Protein AF-A0A973P4R3-F1 (afdb_monomer)

Sequence (416 aa):
PDWDPARIRLRRLADDLSIALLTARFLRGWLGAALTTDGLRAAVAQLRPGPAGGSLVRIPPAAFERVESVVEHLALNQPAGAGGVGGPADGLRKWLCRFVVALARQAGRDDAAPELRGWADRIGAGQLLNDARQQARRRAARRRLRLVVSLHASVAGDWPASLSAWLLDGAETLRHEVFENRPTPDRAGTEQALAEAVVWAEELAEELGRDTEVYRIEVAAPSALLLRWRPEEYAPSSRLGMDYDVVLRWSVRLNPPASLRLAARGVRNRWERIGAPGPDAPVDWLSRHEAGDPRLPDRLRDEQYARAVGLDHVPGHGLPVSAPDLLDLLLTFSPVVLWPDAQDGFPSRCQLVFNDYWHTLPTGLIDARRKRWREDPRTDPADVVARLRGVWDDEEWLDFCAARRRARPARDGSQR

Nearest PDB structures (foldseek):
  2f7t-assembly1_A-2  TM=4.333E-01  e=4.252E+00  Drosophila mauritiana
  7nj1-assembly1_A  TM=3.458E-01  e=1.650E+00  Homo sapiens
  7nj0-assembly1_A  TM=1.548E-01  e=9.511E+00  Homo sapiens

Structure (mmCIF, N/CA/C/O backbone):
data_AF-A0A973P4R3-F1
#
_entry.id   AF-A0A973P4R3-F1
#
loop_
_atom_site.group_PDB
_atom_site.id
_atom_site.type_symbol
_atom_site.label_atom_id
_atom_site.label_alt_id
_atom_site.label_comp_id
_atom_site.label_asym_id
_atom_site.label_entity_id
_atom_site.label_seq_id
_atom_site.pdbx_PDB_ins_code
_atom_site.Cartn_x
_atom_site.Cartn_y
_atom_site.Cartn_z
_atom_site.occupancy
_atom_site.B_iso_or_equiv
_atom_site.auth_seq_id
_atom_site.auth_comp_id
_atom_site.auth_asym_id
_atom_site.auth_atom_id
_atom_site.pdbx_PDB_model_num
ATOM 1 N N . PRO A 1 1 ? -0.423 12.658 53.016 1.00 51.59 1 PRO A N 1
ATOM 2 C CA . PRO A 1 1 ? -1.182 11.855 52.030 1.00 51.59 1 PRO A CA 1
ATOM 3 C C . PRO A 1 1 ? -0.201 11.129 51.107 1.00 51.59 1 PRO A C 1
ATOM 5 O O . PRO A 1 1 ? 0.389 11.753 50.229 1.00 51.59 1 PRO A O 1
ATOM 8 N N . ASP A 1 2 ? 0.030 9.846 51.389 1.00 52.88 2 ASP A N 1
ATOM 9 C CA . ASP A 1 2 ? 1.045 9.031 50.720 1.00 52.88 2 ASP A CA 1
ATOM 10 C C . ASP A 1 2 ? 0.754 8.876 49.227 1.00 52.88 2 ASP A C 1
ATOM 12 O O . ASP A 1 2 ? -0.196 8.219 48.794 1.00 52.88 2 ASP A O 1
ATOM 16 N N . TRP A 1 3 ? 1.599 9.524 48.434 1.00 64.69 3 TRP A N 1
ATOM 17 C CA . TRP A 1 3 ? 1.731 9.316 47.003 1.00 64.69 3 TRP A CA 1
ATOM 18 C C . TRP A 1 3 ? 2.427 7.964 46.797 1.00 64.69 3 TRP A C 1
ATOM 20 O O . TRP A 1 3 ? 3.650 7.904 46.800 1.00 64.69 3 TRP A O 1
ATOM 30 N N . ASP A 1 4 ? 1.666 6.875 46.651 1.00 85.06 4 ASP A N 1
ATOM 31 C CA . ASP A 1 4 ? 2.207 5.578 46.217 1.00 85.06 4 ASP A CA 1
ATOM 32 C C . ASP A 1 4 ? 2.069 5.436 44.686 1.00 85.06 4 ASP A C 1
ATOM 34 O O . ASP A 1 4 ? 0.961 5.208 44.172 1.00 85.06 4 ASP A O 1
ATOM 38 N N . PRO A 1 5 ? 3.174 5.542 43.923 1.00 83.12 5 PRO A N 1
ATOM 39 C CA . PRO A 1 5 ? 3.155 5.391 42.473 1.00 83.12 5 PRO A CA 1
ATOM 40 C C . PRO A 1 5 ? 2.654 4.017 42.013 1.00 83.12 5 PRO A C 1
ATOM 42 O O . PRO A 1 5 ? 2.080 3.918 40.927 1.00 83.12 5 PRO A O 1
ATOM 45 N N . ALA A 1 6 ? 2.848 2.955 42.804 1.00 84.38 6 ALA A N 1
ATOM 46 C CA . ALA A 1 6 ? 2.381 1.616 42.458 1.00 84.38 6 ALA A CA 1
ATOM 47 C C . ALA A 1 6 ? 0.852 1.537 4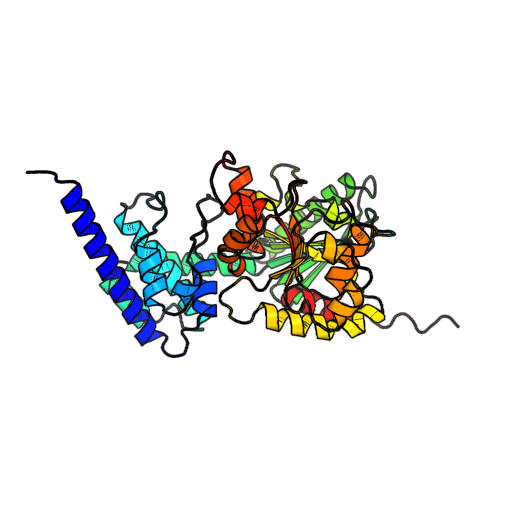2.506 1.00 84.38 6 ALA A C 1
ATOM 49 O O . ALA A 1 6 ? 0.234 1.078 41.543 1.00 84.38 6 ALA A O 1
ATOM 50 N N . ARG A 1 7 ? 0.231 2.080 43.559 1.00 86.44 7 ARG A N 1
ATOM 51 C CA . ARG A 1 7 ? -1.230 2.181 43.672 1.00 86.44 7 ARG A CA 1
ATOM 52 C C . ARG A 1 7 ? -1.851 3.015 42.551 1.00 86.44 7 ARG A C 1
ATOM 54 O O . ARG A 1 7 ? -2.897 2.640 42.021 1.00 86.44 7 ARG A O 1
ATOM 61 N N . ILE A 1 8 ? -1.207 4.116 42.153 1.00 83.06 8 ILE A N 1
ATOM 62 C CA . ILE A 1 8 ? -1.660 4.945 41.022 1.00 83.06 8 ILE A CA 1
ATOM 63 C C . ILE A 1 8 ? -1.595 4.154 39.709 1.00 83.06 8 ILE A C 1
ATOM 65 O O . ILE A 1 8 ? -2.553 4.180 38.937 1.00 83.06 8 ILE A O 1
ATOM 69 N N . ARG A 1 9 ? -0.498 3.425 39.458 1.00 82.19 9 ARG A N 1
ATOM 70 C CA . ARG A 1 9 ? -0.359 2.571 38.266 1.00 82.19 9 ARG A CA 1
ATOM 71 C C . ARG A 1 9 ? -1.392 1.447 38.238 1.00 82.19 9 ARG A C 1
ATOM 73 O O . ARG A 1 9 ? -2.015 1.243 37.203 1.00 82.19 9 ARG A O 1
ATOM 80 N N . LEU A 1 10 ? -1.611 0.765 39.363 1.00 86.88 10 LEU A N 1
ATOM 81 C CA . LEU A 1 10 ? -2.578 -0.330 39.456 1.00 86.88 10 LEU A CA 1
ATOM 82 C C . LEU A 1 10 ? -4.010 0.156 39.212 1.00 86.88 10 LEU A C 1
ATOM 84 O O . LEU A 1 10 ? -4.753 -0.478 38.469 1.00 86.88 10 LEU A O 1
ATOM 88 N N . ARG A 1 11 ? -4.387 1.300 39.796 1.00 87.25 11 ARG A N 1
ATOM 89 C CA . ARG A 1 11 ? -5.709 1.894 39.569 1.00 87.25 11 ARG A CA 1
ATOM 90 C C . ARG A 1 11 ? -5.918 2.255 38.099 1.00 87.25 11 ARG A C 1
ATOM 92 O O . ARG A 1 11 ? -6.959 1.927 37.551 1.00 87.25 11 ARG A O 1
ATOM 99 N N . ARG A 1 12 ? -4.912 2.857 37.455 1.00 84.50 12 ARG A N 1
ATOM 100 C CA . ARG A 1 12 ? -4.958 3.166 36.017 1.00 84.50 12 ARG A CA 1
ATOM 101 C C . ARG A 1 12 ? -5.117 1.909 35.169 1.00 84.50 12 ARG A C 1
ATOM 103 O O . ARG A 1 12 ? -6.006 1.868 34.336 1.00 84.50 12 ARG A O 1
ATOM 110 N N . LEU A 1 13 ? -4.321 0.875 35.435 1.00 87.06 13 LEU A N 1
ATOM 111 C CA . LEU A 1 13 ? -4.428 -0.399 34.726 1.00 87.06 13 LEU A CA 1
ATOM 112 C C . LEU A 1 13 ? -5.825 -1.023 34.880 1.00 87.06 13 LEU A C 1
ATOM 114 O O . LEU A 1 13 ? -6.391 -1.510 33.907 1.00 87.06 13 LEU A O 1
ATOM 118 N N . ALA A 1 14 ? -6.400 -0.989 36.086 1.00 90.56 14 ALA A N 1
ATOM 119 C CA . ALA A 1 14 ? -7.752 -1.487 36.329 1.00 90.56 14 ALA A CA 1
ATOM 120 C C . ALA A 1 14 ? -8.817 -0.682 35.560 1.00 90.56 14 ALA A C 1
ATOM 122 O O . ALA A 1 14 ? -9.722 -1.273 34.968 1.00 90.56 14 ALA A O 1
ATOM 123 N N . ASP A 1 15 ? -8.690 0.647 35.528 1.00 89.81 15 ASP A N 1
ATOM 124 C CA . ASP A 1 15 ? -9.577 1.524 34.759 1.00 89.81 15 ASP A CA 1
ATOM 125 C C . ASP A 1 15 ? -9.450 1.253 33.245 1.00 89.81 15 ASP A C 1
ATOM 127 O O . ASP A 1 15 ? -10.461 1.104 32.555 1.00 89.81 15 ASP A O 1
ATOM 131 N N . ASP A 1 16 ? -8.224 1.106 32.733 1.00 90.00 16 ASP A N 1
ATOM 132 C CA . ASP A 1 16 ? -7.935 0.825 31.323 1.00 90.00 16 ASP A CA 1
ATOM 133 C C . ASP A 1 16 ? -8.507 -0.533 30.883 1.00 90.00 16 ASP A C 1
ATOM 135 O O . ASP A 1 16 ? -9.160 -0.635 29.840 1.00 90.00 16 ASP A O 1
ATOM 139 N N . LEU A 1 17 ? -8.349 -1.570 31.711 1.00 92.56 17 LEU A N 1
ATOM 140 C CA . LEU A 1 17 ? -8.930 -2.893 31.470 1.00 92.56 17 LEU A CA 1
ATOM 141 C C . LEU A 1 17 ? -10.464 -2.883 31.547 1.00 92.56 17 LEU A C 1
ATOM 143 O O . LEU A 1 17 ? -11.127 -3.582 30.779 1.00 92.56 17 LEU A O 1
ATOM 147 N N . SER A 1 18 ? -11.051 -2.066 32.424 1.00 94.94 18 SER A N 1
ATOM 148 C CA . SER A 1 18 ? -12.505 -1.878 32.484 1.00 94.94 18 SER A CA 1
ATOM 149 C C . SER A 1 18 ? -13.043 -1.251 31.190 1.00 94.94 18 SER A C 1
ATOM 151 O O . SER A 1 18 ? -14.010 -1.749 30.605 1.00 94.94 18 SER A O 1
ATOM 153 N N . ILE A 1 19 ? -12.369 -0.216 30.674 1.00 94.94 19 ILE A N 1
ATOM 154 C CA . ILE A 1 19 ? -12.703 0.415 29.386 1.00 94.94 19 ILE A CA 1
ATOM 155 C C . ILE A 1 19 ? -12.543 -0.584 28.233 1.00 94.94 19 ILE A C 1
ATOM 157 O O . ILE A 1 19 ? -13.411 -0.656 27.355 1.00 94.94 19 ILE A O 1
ATOM 161 N N . ALA A 1 20 ? -11.464 -1.371 28.237 1.00 95.00 20 ALA A N 1
ATOM 162 C CA . ALA A 1 20 ? -11.216 -2.412 27.247 1.00 95.00 20 ALA A CA 1
ATOM 163 C C . ALA A 1 20 ? -12.354 -3.447 27.224 1.00 95.00 20 ALA A C 1
ATOM 165 O O . ALA A 1 20 ? -12.930 -3.719 26.168 1.00 95.00 20 ALA A O 1
ATOM 166 N N . LEU A 1 21 ? -12.759 -3.948 28.394 1.00 96.44 21 LEU A N 1
ATOM 167 C CA . LEU A 1 21 ? -13.854 -4.907 28.530 1.00 96.44 21 LEU A CA 1
ATOM 168 C C . LEU A 1 21 ? -15.194 -4.334 28.047 1.00 96.44 21 LEU A C 1
ATOM 170 O O . LEU A 1 21 ? -15.932 -5.008 27.322 1.00 96.44 21 LEU A O 1
ATOM 174 N N . LEU A 1 22 ? -15.519 -3.094 28.428 1.00 97.38 22 LEU A N 1
ATOM 175 C CA . LEU A 1 22 ? -16.732 -2.411 27.968 1.00 97.38 22 LEU A CA 1
ATOM 176 C C . LEU A 1 22 ? -16.742 -2.244 26.445 1.00 97.38 22 LEU A C 1
ATOM 178 O O . LEU A 1 22 ? -17.776 -2.453 25.808 1.00 97.38 22 LEU A O 1
ATOM 182 N N . THR A 1 23 ? -15.591 -1.909 25.865 1.00 97.94 23 THR A N 1
ATOM 183 C CA . THR A 1 23 ? -15.432 -1.713 24.422 1.00 97.94 23 THR A CA 1
ATOM 184 C C . THR A 1 23 ? -15.547 -3.025 23.656 1.00 97.94 23 THR A C 1
ATOM 186 O O . THR A 1 23 ? -16.296 -3.087 22.686 1.00 97.94 23 THR A O 1
ATOM 189 N N . ALA A 1 24 ? -14.895 -4.096 24.111 1.00 97.31 24 ALA A N 1
ATOM 190 C CA . ALA A 1 24 ? -15.001 -5.404 23.471 1.00 97.31 24 ALA A CA 1
ATOM 191 C C . ALA A 1 24 ? -16.440 -5.950 23.510 1.00 97.31 24 ALA A C 1
ATOM 193 O O . ALA A 1 24 ? -16.970 -6.382 22.486 1.00 97.31 24 ALA A O 1
ATOM 194 N N . ARG A 1 25 ? -17.126 -5.835 24.661 1.00 97.62 25 ARG A N 1
ATOM 195 C CA . ARG A 1 25 ? -18.548 -6.206 24.792 1.00 97.62 25 ARG A CA 1
ATOM 196 C C . ARG A 1 25 ? -19.442 -5.407 23.849 1.00 97.62 25 ARG A C 1
ATOM 198 O O . ARG A 1 25 ? -20.326 -5.984 23.219 1.00 97.62 25 ARG A O 1
ATOM 205 N N . PHE A 1 26 ? -19.211 -4.097 23.751 1.00 98.12 26 PHE A N 1
ATOM 206 C CA . PHE A 1 26 ? -19.927 -3.241 22.810 1.00 98.12 26 PHE A CA 1
ATOM 207 C C . PHE A 1 26 ? -19.710 -3.698 21.365 1.00 98.12 26 PHE A C 1
ATOM 209 O O . PHE A 1 26 ? -20.688 -3.946 20.670 1.00 98.12 26 PHE A O 1
ATOM 216 N N . LEU A 1 27 ? -18.459 -3.874 20.931 1.00 97.38 27 LEU A N 1
ATOM 217 C CA . LEU A 1 27 ? -18.134 -4.274 19.560 1.00 97.38 27 LEU A CA 1
ATOM 218 C C . LEU A 1 27 ? -18.747 -5.626 19.193 1.00 97.38 27 LEU A C 1
ATOM 220 O O . LEU A 1 27 ? -19.327 -5.759 18.118 1.00 97.38 27 LEU A O 1
ATOM 224 N N . ARG A 1 28 ? -18.690 -6.606 20.100 1.00 96.69 28 ARG A N 1
ATOM 225 C CA . ARG A 1 28 ? -19.300 -7.921 19.888 1.00 96.69 28 ARG A CA 1
ATOM 226 C C . ARG A 1 28 ? -20.819 -7.831 19.734 1.00 96.69 28 ARG A C 1
ATOM 228 O O . ARG A 1 28 ? -21.368 -8.429 18.815 1.00 96.69 28 ARG A O 1
ATOM 235 N N . GLY A 1 29 ? -21.491 -7.089 20.616 1.00 96.62 29 GLY A N 1
ATOM 236 C CA . GLY A 1 29 ? -22.947 -6.934 20.570 1.00 96.62 29 GLY A CA 1
ATOM 237 C C . GLY A 1 29 ? -23.432 -6.101 19.381 1.00 96.62 29 GLY A C 1
ATOM 238 O O . GLY A 1 29 ? -24.460 -6.415 18.794 1.00 96.62 29 GLY A O 1
ATOM 239 N N . TRP A 1 30 ? -22.688 -5.057 19.015 1.00 96.81 30 TRP A N 1
ATOM 240 C CA . TRP A 1 30 ? -23.082 -4.105 17.977 1.00 96.81 30 TRP A CA 1
ATOM 241 C C . TRP A 1 30 ? -22.745 -4.582 16.561 1.00 96.81 30 TRP A C 1
ATOM 243 O O . TRP A 1 30 ? -23.565 -4.462 15.652 1.00 96.81 30 TRP A O 1
ATOM 253 N N . LEU A 1 31 ? -21.549 -5.143 16.354 1.00 95.19 31 LEU A N 1
ATOM 254 C CA . LEU A 1 31 ? -21.127 -5.614 15.033 1.00 95.19 31 LEU A CA 1
ATOM 255 C C . LEU A 1 31 ? -21.600 -7.042 14.755 1.00 95.19 31 LEU A C 1
ATOM 257 O O . LEU A 1 31 ? -21.962 -7.340 13.614 1.00 95.19 31 LEU A O 1
ATOM 261 N N . GLY A 1 32 ? -21.651 -7.903 15.777 1.00 92.81 32 GLY A N 1
ATOM 262 C CA . GLY A 1 32 ? -22.062 -9.299 15.637 1.00 92.81 32 GLY A CA 1
ATOM 263 C C . GLY A 1 32 ? -21.260 -10.012 14.548 1.00 92.81 32 GLY A C 1
ATOM 264 O O . GLY A 1 32 ? -20.032 -9.979 14.552 1.00 92.81 32 GLY A O 1
ATOM 265 N N . ALA A 1 33 ? -21.959 -10.604 13.578 1.00 91.94 33 ALA A N 1
ATOM 266 C CA . ALA A 1 33 ? -21.350 -11.309 12.447 1.00 91.94 33 ALA A CA 1
ATOM 267 C C . ALA A 1 33 ? -20.540 -10.409 11.489 1.00 91.94 33 ALA A C 1
ATOM 269 O O . ALA A 1 33 ? -19.750 -10.923 10.706 1.00 91.94 33 ALA A O 1
ATOM 270 N N . ALA A 1 34 ? -20.703 -9.081 11.547 1.00 93.00 34 ALA A N 1
ATOM 271 C CA . ALA A 1 34 ? -19.901 -8.151 10.745 1.00 93.00 34 ALA A CA 1
ATOM 272 C C . ALA A 1 34 ? -18.471 -7.970 11.292 1.00 93.00 34 ALA A C 1
ATOM 274 O O . ALA A 1 34 ? -17.635 -7.327 10.659 1.00 93.00 34 ALA A O 1
ATOM 275 N N . LEU A 1 35 ? -18.185 -8.508 12.481 1.00 93.06 35 LEU A N 1
ATOM 276 C CA . LEU A 1 35 ? -16.851 -8.524 13.057 1.00 93.06 35 LEU A CA 1
ATOM 277 C C . LEU A 1 35 ? -16.009 -9.613 12.378 1.00 93.06 35 LEU A C 1
ATOM 279 O O . LEU A 1 35 ? -16.137 -10.793 12.694 1.00 93.06 35 LEU A O 1
ATOM 283 N N . THR A 1 36 ? -15.129 -9.208 11.468 1.00 90.81 36 THR A N 1
ATOM 284 C CA . THR A 1 36 ? -14.210 -10.115 10.771 1.00 90.81 36 THR A CA 1
ATOM 285 C C . THR A 1 36 ? -12.765 -9.869 11.193 1.00 90.81 36 THR A C 1
ATOM 287 O O . THR A 1 36 ? -12.391 -8.757 11.579 1.00 90.81 36 THR A O 1
ATOM 290 N N . THR A 1 37 ? -11.924 -10.899 11.090 1.00 88.62 37 THR A N 1
ATOM 291 C CA . THR A 1 37 ? -10.475 -10.782 11.311 1.00 88.62 37 THR A CA 1
ATOM 292 C C . THR A 1 37 ? -9.848 -9.732 10.388 1.00 88.62 37 THR A C 1
ATOM 294 O O . THR A 1 37 ? -9.035 -8.925 10.841 1.00 88.62 37 THR A O 1
ATOM 297 N N . ASP A 1 38 ? -10.275 -9.664 9.126 1.00 84.25 38 ASP A N 1
ATOM 298 C CA . ASP A 1 38 ? -9.783 -8.661 8.176 1.00 84.25 38 ASP A CA 1
ATOM 299 C C . ASP A 1 38 ? -10.249 -7.250 8.533 1.00 84.25 38 ASP A C 1
ATOM 301 O O . ASP A 1 38 ? -9.454 -6.313 8.486 1.00 84.25 38 ASP A O 1
ATOM 305 N N . GLY A 1 39 ? -11.494 -7.095 8.993 1.00 89.38 39 GLY A N 1
ATOM 306 C CA . GLY A 1 39 ? -12.004 -5.821 9.495 1.00 89.38 39 GLY A CA 1
ATOM 307 C C . GLY A 1 39 ? -11.213 -5.324 10.707 1.00 89.38 39 GLY A C 1
ATOM 308 O O . GLY A 1 39 ? -10.861 -4.145 10.771 1.00 89.38 39 GLY A O 1
ATOM 309 N N . LEU A 1 40 ? -10.863 -6.221 11.638 1.00 91.62 40 LEU A N 1
ATOM 310 C CA . LEU A 1 40 ? -10.007 -5.904 12.786 1.00 91.62 40 LEU A CA 1
ATOM 311 C C . LEU A 1 40 ? -8.609 -5.452 12.340 1.00 91.62 40 LEU A C 1
ATOM 313 O O . LEU A 1 40 ? -8.129 -4.412 12.797 1.00 91.62 40 LEU A O 1
ATOM 317 N N . ARG A 1 41 ? -7.972 -6.189 11.422 1.00 86.94 41 ARG A N 1
ATOM 318 C CA . ARG A 1 41 ? -6.655 -5.841 10.858 1.00 86.94 41 ARG A CA 1
ATOM 319 C C . ARG A 1 41 ? -6.682 -4.502 10.137 1.00 86.94 41 ARG A C 1
ATOM 321 O O . ARG A 1 41 ? -5.850 -3.645 10.421 1.00 86.94 41 ARG A O 1
ATOM 328 N N . ALA A 1 42 ? -7.661 -4.288 9.262 1.00 84.69 42 ALA A N 1
ATOM 329 C CA . ALA A 1 42 ? -7.831 -3.043 8.525 1.00 84.69 42 ALA A CA 1
ATOM 330 C C . ALA A 1 42 ? -8.101 -1.853 9.460 1.00 84.69 42 ALA A C 1
ATOM 332 O O . ALA A 1 42 ? -7.582 -0.758 9.235 1.00 84.69 42 ALA A O 1
ATOM 333 N N . ALA A 1 43 ? -8.868 -2.050 10.536 1.00 90.38 43 ALA A N 1
ATOM 334 C CA . ALA A 1 43 ? -9.116 -1.014 11.533 1.00 90.38 43 ALA A CA 1
ATOM 335 C C . ALA A 1 43 ? -7.846 -0.654 12.319 1.00 90.38 43 ALA A C 1
ATOM 337 O O . ALA A 1 43 ? -7.543 0.530 12.472 1.00 90.38 43 ALA A O 1
ATOM 338 N N . VAL A 1 44 ? -7.060 -1.645 12.755 1.00 88.06 44 VAL A N 1
ATOM 339 C CA . VAL A 1 44 ? -5.756 -1.424 13.409 1.00 88.06 44 VAL A CA 1
ATOM 340 C C . VAL A 1 44 ? -4.776 -0.738 12.457 1.00 88.06 44 VAL A C 1
ATOM 342 O O . VAL A 1 44 ? -4.125 0.233 12.847 1.00 88.06 44 VAL A O 1
ATOM 345 N N . ALA A 1 45 ? -4.760 -1.136 11.180 1.00 80.25 45 ALA A N 1
ATOM 346 C CA . ALA A 1 45 ? -3.959 -0.500 10.138 1.00 80.25 45 ALA A CA 1
ATOM 347 C C . ALA A 1 45 ? -4.287 0.989 9.952 1.00 80.25 45 ALA A C 1
ATOM 349 O O . ALA A 1 45 ? -3.489 1.704 9.357 1.00 80.25 45 ALA A O 1
ATOM 350 N N . GLN A 1 46 ? -5.447 1.480 10.398 1.00 81.62 46 GLN A N 1
ATOM 351 C CA . GLN A 1 46 ? -5.821 2.899 10.321 1.00 81.62 46 GLN A CA 1
ATOM 352 C C . GLN A 1 46 ? -5.420 3.702 11.563 1.00 81.62 46 GLN A C 1
ATOM 354 O O . GLN A 1 46 ? -5.513 4.937 11.571 1.00 81.62 46 GLN A O 1
ATOM 359 N N . LEU A 1 47 ? -4.939 3.032 12.609 1.00 80.38 47 LEU A N 1
ATOM 360 C CA . LEU A 1 47 ? -4.485 3.672 13.839 1.00 80.38 47 LEU A CA 1
ATOM 361 C C . LEU A 1 47 ? -3.075 4.257 13.732 1.00 80.38 47 LEU A C 1
ATOM 363 O O . LEU A 1 47 ? -2.478 4.637 14.736 1.00 80.38 47 LEU A O 1
ATOM 367 N N . ARG A 1 48 ? -2.544 4.367 12.514 1.00 69.12 48 ARG A N 1
ATOM 368 C CA . ARG A 1 48 ? -1.199 4.879 12.279 1.00 69.12 48 ARG A CA 1
ATOM 369 C C . ARG A 1 48 ? -1.035 6.290 12.833 1.00 69.12 48 ARG A C 1
ATOM 371 O O . ARG A 1 48 ? -1.969 7.108 12.730 1.00 69.12 48 ARG A O 1
ATOM 378 N N . PRO A 1 49 ? 0.154 6.589 13.379 1.00 58.66 49 PRO A N 1
ATOM 379 C CA . PRO A 1 49 ? 0.525 7.961 13.641 1.00 58.66 49 PRO A CA 1
ATOM 380 C C . PRO A 1 49 ? 0.415 8.755 12.338 1.00 58.66 49 PRO A C 1
ATOM 382 O O . PRO A 1 49 ? 0.711 8.252 11.258 1.00 58.66 49 PRO A O 1
ATOM 385 N N . GLY A 1 50 ? -0.095 9.981 12.431 1.00 51.38 50 GLY A N 1
ATOM 386 C CA . GLY A 1 50 ? -0.146 10.868 11.274 1.00 51.38 50 GLY A CA 1
ATOM 387 C C . GLY A 1 50 ? 1.258 11.294 10.820 1.00 51.38 50 GLY A C 1
ATOM 388 O O . GLY A 1 50 ? 2.263 10.846 11.377 1.00 51.38 50 GLY A O 1
ATOM 389 N N . PRO A 1 51 ? 1.351 12.250 9.883 1.00 42.44 51 PRO A N 1
ATOM 390 C CA . PRO A 1 51 ? 2.628 12.801 9.426 1.00 42.44 51 PRO A CA 1
ATOM 391 C C . PRO A 1 51 ? 3.466 13.452 10.542 1.00 42.44 51 PRO A C 1
ATOM 393 O O . PRO A 1 51 ? 4.622 13.759 10.314 1.00 42.44 51 PRO A O 1
ATOM 396 N N . ALA A 1 52 ? 2.947 13.616 11.761 1.00 43.16 52 ALA A N 1
ATOM 397 C CA . ALA A 1 52 ? 3.717 14.062 12.923 1.00 43.16 52 ALA A CA 1
ATOM 398 C C . ALA A 1 52 ? 4.589 12.962 13.580 1.00 43.16 52 ALA A C 1
ATOM 400 O O . ALA A 1 52 ? 5.322 13.261 14.515 1.00 43.16 52 ALA A O 1
ATOM 401 N N . GLY A 1 53 ? 4.541 11.709 13.103 1.00 47.84 53 GLY A N 1
ATOM 402 C CA . GLY A 1 53 ? 5.378 10.610 13.607 1.00 47.84 53 GLY A CA 1
ATOM 403 C C . GLY A 1 53 ? 4.771 9.808 14.768 1.00 47.84 53 GLY A C 1
ATOM 404 O O . GLY A 1 53 ? 3.726 10.160 15.320 1.00 47.84 53 GLY A O 1
ATOM 405 N N . GLY A 1 54 ? 5.406 8.671 15.077 1.00 56.56 54 GLY A N 1
ATOM 406 C CA . GLY A 1 54 ? 5.026 7.712 16.122 1.00 56.56 54 GLY A CA 1
ATOM 407 C C . GLY A 1 54 ? 5.332 6.256 15.737 1.00 56.56 54 GLY A C 1
ATOM 408 O O . GLY A 1 54 ? 5.555 5.938 14.570 1.00 56.56 54 GLY A O 1
ATOM 409 N N . SER A 1 55 ? 5.352 5.346 16.713 1.00 55.78 55 SER A N 1
ATOM 410 C CA . SER A 1 55 ? 5.498 3.908 16.441 1.00 55.78 55 SER A CA 1
ATOM 411 C C . SER A 1 55 ? 4.201 3.308 15.907 1.00 55.78 55 SER A C 1
ATOM 413 O O . SER A 1 55 ? 3.119 3.547 16.443 1.00 55.78 55 SER A O 1
ATOM 415 N N . LEU A 1 56 ? 4.323 2.507 14.850 1.00 63.97 56 LEU A N 1
ATOM 416 C CA . LEU A 1 56 ? 3.243 1.649 14.372 1.00 63.97 56 LEU A CA 1
ATOM 417 C C . LEU A 1 56 ? 2.876 0.655 15.483 1.00 63.97 56 LEU A C 1
ATOM 419 O O . LEU A 1 56 ? 3.762 0.061 16.102 1.00 63.97 56 LEU A O 1
ATOM 423 N N . VAL A 1 57 ? 1.579 0.498 15.756 1.00 69.75 57 VAL A N 1
ATOM 424 C CA . VAL A 1 57 ? 1.120 -0.472 16.755 1.00 69.75 57 VAL A CA 1
ATOM 425 C C . VAL A 1 57 ? 1.356 -1.869 16.214 1.00 69.75 57 VAL A C 1
ATOM 427 O O . VAL A 1 57 ? 0.803 -2.245 15.185 1.00 69.75 57 VAL A O 1
ATOM 430 N N . ARG A 1 58 ? 2.168 -2.636 16.936 1.00 73.25 58 ARG A N 1
ATOM 431 C CA . ARG A 1 58 ? 2.376 -4.057 16.672 1.00 73.25 58 ARG A CA 1
ATOM 432 C C . ARG A 1 58 ? 1.350 -4.837 17.452 1.00 73.25 58 ARG A C 1
ATOM 434 O O . ARG A 1 58 ? 1.346 -4.754 18.678 1.00 73.25 58 ARG A O 1
ATOM 441 N N . ILE A 1 59 ? 0.501 -5.571 16.750 1.00 78.69 59 ILE A N 1
ATOM 442 C CA . ILE A 1 59 ? -0.443 -6.504 17.354 1.00 78.69 59 ILE A CA 1
ATOM 443 C C . ILE A 1 59 ? -0.077 -7.898 16.846 1.00 78.69 59 ILE A C 1
ATOM 445 O O . ILE A 1 59 ? -0.071 -8.087 15.629 1.00 78.69 59 ILE A O 1
ATOM 449 N N . PRO A 1 60 ? 0.224 -8.860 17.738 1.00 78.00 60 PRO A N 1
ATOM 450 C CA . PRO A 1 60 ? 0.515 -10.227 17.331 1.00 78.00 60 PRO A CA 1
ATOM 451 C C . PRO A 1 60 ? -0.628 -10.801 16.482 1.00 78.00 60 PRO A C 1
ATOM 453 O O . PRO A 1 60 ? -1.792 -10.596 16.842 1.00 78.00 60 PRO A O 1
ATOM 456 N N . PRO A 1 61 ? -0.348 -11.568 15.413 1.00 76.62 61 PRO A N 1
ATOM 457 C CA . PRO A 1 61 ? -1.392 -12.109 14.545 1.00 76.62 61 PRO A CA 1
ATOM 458 C C . PRO A 1 61 ? -2.492 -12.886 15.281 1.00 76.62 61 PRO A C 1
ATOM 460 O O . PRO A 1 61 ? -3.671 -12.715 14.975 1.00 76.62 61 PRO A O 1
ATOM 463 N N . ALA A 1 62 ? -2.120 -13.656 16.310 1.00 79.94 62 ALA A N 1
ATOM 464 C CA . ALA A 1 62 ? -3.048 -14.421 17.147 1.00 79.94 62 ALA A CA 1
ATOM 465 C C . ALA A 1 62 ? -4.065 -13.541 17.903 1.00 79.94 62 ALA A C 1
ATOM 467 O O . ALA A 1 62 ? -5.175 -13.977 18.196 1.00 79.94 62 ALA A O 1
ATOM 468 N N . ALA A 1 63 ? -3.741 -12.275 18.194 1.00 85.12 63 ALA A N 1
ATOM 469 C CA . ALA A 1 63 ? -4.683 -11.384 18.868 1.00 85.12 63 ALA A CA 1
ATOM 470 C C . ALA A 1 63 ? -5.876 -11.007 17.972 1.00 85.12 63 ALA A C 1
ATOM 472 O O . ALA A 1 63 ? -6.930 -10.658 18.496 1.00 85.12 63 ALA A O 1
ATOM 473 N N . PHE A 1 64 ? -5.757 -11.118 16.643 1.00 87.31 64 PHE A N 1
ATOM 474 C CA . PHE A 1 64 ? -6.845 -10.818 15.704 1.00 87.31 64 PHE A CA 1
ATOM 475 C C . PHE A 1 64 ? -7.915 -11.918 15.601 1.00 87.31 64 PHE A C 1
ATOM 477 O O . PHE A 1 64 ? -8.911 -11.731 14.901 1.00 87.31 64 PHE A O 1
ATOM 484 N N . GLU A 1 65 ? -7.750 -13.043 16.304 1.00 86.12 65 GLU A N 1
ATOM 485 C CA . GLU A 1 65 ? -8.780 -14.087 16.409 1.00 86.12 65 GLU A CA 1
ATOM 486 C C . GLU A 1 65 ? -10.006 -13.611 17.199 1.00 86.12 65 GLU A C 1
ATOM 488 O O . GLU A 1 65 ? -11.114 -14.112 17.008 1.00 86.12 65 GLU A O 1
ATOM 493 N N . ARG A 1 66 ? -9.824 -12.639 18.105 1.00 91.06 66 ARG A N 1
ATOM 494 C CA . ARG A 1 66 ? -10.885 -12.125 18.977 1.00 91.06 66 ARG A CA 1
ATOM 495 C C . ARG A 1 66 ? -10.746 -10.625 19.184 1.00 91.06 66 ARG A C 1
ATOM 497 O O . ARG A 1 66 ? -9.669 -10.130 19.507 1.00 91.06 66 ARG A O 1
ATOM 504 N N . VAL A 1 67 ? -11.860 -9.897 19.108 1.00 94.56 67 VAL A N 1
ATOM 505 C CA . VAL A 1 67 ? -11.866 -8.448 19.378 1.00 94.56 67 VAL A CA 1
ATOM 506 C C . VAL A 1 67 ? -11.404 -8.119 20.795 1.00 94.56 67 VAL A C 1
ATOM 508 O O . VAL A 1 67 ? -10.767 -7.091 20.999 1.00 94.56 67 VAL A O 1
ATOM 511 N N . GLU A 1 68 ? -11.660 -9.002 21.763 1.00 95.06 68 GLU A N 1
ATOM 512 C CA . GLU A 1 68 ? -11.188 -8.841 23.140 1.00 95.06 68 GLU A CA 1
ATOM 513 C C . GLU A 1 68 ? -9.667 -8.746 23.192 1.00 95.06 68 GLU A C 1
ATOM 515 O O . GLU A 1 68 ? -9.146 -7.837 23.825 1.00 95.06 68 GLU A O 1
ATOM 520 N N . SER A 1 69 ? -8.970 -9.634 22.481 1.00 93.38 69 SER A N 1
ATOM 521 C CA . SER A 1 69 ? -7.510 -9.682 22.474 1.00 93.38 69 SER A CA 1
ATOM 522 C C . SER A 1 69 ? -6.905 -8.472 21.760 1.00 93.38 69 SER A C 1
ATOM 524 O O . SER A 1 69 ? -5.919 -7.921 22.239 1.00 93.38 69 SER A O 1
ATOM 526 N N . VAL A 1 70 ? -7.525 -7.981 20.679 1.00 92.62 70 VAL A N 1
ATOM 527 C CA . VAL A 1 70 ? -7.108 -6.719 20.037 1.00 92.62 70 VAL A CA 1
ATOM 528 C C . VAL A 1 70 ? -7.284 -5.530 20.987 1.00 92.62 70 VAL A C 1
ATOM 530 O O . VAL A 1 70 ? -6.365 -4.732 21.159 1.00 92.62 70 VAL A O 1
ATOM 533 N N . VAL A 1 71 ? -8.457 -5.396 21.609 1.00 94.50 71 VAL A N 1
ATOM 534 C CA . VAL A 1 71 ? -8.783 -4.257 22.481 1.00 94.50 71 VAL A CA 1
ATOM 535 C C . VAL A 1 71 ? -7.952 -4.277 23.767 1.00 94.50 71 VAL A C 1
ATOM 537 O O . VAL A 1 71 ? -7.472 -3.228 24.191 1.00 94.50 71 VAL A O 1
ATOM 540 N N . GLU A 1 72 ? -7.731 -5.453 24.354 1.00 92.50 72 GLU A N 1
ATOM 541 C CA . GLU A 1 72 ? -6.809 -5.660 25.474 1.00 92.50 72 GLU A CA 1
ATOM 542 C C . GLU A 1 72 ? -5.387 -5.246 25.089 1.00 92.50 72 GLU A C 1
ATOM 544 O O . GLU A 1 72 ? -4.75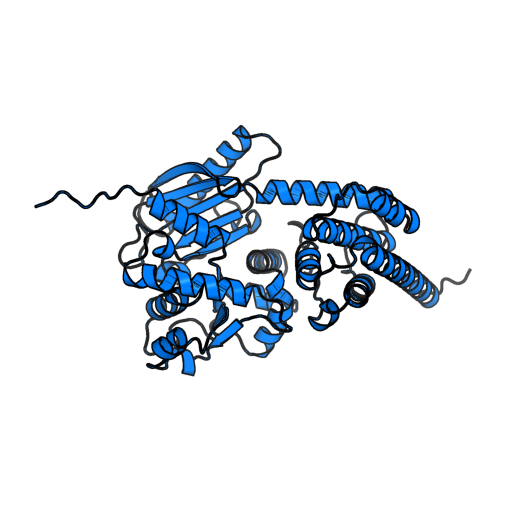9 -4.458 25.794 1.00 92.50 72 GLU A O 1
ATOM 549 N N . HIS A 1 73 ? -4.899 -5.696 23.931 1.00 90.00 73 HIS A N 1
ATOM 550 C CA . HIS A 1 73 ? -3.562 -5.343 23.466 1.00 90.00 73 HIS A CA 1
ATOM 551 C C . HIS A 1 73 ? -3.403 -3.834 23.259 1.00 90.00 73 HIS A C 1
ATOM 553 O O . HIS A 1 73 ? -2.388 -3.266 23.663 1.00 90.00 73 HIS A O 1
ATOM 559 N N . LEU A 1 74 ? -4.415 -3.170 22.688 1.00 88.19 74 LEU A N 1
ATOM 560 C CA . LEU A 1 74 ? -4.454 -1.710 22.551 1.00 88.19 74 LEU A CA 1
ATOM 561 C C . LEU A 1 74 ? -4.475 -0.995 23.908 1.00 88.19 74 LEU A C 1
ATOM 563 O O . LEU A 1 74 ? -3.897 0.085 24.026 1.00 88.19 74 LEU A O 1
ATOM 567 N N . ALA A 1 75 ? -5.129 -1.568 24.919 1.00 88.56 75 ALA A N 1
ATOM 568 C CA . ALA A 1 75 ? -5.158 -1.009 26.266 1.00 88.56 75 ALA A CA 1
ATOM 569 C C . ALA A 1 75 ? -3.803 -1.121 26.972 1.00 88.56 75 ALA A C 1
ATOM 571 O O . ALA A 1 75 ? -3.345 -0.155 27.577 1.00 88.56 75 ALA A O 1
ATOM 572 N N . LEU A 1 76 ? -3.134 -2.266 26.836 1.00 85.88 76 LEU A N 1
ATOM 573 C CA . LEU A 1 76 ? -1.871 -2.548 27.518 1.00 85.88 76 LEU A CA 1
ATOM 574 C C . LEU A 1 76 ? -0.646 -1.906 26.847 1.00 85.88 76 LEU A C 1
ATOM 576 O O . LEU A 1 76 ? 0.328 -1.603 27.530 1.00 85.88 76 LEU A O 1
ATOM 580 N N . ASN A 1 77 ? -0.685 -1.681 25.529 1.00 78.75 77 ASN A N 1
ATOM 581 C CA . ASN A 1 77 ? 0.481 -1.263 24.735 1.00 78.75 77 ASN A CA 1
ATOM 582 C C . ASN A 1 77 ? 0.330 0.139 24.121 1.00 78.75 77 ASN A C 1
ATOM 584 O O . ASN A 1 77 ? 0.785 0.395 23.004 1.00 78.75 77 ASN A O 1
ATOM 588 N N . GLN A 1 78 ? -0.320 1.061 24.835 1.00 68.62 78 GLN A N 1
ATOM 589 C CA . GLN A 1 78 ? -0.424 2.464 24.421 1.00 68.62 78 GLN A CA 1
ATOM 590 C C . GLN A 1 78 ? 0.979 3.059 24.168 1.00 68.62 78 GLN A C 1
ATOM 592 O O . GLN A 1 78 ? 1.828 3.000 25.062 1.00 68.62 78 GLN A O 1
ATOM 597 N N . PRO A 1 79 ? 1.253 3.668 22.998 1.00 59.88 79 PRO A N 1
ATOM 598 C CA . PRO A 1 79 ? 2.547 4.291 22.758 1.00 59.88 79 PRO A CA 1
ATOM 599 C C . PRO A 1 79 ? 2.776 5.450 23.737 1.00 59.88 79 PRO A C 1
ATOM 601 O O . PRO A 1 79 ? 1.963 6.378 23.835 1.00 59.88 79 PRO A O 1
ATOM 604 N N . ALA A 1 80 ? 3.905 5.403 24.449 1.00 49.16 80 ALA A N 1
ATOM 605 C CA . ALA A 1 80 ? 4.366 6.478 25.320 1.00 49.16 80 ALA A CA 1
ATOM 606 C C . ALA A 1 80 ? 4.569 7.749 24.474 1.00 49.16 80 ALA A C 1
ATOM 608 O O . ALA A 1 80 ? 5.488 7.820 23.667 1.00 49.16 80 ALA A O 1
ATOM 609 N N . GLY A 1 81 ? 3.659 8.719 24.595 1.00 48.62 81 GLY A N 1
ATOM 610 C CA . GLY A 1 81 ? 3.659 9.943 23.779 1.00 48.62 81 GLY A CA 1
ATOM 611 C C . GLY A 1 81 ? 2.312 10.302 23.144 1.00 48.62 81 GLY A C 1
ATOM 612 O O . GLY A 1 81 ? 2.157 11.406 22.636 1.00 48.62 81 GLY A O 1
ATOM 613 N N . ALA A 1 82 ? 1.294 9.435 23.223 1.00 47.47 82 ALA A N 1
ATOM 614 C CA . ALA A 1 82 ? -0.060 9.771 22.756 1.00 47.47 82 ALA A CA 1
ATOM 615 C C . ALA A 1 82 ? -0.787 10.840 23.612 1.00 47.47 82 ALA A C 1
ATOM 617 O O . ALA A 1 82 ? -1.874 11.289 23.236 1.00 47.47 82 ALA A O 1
ATOM 618 N N . GLY A 1 83 ? -0.192 11.257 24.737 1.00 38.75 83 GLY A N 1
ATOM 619 C CA . GLY A 1 83 ? -0.674 12.332 25.606 1.00 38.75 83 GLY A CA 1
ATOM 620 C C . GLY A 1 83 ? -0.235 13.708 25.109 1.00 38.75 83 GLY A C 1
ATOM 621 O O . GLY A 1 83 ? 0.723 14.278 25.616 1.00 38.75 83 GLY A O 1
ATOM 622 N N . GLY A 1 84 ? -0.924 14.243 24.102 1.00 45.66 84 GLY A N 1
ATOM 623 C CA . GLY A 1 84 ? -0.917 15.686 23.854 1.00 45.66 84 GLY A CA 1
ATOM 624 C C . GLY A 1 84 ? -2.015 16.340 24.687 1.00 45.66 84 GLY A C 1
ATOM 625 O O . GLY A 1 84 ? -3.130 15.851 24.593 1.00 45.66 84 GLY A O 1
ATOM 626 N N . VAL A 1 85 ? -1.699 17.406 25.438 1.00 42.62 85 VAL A N 1
ATOM 627 C CA . VAL A 1 85 ? -2.534 18.332 26.263 1.00 42.62 85 VAL A CA 1
ATOM 628 C C . VAL A 1 85 ? -3.578 17.718 27.230 1.00 42.62 85 VAL A C 1
ATOM 630 O O . VAL A 1 85 ? -3.807 18.277 28.296 1.00 42.62 85 VAL A O 1
ATOM 633 N N . GLY A 1 86 ? -4.154 16.556 26.939 1.00 46.22 86 GLY A N 1
ATOM 634 C CA . GLY A 1 86 ? -4.876 15.683 27.857 1.00 46.22 86 GLY A CA 1
ATOM 635 C C . GLY A 1 86 ? -3.932 14.664 28.495 1.00 46.22 86 GLY A C 1
ATOM 636 O O . GLY A 1 86 ? -2.940 14.238 27.896 1.00 46.22 86 GLY A O 1
ATOM 637 N N . GLY A 1 87 ? -4.203 14.301 29.746 1.00 52.09 87 GLY A N 1
ATOM 638 C CA . GLY A 1 87 ? -3.359 13.383 30.506 1.00 52.09 87 GLY A CA 1
ATOM 639 C C . GLY A 1 87 ? -3.284 11.972 29.889 1.00 52.09 87 GLY A C 1
ATOM 640 O O . GLY A 1 87 ? -4.003 11.649 28.946 1.00 52.09 87 GLY A O 1
ATOM 641 N N . PRO A 1 88 ? -2.455 11.072 30.451 1.00 57.34 88 PRO A N 1
ATOM 642 C CA . PRO A 1 88 ? -2.263 9.716 29.923 1.00 57.34 88 PRO A CA 1
ATOM 643 C C . PRO A 1 88 ? -3.563 8.900 29.747 1.00 57.34 88 PRO A C 1
ATOM 645 O O . PRO A 1 88 ? -3.628 8.048 28.866 1.00 57.34 88 PRO A O 1
ATOM 648 N N . ALA A 1 89 ? -4.609 9.190 30.532 1.00 59.06 89 ALA A N 1
ATOM 649 C CA . ALA A 1 89 ? -5.915 8.523 30.466 1.00 59.06 89 ALA A CA 1
ATOM 650 C C . ALA A 1 89 ? -6.761 8.892 29.224 1.00 59.06 89 ALA A C 1
ATOM 652 O O . ALA A 1 89 ? -7.662 8.135 28.845 1.00 59.06 89 ALA A O 1
ATOM 653 N N . ASP A 1 90 ? -6.472 10.021 28.572 1.00 70.69 90 ASP A N 1
ATOM 654 C CA . ASP A 1 90 ? -7.146 10.427 27.331 1.00 70.69 90 ASP A CA 1
ATOM 655 C C . ASP A 1 90 ? -6.568 9.693 26.115 1.00 70.69 90 ASP A C 1
ATOM 657 O O . ASP A 1 90 ? -7.250 9.523 25.101 1.00 70.69 90 ASP A O 1
ATOM 661 N N . GLY A 1 91 ? -5.334 9.184 26.240 1.00 79.38 91 GLY A N 1
ATOM 662 C CA . GLY A 1 91 ? -4.664 8.375 25.225 1.00 79.38 91 GLY A CA 1
ATOM 663 C C . GLY A 1 91 ? -5.485 7.143 24.851 1.00 79.38 91 GLY A C 1
ATOM 664 O O . GLY A 1 91 ? -5.892 7.011 23.695 1.00 79.38 91 GLY A O 1
ATOM 665 N N . LEU A 1 92 ? -5.821 6.297 25.832 1.00 86.00 92 LEU A N 1
ATOM 666 C CA . LEU A 1 92 ? -6.569 5.060 25.587 1.00 86.00 92 LEU A CA 1
ATOM 667 C C . LEU A 1 92 ? -7.911 5.314 24.907 1.00 86.00 92 LEU A C 1
ATOM 669 O O . LEU A 1 92 ? -8.204 4.736 23.860 1.00 86.00 92 LEU A O 1
ATOM 673 N N . ARG A 1 93 ? -8.718 6.213 25.477 1.00 91.19 93 ARG A N 1
ATOM 674 C CA . ARG A 1 93 ? -10.044 6.548 24.943 1.00 91.19 93 ARG A CA 1
ATOM 675 C C . ARG A 1 93 ? -9.951 7.039 23.504 1.00 91.19 93 ARG A C 1
ATOM 677 O O . ARG A 1 93 ? -10.707 6.583 22.655 1.00 91.19 93 ARG A O 1
ATOM 684 N N . LYS A 1 94 ? -8.976 7.899 23.202 1.00 88.88 94 LYS A N 1
ATOM 685 C CA . LYS A 1 94 ? -8.730 8.404 21.848 1.00 88.88 94 LYS A CA 1
ATOM 686 C C . LYS A 1 94 ? -8.374 7.281 20.874 1.00 88.88 94 LYS A C 1
ATOM 688 O O . LYS A 1 94 ? -8.897 7.252 19.759 1.00 88.88 94 LYS A O 1
ATOM 693 N N . TRP A 1 95 ? -7.504 6.356 21.279 1.00 87.94 95 TRP A N 1
ATOM 694 C CA . TRP A 1 95 ? -7.135 5.187 20.474 1.00 87.94 95 TRP A CA 1
ATOM 695 C C . TRP A 1 95 ? -8.330 4.271 20.212 1.00 87.94 95 TRP A C 1
ATOM 697 O O . TRP A 1 95 ? -8.571 3.902 19.063 1.00 87.94 95 TRP A O 1
ATOM 707 N N . LEU A 1 96 ? -9.121 3.973 21.242 1.00 93.31 96 LEU A N 1
ATOM 708 C CA . LEU A 1 96 ? -10.318 3.149 21.103 1.00 93.31 96 LEU A CA 1
ATOM 709 C C . LEU A 1 96 ? -11.382 3.828 20.241 1.00 93.31 96 LEU A C 1
ATOM 711 O O . LEU A 1 96 ? -11.929 3.178 19.361 1.00 93.31 96 LEU A O 1
ATOM 715 N N . CYS A 1 97 ? -11.630 5.131 20.396 1.00 94.88 97 CYS A N 1
ATOM 716 C CA . CYS A 1 97 ? -12.546 5.866 19.518 1.00 94.88 97 CYS A CA 1
ATOM 717 C C . CYS A 1 97 ? -12.116 5.782 18.049 1.00 94.88 97 CYS A C 1
ATOM 719 O O . CYS A 1 97 ? -12.944 5.506 17.184 1.00 94.88 97 CYS A O 1
ATOM 721 N N . ARG A 1 98 ? -10.820 5.953 17.755 1.00 93.12 98 ARG A N 1
ATOM 722 C CA . ARG A 1 98 ? -10.285 5.791 16.392 1.00 93.12 98 ARG A CA 1
ATOM 723 C C . ARG A 1 98 ? -10.472 4.371 15.868 1.00 93.12 98 ARG A C 1
ATOM 725 O O . ARG A 1 98 ? -10.873 4.208 14.720 1.00 93.12 98 ARG A O 1
ATOM 732 N N . PHE A 1 99 ? -10.198 3.371 16.700 1.00 94.06 99 PHE A N 1
ATOM 733 C CA . PHE A 1 99 ? -10.313 1.961 16.333 1.00 94.06 99 PHE A CA 1
ATOM 734 C C . PHE A 1 99 ? -11.759 1.575 16.048 1.00 94.06 99 PHE A C 1
ATOM 736 O O . PHE A 1 99 ? -12.051 1.020 14.995 1.00 94.06 99 PHE A O 1
ATOM 743 N N . VAL A 1 100 ? -12.670 1.941 16.945 1.00 96.69 100 VAL A N 1
ATOM 744 C CA . VAL A 1 100 ? -14.099 1.654 16.829 1.00 96.69 100 VAL A CA 1
ATOM 745 C C . VAL A 1 100 ? -14.698 2.348 15.605 1.00 96.69 100 VAL A C 1
ATOM 747 O O . VAL A 1 100 ? -15.443 1.713 14.867 1.00 96.69 100 VAL A O 1
ATOM 750 N N . VAL A 1 101 ? -14.343 3.611 15.331 1.00 96.19 101 VAL A N 1
ATOM 751 C CA . VAL A 1 101 ? -14.788 4.315 14.112 1.00 96.19 101 VAL A CA 1
ATOM 752 C C . VAL A 1 101 ? -14.230 3.653 12.851 1.00 96.19 101 VAL A C 1
ATOM 754 O O . VAL A 1 101 ? -14.971 3.455 11.889 1.00 96.19 101 VAL A O 1
ATOM 757 N N . ALA A 1 102 ? -12.945 3.287 12.835 1.00 93.44 102 ALA A N 1
ATOM 758 C CA . ALA A 1 102 ? -12.351 2.594 11.694 1.00 93.44 102 ALA A CA 1
ATOM 759 C C . ALA A 1 102 ? -13.050 1.250 11.439 1.00 93.44 102 ALA A C 1
ATOM 761 O O . ALA A 1 102 ? -13.432 0.964 10.306 1.00 93.44 102 ALA A O 1
ATOM 762 N N . LEU A 1 103 ? -13.290 0.471 12.495 1.00 95.12 103 LEU A N 1
ATOM 763 C CA . LEU A 1 103 ? -13.952 -0.827 12.425 1.00 95.12 103 LEU A CA 1
ATOM 764 C C . LEU A 1 103 ? -15.421 -0.711 11.998 1.00 95.12 103 LEU A C 1
ATOM 766 O O . LEU A 1 103 ? -15.863 -1.485 11.156 1.00 95.12 103 LEU A O 1
ATOM 770 N N . ALA A 1 104 ? -16.155 0.284 12.505 1.00 94.75 104 ALA A N 1
ATOM 771 C CA . ALA A 1 104 ? -17.525 0.577 12.081 1.00 94.75 104 ALA A CA 1
ATOM 772 C C . ALA A 1 104 ? -17.610 0.787 10.567 1.00 94.75 104 ALA A C 1
ATOM 774 O O . ALA A 1 104 ? -18.441 0.179 9.897 1.00 94.75 104 ALA A O 1
ATOM 775 N N . ARG A 1 105 ? -16.693 1.592 10.019 1.00 92.50 105 ARG A N 1
ATOM 776 C CA . ARG A 1 105 ? -16.636 1.882 8.583 1.00 92.50 105 ARG A CA 1
ATOM 777 C C . ARG A 1 105 ? -16.269 0.656 7.753 1.00 92.50 105 ARG A C 1
ATOM 779 O O . ARG A 1 105 ? -16.853 0.467 6.694 1.00 92.50 105 ARG A O 1
ATOM 786 N N . GLN A 1 106 ? -15.341 -0.177 8.229 1.00 90.50 106 GLN A N 1
ATOM 787 C CA . GLN A 1 106 ? -15.011 -1.450 7.570 1.00 90.50 106 GLN A CA 1
ATOM 788 C C . GLN A 1 106 ? -16.199 -2.419 7.568 1.00 90.50 106 GLN A C 1
ATOM 790 O O . GLN A 1 106 ? -16.436 -3.105 6.583 1.00 90.50 106 GLN A O 1
ATOM 795 N N . ALA A 1 107 ? -16.985 -2.427 8.644 1.00 92.56 107 ALA A N 1
ATOM 796 C CA . ALA A 1 107 ? -18.191 -3.237 8.773 1.00 92.56 107 ALA A CA 1
ATOM 797 C C . ALA A 1 107 ? -19.429 -2.629 8.078 1.00 92.56 107 ALA A C 1
ATOM 799 O O . ALA A 1 107 ? -20.531 -3.151 8.245 1.00 92.56 107 ALA A O 1
ATOM 800 N N . GLY A 1 108 ? -19.287 -1.506 7.358 1.00 92.06 108 GLY A N 1
ATOM 801 C CA . GLY A 1 108 ? -20.403 -0.813 6.704 1.00 92.06 108 GLY A CA 1
ATOM 802 C C . GLY A 1 108 ? -21.465 -0.276 7.672 1.00 92.06 108 GLY A C 1
ATOM 803 O O . GLY A 1 108 ? -22.612 -0.073 7.281 1.00 92.06 108 GLY A O 1
ATOM 804 N N . ARG A 1 109 ? -21.119 -0.079 8.949 1.00 93.81 109 ARG A N 1
ATOM 805 C CA . ARG A 1 109 ? -22.024 0.483 9.955 1.00 93.81 109 ARG A CA 1
ATOM 806 C C . ARG A 1 109 ? -21.999 2.001 9.913 1.00 93.81 109 ARG A C 1
ATOM 808 O O . ARG A 1 109 ? -20.950 2.610 9.702 1.00 93.81 109 ARG A O 1
ATOM 815 N N . ASP A 1 110 ? -23.159 2.592 10.178 1.00 92.06 110 ASP A N 1
ATOM 816 C CA . ASP A 1 110 ? -23.281 4.035 10.324 1.00 92.06 110 ASP A CA 1
ATOM 817 C C . ASP A 1 110 ? -22.443 4.505 11.517 1.00 92.06 110 ASP A C 1
ATOM 819 O O . ASP A 1 110 ? -22.691 4.138 12.672 1.00 92.06 110 ASP A O 1
ATOM 823 N N . ASP A 1 111 ? -21.438 5.331 11.229 1.00 88.06 111 ASP A N 1
ATOM 824 C CA . ASP A 1 111 ? -20.604 5.906 12.266 1.00 88.06 111 ASP A CA 1
ATOM 825 C C . ASP A 1 111 ? -21.367 6.921 13.114 1.00 88.06 111 ASP A C 1
ATOM 827 O O . ASP A 1 111 ? -20.849 7.263 14.164 1.00 88.06 111 ASP A O 1
ATOM 831 N N . ALA A 1 112 ? -22.586 7.346 12.759 1.00 92.00 112 ALA A N 1
ATOM 832 C CA . ALA A 1 112 ? -23.461 8.218 13.545 1.00 92.00 112 ALA A CA 1
ATOM 833 C C . ALA A 1 112 ? -24.462 7.473 14.455 1.00 92.00 112 ALA A C 1
ATOM 835 O O . ALA A 1 112 ? -25.209 8.131 15.187 1.00 92.00 112 ALA A O 1
ATOM 836 N N . ALA A 1 113 ? -24.437 6.135 14.472 1.00 93.94 113 ALA A N 1
ATOM 837 C CA . ALA A 1 113 ? -25.400 5.308 15.197 1.00 93.94 113 ALA A CA 1
ATOM 838 C C . ALA A 1 113 ? -25.501 5.653 16.708 1.00 93.94 113 ALA A C 1
ATOM 840 O O . ALA A 1 113 ? -24.477 5.925 17.360 1.00 93.94 113 ALA A O 1
ATOM 841 N N . PRO A 1 114 ? -26.715 5.639 17.299 1.00 96.38 114 PRO A N 1
ATOM 842 C CA . PRO A 1 114 ? -26.931 5.994 18.702 1.00 96.38 114 PRO A CA 1
ATOM 843 C C . PRO A 1 114 ? -26.225 5.041 19.676 1.00 96.38 114 PRO A C 1
ATOM 845 O O . PRO A 1 114 ? -25.767 5.482 20.728 1.00 96.38 114 PRO A O 1
ATOM 848 N N . GLU A 1 115 ? -26.056 3.767 19.323 1.00 97.25 115 GLU A N 1
ATOM 849 C CA . GLU A 1 115 ? -25.343 2.773 20.132 1.00 97.25 115 GLU A CA 1
ATOM 850 C C . GLU A 1 115 ? -23.873 3.154 20.317 1.00 97.25 115 GLU A C 1
ATOM 852 O O . GLU A 1 115 ? -23.320 2.998 21.409 1.00 97.25 115 GLU A O 1
ATOM 857 N N . LEU A 1 116 ? -23.250 3.707 19.270 1.00 96.44 116 LEU A N 1
ATOM 858 C CA . LEU A 1 116 ? -21.870 4.176 19.320 1.00 96.44 116 LEU A CA 1
ATOM 859 C C . LEU A 1 116 ? -21.732 5.415 20.213 1.00 96.44 116 LEU A C 1
ATOM 861 O O . LEU A 1 116 ? -20.768 5.524 20.972 1.00 96.44 116 LEU A O 1
ATOM 865 N N . ARG A 1 117 ? -22.721 6.319 20.185 1.00 96.75 117 ARG A N 1
ATOM 866 C CA . ARG A 1 117 ? -22.786 7.453 21.121 1.00 96.75 117 ARG A CA 1
ATOM 867 C C . ARG A 1 117 ? -22.950 6.961 22.563 1.00 96.75 117 ARG A C 1
ATOM 869 O O . ARG A 1 117 ? -22.151 7.332 23.414 1.00 96.75 117 ARG A O 1
ATOM 876 N N . GLY A 1 118 ? -23.881 6.038 22.811 1.00 97.56 118 GLY A N 1
ATOM 877 C CA . GLY A 1 118 ? -24.098 5.454 24.138 1.00 97.56 118 GLY A CA 1
ATOM 878 C C . GLY A 1 118 ? -22.907 4.642 24.668 1.00 97.56 118 GLY A C 1
ATOM 879 O O . GLY A 1 118 ? -22.688 4.562 25.876 1.00 97.56 118 GLY A O 1
ATOM 880 N N . TRP A 1 119 ? -22.093 4.038 23.797 1.00 98.00 119 TRP A N 1
ATOM 881 C CA . TRP A 1 119 ? -20.797 3.480 24.194 1.00 98.00 119 TRP A CA 1
ATOM 882 C C . TRP A 1 119 ? -19.810 4.571 24.616 1.00 98.00 119 TRP A C 1
ATOM 884 O O . TRP A 1 119 ? -19.235 4.464 25.700 1.00 98.00 119 TRP A O 1
ATOM 894 N N . ALA A 1 120 ? -19.642 5.620 23.807 1.00 97.38 120 ALA A N 1
ATOM 895 C CA . ALA A 1 120 ? -18.711 6.700 24.116 1.00 97.38 120 ALA A CA 1
ATOM 896 C C . ALA A 1 120 ? -19.082 7.423 25.416 1.00 97.38 120 ALA A C 1
ATOM 898 O O . ALA A 1 120 ? -18.194 7.706 26.216 1.00 97.38 120 ALA A O 1
ATOM 899 N N . ASP A 1 121 ? -20.371 7.643 25.677 1.00 97.38 121 ASP A N 1
ATOM 900 C CA . ASP A 1 121 ? -20.847 8.257 26.920 1.00 97.38 121 ASP A CA 1
ATOM 901 C C . ASP A 1 121 ? -20.491 7.397 28.145 1.00 97.38 121 ASP A C 1
ATOM 903 O O . ASP A 1 121 ? -19.977 7.915 29.136 1.00 97.38 121 ASP A O 1
ATOM 907 N N . ARG A 1 122 ? -20.646 6.066 28.057 1.00 97.06 122 ARG A N 1
ATOM 908 C CA . ARG A 1 122 ? -20.289 5.131 29.145 1.00 97.06 122 ARG A CA 1
ATOM 909 C C . ARG A 1 122 ? -18.805 5.132 29.499 1.00 97.06 122 ARG A C 1
ATOM 911 O O . ARG A 1 122 ? -18.467 4.863 30.648 1.00 97.06 122 ARG A O 1
ATOM 918 N N . ILE A 1 123 ? -17.927 5.407 28.537 1.00 95.25 123 ILE A N 1
ATOM 919 C CA . ILE A 1 123 ? -16.482 5.509 28.786 1.00 95.25 123 ILE A CA 1
ATOM 920 C C . ILE A 1 123 ? -16.012 6.961 28.962 1.00 95.25 123 ILE A C 1
ATOM 922 O O . ILE A 1 123 ? -14.819 7.184 29.158 1.00 95.25 123 ILE A O 1
ATOM 926 N N . GLY A 1 124 ? -16.914 7.948 28.904 1.00 94.44 124 GLY A N 1
ATOM 927 C CA . GLY A 1 124 ? -16.582 9.373 29.005 1.00 94.44 124 GLY A CA 1
ATOM 928 C C . GLY A 1 124 ? -15.771 9.911 27.819 1.00 94.44 124 GLY A C 1
ATOM 929 O O . GLY A 1 124 ? -14.887 10.737 28.009 1.00 94.44 124 GLY A O 1
ATOM 930 N N . ALA A 1 125 ? -16.019 9.421 26.601 1.00 95.50 125 ALA A N 1
ATOM 931 C CA . ALA A 1 125 ? -15.236 9.719 25.397 1.00 95.50 125 ALA A CA 1
ATOM 932 C C . ALA A 1 125 ? -16.044 10.402 24.273 1.00 95.50 125 ALA A C 1
ATOM 934 O O . ALA A 1 125 ? -15.663 10.323 23.106 1.00 95.50 125 ALA A O 1
ATOM 935 N N . GLY A 1 126 ? -17.156 11.078 24.591 1.00 95.81 126 GLY A N 1
ATOM 936 C CA . GLY A 1 126 ? -18.049 11.685 23.590 1.00 95.81 126 GLY A CA 1
ATOM 937 C C . GLY A 1 126 ? -17.350 12.656 22.623 1.00 95.81 126 GLY A C 1
ATOM 938 O O . GLY A 1 126 ? -17.520 12.549 21.408 1.00 95.81 126 GLY A O 1
ATOM 939 N N . GLN A 1 127 ? -16.503 13.557 23.135 1.00 94.00 127 GLN A N 1
ATOM 940 C CA . GLN A 1 127 ? -15.720 14.477 22.295 1.00 94.00 127 GLN A CA 1
ATOM 941 C C . GLN A 1 127 ? -14.680 13.732 21.444 1.00 94.00 127 GLN A C 1
ATOM 943 O O . GLN A 1 127 ? -14.597 13.953 20.239 1.00 94.00 127 GLN A O 1
ATOM 948 N N . LEU A 1 128 ? -13.956 12.781 22.042 1.00 94.06 128 LEU A N 1
ATOM 949 C CA . LEU A 1 128 ? -12.941 11.976 21.353 1.00 94.06 128 LEU A CA 1
ATOM 950 C C . LEU A 1 128 ? -13.538 11.123 20.222 1.00 94.06 128 LEU A C 1
ATOM 952 O O . LEU A 1 128 ? -12.886 10.909 19.199 1.00 94.06 128 LEU A O 1
ATOM 956 N N . LEU A 1 129 ? -14.783 10.662 20.373 1.00 96.38 129 LEU A N 1
ATOM 957 C CA . LEU A 1 129 ? -15.525 9.989 19.309 1.00 96.38 129 LEU A CA 1
ATOM 958 C C . LEU A 1 129 ? -15.798 10.935 18.130 1.00 96.38 129 LEU A C 1
ATOM 960 O O . LEU A 1 129 ? -15.608 10.545 16.976 1.00 96.38 129 LEU A O 1
ATOM 964 N N . ASN A 1 130 ? -16.225 12.170 18.398 1.00 95.12 130 ASN A N 1
ATOM 965 C CA . ASN A 1 130 ? -16.462 13.160 17.346 1.00 95.12 130 ASN A CA 1
ATOM 966 C C . ASN A 1 130 ? -15.163 13.514 16.606 1.00 95.12 130 ASN A C 1
ATOM 968 O O . ASN A 1 130 ? -15.152 13.528 15.373 1.00 95.12 130 ASN A O 1
ATOM 972 N N . ASP A 1 131 ? -14.060 13.679 17.338 1.00 93.06 131 ASP A N 1
ATOM 973 C CA . ASP A 1 131 ? -12.732 13.898 16.756 1.00 93.06 131 ASP A CA 1
ATOM 974 C C . ASP A 1 131 ? -12.302 12.711 15.880 1.00 93.06 131 ASP A C 1
ATOM 976 O O . ASP A 1 131 ? -11.800 12.894 14.768 1.00 93.06 131 ASP A O 1
ATOM 980 N N . ALA A 1 132 ? -12.533 11.477 16.343 1.00 92.88 132 ALA A N 1
ATOM 981 C CA . ALA A 1 132 ? -12.225 10.265 15.587 1.00 92.88 132 ALA A CA 1
ATOM 982 C C . ALA A 1 132 ? -13.032 10.172 14.279 1.00 92.88 132 ALA A C 1
ATOM 984 O O . ALA A 1 132 ? -12.458 9.852 13.236 1.00 92.88 132 ALA A O 1
ATOM 985 N N . ARG A 1 133 ? -14.330 10.509 14.301 1.00 94.19 133 ARG A N 1
ATOM 986 C CA . ARG A 1 133 ? -15.184 10.586 13.098 1.00 94.19 133 ARG A CA 1
ATOM 987 C C . ARG A 1 133 ? -14.676 11.635 12.117 1.00 94.19 133 ARG A C 1
ATOM 989 O O . ARG A 1 133 ? -14.493 11.338 10.936 1.00 94.19 133 ARG A O 1
ATOM 996 N N . GLN A 1 134 ? -14.402 12.848 12.598 1.00 90.56 134 GLN A N 1
ATOM 997 C CA . GLN A 1 134 ? -13.888 13.928 11.757 1.00 90.56 134 GLN A CA 1
ATOM 998 C C . GLN A 1 134 ? -12.543 13.544 11.130 1.00 90.56 134 GLN A C 1
ATOM 1000 O O . GLN A 1 134 ? -12.340 13.721 9.929 1.00 90.56 134 GLN A O 1
ATOM 1005 N N . GLN A 1 135 ? -11.646 12.947 11.916 1.00 87.62 135 GLN A N 1
ATOM 1006 C CA . GLN A 1 135 ? -10.362 12.460 11.427 1.00 87.62 135 GLN A CA 1
ATOM 1007 C C . GLN A 1 135 ? -10.530 11.354 10.377 1.00 87.62 135 GLN A C 1
ATOM 1009 O O . GLN A 1 135 ? -9.833 11.366 9.362 1.00 87.62 135 GLN A O 1
ATOM 1014 N N . ALA A 1 136 ? -11.451 10.411 10.584 1.00 88.31 136 ALA A N 1
ATOM 1015 C CA . ALA A 1 136 ? -11.732 9.362 9.611 1.00 88.31 136 ALA A CA 1
ATOM 1016 C C . ALA A 1 136 ? -12.299 9.937 8.301 1.00 88.31 136 ALA A C 1
ATOM 1018 O O . ALA A 1 136 ? -11.937 9.473 7.220 1.00 88.31 136 ALA A O 1
ATOM 1019 N N . ARG A 1 137 ? -13.171 10.953 8.361 1.00 87.19 137 ARG A N 1
ATOM 1020 C CA . ARG A 1 137 ? -13.703 11.646 7.170 1.00 87.19 137 ARG A CA 1
ATOM 1021 C C . ARG A 1 137 ? -12.596 12.360 6.396 1.00 87.19 137 ARG A C 1
ATOM 1023 O O . ARG A 1 137 ? -12.456 12.108 5.206 1.00 87.19 137 ARG A O 1
ATOM 1030 N N . ARG A 1 138 ? -11.742 13.128 7.083 1.00 83.44 138 ARG A N 1
ATOM 1031 C CA . ARG A 1 138 ? -10.573 13.790 6.472 1.00 83.44 138 ARG A CA 1
ATOM 1032 C C . ARG A 1 138 ? -9.617 12.795 5.813 1.00 83.44 138 ARG A C 1
ATOM 1034 O O . ARG A 1 138 ? -9.178 13.015 4.695 1.00 83.44 138 ARG A O 1
ATOM 1041 N N . ARG A 1 139 ? -9.316 11.671 6.473 1.00 81.81 139 ARG A N 1
ATOM 1042 C CA . ARG A 1 139 ? -8.456 10.622 5.893 1.00 81.81 139 ARG A CA 1
ATOM 1043 C C . ARG A 1 139 ? -9.062 9.987 4.645 1.00 81.81 139 ARG A C 1
ATOM 1045 O O . ARG A 1 139 ? -8.328 9.700 3.709 1.00 81.81 139 ARG A O 1
ATOM 1052 N N . ALA A 1 140 ? -10.371 9.746 4.644 1.00 82.44 140 ALA A N 1
ATOM 1053 C CA . ALA A 1 140 ? -11.055 9.209 3.473 1.00 82.44 140 ALA A CA 1
ATOM 1054 C C . ALA A 1 140 ? -11.045 10.211 2.310 1.00 82.44 140 ALA A C 1
ATOM 1056 O O . ALA A 1 140 ? -10.745 9.813 1.192 1.00 82.44 140 ALA A O 1
ATOM 1057 N N . ALA A 1 141 ? -11.279 11.498 2.588 1.00 81.19 141 ALA A N 1
ATOM 1058 C CA . ALA A 1 141 ? -11.179 12.563 1.592 1.00 81.19 141 ALA A CA 1
ATOM 1059 C C . ALA A 1 141 ? -9.763 12.663 0.996 1.00 81.19 141 ALA A C 1
ATOM 1061 O O . ALA A 1 141 ? -9.614 12.651 -0.218 1.00 81.19 141 ALA A O 1
ATOM 1062 N N . ARG A 1 142 ? -8.715 12.619 1.829 1.00 80.06 142 ARG A N 1
ATOM 1063 C CA . ARG A 1 142 ? -7.309 12.637 1.374 1.00 80.06 142 ARG A CA 1
ATOM 1064 C C . ARG A 1 142 ? -6.918 11.473 0.470 1.00 80.06 142 ARG A C 1
ATOM 1066 O O . ARG A 1 142 ? -6.030 11.604 -0.357 1.00 80.06 142 ARG A O 1
ATOM 1073 N N . ARG A 1 143 ? -7.538 10.307 0.651 1.00 78.94 143 ARG A N 1
ATOM 1074 C CA . ARG A 1 143 ? -7.245 9.104 -0.148 1.00 78.94 143 ARG A CA 1
ATOM 1075 C C . ARG A 1 143 ? -8.103 8.990 -1.404 1.00 78.94 143 ARG A C 1
ATOM 1077 O O . ARG A 1 143 ? -7.938 8.028 -2.148 1.00 78.94 143 ARG A O 1
ATOM 1084 N N . ARG A 1 144 ? -9.029 9.929 -1.607 1.00 86.38 144 ARG A N 1
ATOM 1085 C CA . ARG A 1 144 ? -9.953 9.944 -2.739 1.00 86.38 144 ARG A CA 1
ATOM 1086 C C . ARG A 1 144 ? -9.212 10.206 -4.047 1.00 86.38 144 ARG A C 1
ATOM 1088 O O . ARG A 1 144 ? -9.364 9.427 -4.987 1.00 86.38 144 ARG A O 1
ATOM 1095 N N . LEU A 1 145 ? -8.401 11.268 -4.074 1.00 92.19 145 LEU A N 1
ATOM 1096 C CA . LEU A 1 145 ? -7.588 11.601 -5.235 1.00 92.19 145 LEU A CA 1
ATOM 1097 C C . LEU A 1 145 ? -6.286 10.813 -5.254 1.00 92.19 145 LEU A C 1
ATOM 1099 O O . LEU A 1 145 ? -5.603 10.658 -4.237 1.00 92.19 145 LEU A O 1
ATOM 1103 N N . ARG A 1 146 ? -5.939 10.325 -6.444 1.00 94.81 146 ARG A N 1
ATOM 1104 C CA . ARG A 1 146 ? -4.704 9.584 -6.695 1.00 94.81 146 ARG A CA 1
ATOM 1105 C C . ARG A 1 146 ? -4.060 10.108 -7.967 1.00 94.81 146 ARG A C 1
ATOM 1107 O O . ARG A 1 146 ? -4.709 10.145 -9.012 1.00 94.81 146 ARG A O 1
ATOM 1114 N N . LEU A 1 147 ? -2.787 10.467 -7.880 1.00 97.56 147 LEU A N 1
ATOM 1115 C CA . LEU A 1 147 ? -1.972 10.787 -9.043 1.00 97.56 147 LEU A CA 1
ATOM 1116 C C . LEU A 1 147 ? -1.246 9.520 -9.491 1.00 97.56 147 LEU A C 1
ATOM 1118 O O . LEU A 1 147 ? -0.430 8.976 -8.754 1.00 97.56 147 LEU A O 1
ATOM 1122 N N . VAL A 1 148 ? -1.519 9.051 -10.702 1.00 98.00 148 VAL A N 1
ATOM 1123 C CA . VAL A 1 148 ? -0.765 7.967 -11.334 1.00 98.00 148 VAL A CA 1
ATOM 1124 C C . VAL A 1 148 ? 0.223 8.574 -12.317 1.00 98.00 148 VAL A C 1
ATOM 1126 O O . VAL A 1 148 ? -0.193 9.241 -13.255 1.00 98.00 148 VAL A O 1
ATOM 1129 N N . VAL A 1 149 ? 1.511 8.285 -12.159 1.00 97.94 149 VAL A N 1
ATOM 1130 C CA . VAL A 1 149 ? 2.581 8.673 -13.084 1.00 97.94 149 VAL A CA 1
ATOM 1131 C C . VAL A 1 149 ? 3.183 7.426 -13.713 1.00 97.94 149 VAL A C 1
ATOM 1133 O O . VAL A 1 149 ? 3.497 6.462 -13.022 1.00 97.94 149 VAL A O 1
ATOM 1136 N N . SER A 1 150 ? 3.370 7.421 -15.031 1.00 97.44 150 SER A N 1
ATOM 1137 C CA . SER A 1 150 ? 3.901 6.270 -15.755 1.00 97.44 150 SER A CA 1
ATOM 1138 C C . SER A 1 150 ? 5.057 6.613 -16.679 1.00 97.44 150 SER A C 1
ATOM 1140 O O . SER A 1 150 ? 4.942 7.464 -17.556 1.00 97.44 150 SER A O 1
ATOM 1142 N N . LEU A 1 151 ? 6.113 5.810 -16.560 1.00 96.06 151 LEU A N 1
ATOM 1143 C CA . LEU A 1 151 ? 7.300 5.791 -17.408 1.00 96.06 151 LEU A CA 1
ATOM 1144 C C . LEU A 1 151 ? 7.245 4.620 -18.409 1.00 96.06 151 LEU A C 1
ATOM 1146 O O . LEU A 1 151 ? 8.258 4.009 -18.744 1.00 96.06 151 LEU A O 1
ATOM 1150 N N . HIS A 1 152 ? 6.044 4.239 -18.856 1.00 88.81 152 HIS A N 1
ATOM 1151 C CA . HIS A 1 152 ? 5.842 3.101 -19.763 1.00 88.81 152 HIS A CA 1
ATOM 1152 C C . HIS A 1 152 ? 6.458 3.292 -21.157 1.00 88.81 152 HIS A C 1
ATOM 1154 O O . HIS A 1 152 ? 6.642 2.305 -21.861 1.00 88.81 152 HIS A O 1
ATOM 1160 N N . ALA A 1 153 ? 6.760 4.530 -21.562 1.00 86.50 153 ALA A N 1
ATOM 1161 C CA . ALA A 1 153 ? 7.437 4.842 -22.822 1.00 86.50 153 ALA A CA 1
ATOM 1162 C C . ALA A 1 153 ? 8.957 4.572 -22.777 1.00 86.50 153 ALA A C 1
ATOM 1164 O O . ALA A 1 153 ? 9.673 4.908 -23.717 1.00 86.50 153 ALA A O 1
ATOM 1165 N N . SER A 1 154 ? 9.460 3.989 -21.683 1.00 85.50 154 SER A N 1
ATOM 1166 C CA . SER A 1 154 ? 10.860 3.596 -21.537 1.00 85.50 154 SER A CA 1
ATOM 1167 C C . SER A 1 154 ? 11.267 2.581 -22.605 1.00 85.50 154 SER A C 1
ATOM 1169 O O . SER A 1 154 ? 10.612 1.553 -22.793 1.00 85.50 154 SER A O 1
ATOM 1171 N N . VAL A 1 155 ? 12.388 2.854 -23.272 1.00 78.88 155 VAL A N 1
ATOM 1172 C CA . VAL A 1 155 ? 13.033 1.934 -24.212 1.00 78.88 155 VAL A CA 1
ATOM 1173 C C . VAL A 1 155 ? 14.203 1.267 -23.495 1.00 78.88 155 VAL A C 1
ATOM 1175 O O . VAL A 1 155 ? 14.986 1.939 -22.831 1.00 78.88 155 VAL A O 1
ATOM 1178 N N . ALA A 1 156 ? 14.305 -0.062 -23.595 1.00 79.81 156 ALA A N 1
ATOM 1179 C CA . ALA A 1 156 ? 15.371 -0.863 -22.977 1.00 79.81 156 ALA A CA 1
ATOM 1180 C C . ALA A 1 156 ? 15.551 -0.659 -21.451 1.00 79.81 156 ALA A C 1
ATOM 1182 O O . ALA A 1 156 ? 16.619 -0.925 -20.904 1.00 79.81 156 ALA A O 1
ATOM 1183 N N . GLY A 1 157 ? 14.509 -0.202 -20.747 1.00 81.50 157 GLY A N 1
ATOM 1184 C CA . GLY A 1 157 ? 14.575 0.047 -19.306 1.00 81.50 157 GLY A CA 1
ATOM 1185 C C . GLY A 1 157 ? 15.355 1.309 -18.924 1.00 81.50 157 GLY A C 1
ATOM 1186 O O . GLY A 1 157 ? 15.806 1.423 -17.779 1.00 81.50 157 GLY A O 1
ATOM 1187 N N . ASP A 1 158 ? 15.529 2.244 -19.860 1.00 90.69 158 ASP A N 1
ATOM 1188 C CA . ASP A 1 158 ? 16.131 3.551 -19.604 1.00 90.69 158 ASP A CA 1
ATOM 1189 C C . ASP A 1 158 ? 15.088 4.653 -19.357 1.00 90.69 158 ASP A C 1
ATOM 1191 O O . ASP A 1 158 ? 13.878 4.427 -19.450 1.00 90.69 158 ASP A O 1
ATOM 1195 N N . TRP A 1 159 ? 15.540 5.845 -18.990 1.00 94.38 159 TRP A N 1
ATOM 1196 C CA . TRP A 1 159 ? 14.684 7.008 -18.778 1.00 94.38 159 TRP A CA 1
ATOM 1197 C C . TRP A 1 159 ? 13.938 7.380 -20.074 1.00 94.38 159 TRP A C 1
ATOM 1199 O O . TRP A 1 159 ? 14.565 7.523 -21.124 1.00 94.38 159 TRP A O 1
ATOM 1209 N N . PRO A 1 160 ? 12.595 7.486 -20.055 1.00 93.44 160 PRO A N 1
ATOM 1210 C CA . PRO A 1 160 ? 11.839 7.835 -21.253 1.00 93.44 160 PRO A CA 1
ATOM 1211 C C . PRO A 1 160 ? 12.015 9.314 -21.622 1.00 93.44 160 PRO A C 1
ATOM 1213 O O . PRO A 1 160 ? 12.463 10.120 -20.811 1.00 93.44 160 PRO A O 1
ATOM 1216 N N . ALA A 1 161 ? 11.599 9.685 -22.835 1.00 94.38 161 ALA A N 1
ATOM 1217 C CA . ALA A 1 161 ? 11.526 11.089 -23.250 1.00 94.38 161 ALA A CA 1
ATOM 1218 C C . ALA A 1 161 ? 10.410 11.872 -22.545 1.00 94.38 161 ALA A C 1
ATOM 1220 O O . ALA A 1 161 ? 10.494 13.087 -22.422 1.00 94.38 161 ALA A O 1
ATOM 1221 N N . SER A 1 162 ? 9.386 11.177 -22.058 1.00 95.56 162 SER A N 1
ATOM 1222 C CA . SER A 1 162 ? 8.252 11.772 -21.363 1.00 95.56 162 SER A CA 1
ATOM 1223 C C . SER A 1 162 ? 7.641 10.803 -20.356 1.00 95.56 162 SER A C 1
ATOM 1225 O O . SER A 1 162 ? 7.835 9.582 -20.429 1.00 95.56 162 SER A O 1
ATOM 1227 N N . LEU A 1 163 ? 6.880 11.350 -19.415 1.00 95.69 163 LEU A N 1
ATOM 1228 C CA . LEU A 1 163 ? 6.011 10.604 -18.513 1.00 95.69 163 LEU A CA 1
ATOM 1229 C C . LEU A 1 163 ? 4.548 10.979 -18.753 1.00 95.69 163 LEU A C 1
ATOM 1231 O O . LEU A 1 163 ? 4.223 12.106 -19.116 1.00 95.69 163 LEU A O 1
ATOM 1235 N N . SER A 1 164 ? 3.649 10.019 -18.559 1.00 97.38 164 SER A N 1
ATOM 1236 C CA . SER A 1 164 ? 2.202 10.262 -18.601 1.00 97.38 164 SER A CA 1
ATOM 1237 C C . SER A 1 164 ? 1.644 10.306 -17.187 1.00 97.38 164 SER A C 1
ATOM 1239 O O . SER A 1 164 ? 1.984 9.441 -16.377 1.00 97.38 164 SER A O 1
ATOM 1241 N N . ALA A 1 165 ? 0.770 11.268 -16.909 1.00 98.06 165 ALA A N 1
ATOM 1242 C CA . ALA A 1 165 ? 0.140 11.453 -15.612 1.00 98.06 165 ALA A CA 1
ATOM 1243 C C . ALA A 1 165 ? -1.389 11.387 -15.723 1.00 98.06 165 ALA A C 1
ATOM 1245 O O . ALA A 1 165 ? -1.980 11.957 -16.638 1.00 98.06 165 ALA A O 1
ATOM 1246 N N . TRP A 1 166 ? -2.041 10.710 -14.779 1.00 97.75 166 TRP A N 1
ATOM 1247 C CA . TRP A 1 166 ? -3.497 10.658 -14.645 1.00 97.75 166 TRP A CA 1
ATOM 1248 C C . TRP A 1 166 ? -3.895 11.074 -13.237 1.00 97.75 166 TRP A C 1
ATOM 1250 O O . TRP A 1 166 ? -3.416 10.485 -12.268 1.00 97.75 166 TRP A O 1
ATOM 1260 N N . LEU A 1 167 ? -4.821 12.024 -13.134 1.00 97.25 167 LEU A N 1
ATOM 1261 C CA . LEU A 1 167 ? -5.493 12.327 -11.876 1.00 97.25 167 LEU A CA 1
ATOM 1262 C C . LEU A 1 167 ? -6.787 11.514 -11.804 1.00 97.25 167 LEU A C 1
ATOM 1264 O O . LEU A 1 167 ? -7.645 11.613 -12.688 1.00 97.25 167 LEU A O 1
ATOM 1268 N N . LEU A 1 168 ? -6.904 10.689 -10.767 1.00 95.19 168 LEU A N 1
ATOM 1269 C CA . LEU A 1 168 ? -8.036 9.797 -10.545 1.00 95.19 168 LEU A CA 1
ATOM 1270 C C . LEU A 1 168 ? -8.842 10.220 -9.319 1.00 95.19 168 LEU A C 1
ATOM 1272 O O . LEU A 1 168 ? -8.255 10.572 -8.298 1.00 95.19 168 LEU A O 1
ATOM 1276 N N . ASP A 1 169 ? -10.161 10.071 -9.399 1.00 91.44 169 ASP A N 1
ATOM 1277 C CA . ASP A 1 169 ? -11.084 10.096 -8.262 1.00 91.44 169 ASP A CA 1
ATOM 1278 C C . ASP A 1 169 ? -11.772 8.734 -8.163 1.00 91.44 169 ASP A C 1
ATOM 1280 O O . ASP A 1 169 ? -12.598 8.358 -9.000 1.00 91.44 169 ASP A O 1
ATOM 1284 N N . GLY A 1 170 ? -11.346 7.925 -7.192 1.00 86.69 170 GLY A N 1
ATOM 1285 C CA . GLY A 1 170 ? -11.698 6.508 -7.184 1.00 86.69 170 GLY A CA 1
ATOM 1286 C C . GLY A 1 170 ? -11.268 5.834 -8.495 1.00 86.69 170 GLY A C 1
ATOM 1287 O O . GLY A 1 170 ? -10.086 5.848 -8.843 1.00 86.69 170 GLY A O 1
ATOM 1288 N N . ALA A 1 171 ? -12.214 5.233 -9.221 1.00 86.69 171 ALA A N 1
ATOM 1289 C CA . ALA A 1 171 ? -11.961 4.557 -10.499 1.00 86.69 171 ALA A CA 1
ATOM 1290 C C . ALA A 1 171 ? -12.030 5.485 -11.729 1.00 86.69 171 ALA A C 1
ATOM 1292 O O . ALA A 1 171 ? -11.670 5.066 -12.832 1.00 86.69 171 ALA A O 1
ATOM 1293 N N . GLU A 1 172 ? -12.502 6.722 -11.567 1.00 91.06 172 GLU A N 1
ATOM 1294 C CA . GLU A 1 172 ? -12.705 7.653 -12.673 1.00 91.06 172 GLU A CA 1
ATOM 1295 C C . GLU A 1 172 ? -11.423 8.429 -12.983 1.00 91.06 172 GLU A C 1
ATOM 1297 O O . GLU A 1 172 ? -10.742 8.921 -12.086 1.00 91.06 172 GLU A O 1
ATOM 1302 N N . THR A 1 173 ? -11.086 8.550 -14.270 1.00 94.50 173 THR A N 1
ATOM 1303 C CA . THR A 1 173 ? -10.017 9.447 -14.723 1.00 94.50 173 THR A CA 1
ATOM 1304 C C . THR A 1 173 ? -10.580 10.842 -14.934 1.00 94.50 173 THR A C 1
ATOM 1306 O O . THR A 1 173 ? -11.320 11.062 -15.889 1.00 94.50 173 THR A O 1
ATOM 1309 N N . LEU A 1 174 ? -10.176 11.787 -14.086 1.00 94.31 174 LEU A N 1
ATOM 1310 C CA . LEU A 1 174 ? -10.587 13.184 -14.196 1.00 94.31 174 LEU A CA 1
ATOM 1311 C C . LEU A 1 174 ? -9.848 13.895 -15.331 1.00 94.31 174 LEU A C 1
ATOM 1313 O O . LEU A 1 174 ? -10.453 14.585 -16.159 1.00 94.31 174 LEU A O 1
ATOM 1317 N N . ARG A 1 175 ? -8.521 13.731 -15.362 1.00 95.75 175 ARG A N 1
ATOM 1318 C CA . ARG A 1 175 ? -7.615 14.366 -16.327 1.00 95.75 175 ARG A CA 1
ATOM 1319 C C . ARG A 1 175 ? -6.415 13.472 -16.630 1.00 95.75 175 ARG A C 1
ATOM 1321 O O . ARG A 1 175 ? -6.044 12.612 -15.830 1.00 95.75 175 ARG A O 1
ATOM 1328 N N . HIS A 1 176 ? -5.828 13.683 -17.803 1.00 96.44 176 HIS A N 1
ATOM 1329 C CA . HIS A 1 176 ? -4.618 13.017 -18.273 1.00 96.44 176 HIS A CA 1
ATOM 1330 C C . HIS A 1 176 ? -3.739 14.026 -19.003 1.00 96.44 176 HIS A C 1
ATOM 1332 O O . HIS A 1 176 ? -4.240 14.697 -19.902 1.00 96.44 176 HIS A O 1
ATOM 1338 N N . GLU A 1 177 ? -2.457 14.055 -18.660 1.00 97.88 177 GLU A N 1
ATOM 1339 C CA . GLU A 1 177 ? -1.464 14.974 -19.216 1.00 97.88 177 GLU A CA 1
ATOM 1340 C C . GLU A 1 177 ? -0.148 14.228 -19.497 1.00 97.88 177 GLU A C 1
ATOM 1342 O O . GLU A 1 177 ? 0.116 13.167 -18.917 1.00 97.88 177 GLU A O 1
ATOM 1347 N N . VAL A 1 178 ? 0.672 14.754 -20.409 1.00 97.56 178 VAL A N 1
ATOM 1348 C CA . VAL A 1 178 ? 1.998 14.206 -20.733 1.00 97.56 178 VAL A CA 1
ATOM 1349 C C . VAL A 1 178 ? 3.053 15.272 -20.466 1.00 97.56 178 VAL A C 1
ATOM 1351 O O . VAL A 1 178 ? 2.964 16.375 -20.993 1.00 97.56 178 VAL A O 1
ATOM 1354 N N . PHE A 1 179 ? 4.068 14.918 -19.682 1.00 96.81 179 PHE A N 1
ATOM 1355 C CA . PHE A 1 179 ? 5.164 15.806 -19.308 1.00 96.81 179 PHE A CA 1
ATOM 1356 C C . PHE A 1 179 ? 6.445 15.344 -19.993 1.00 96.81 179 PHE A C 1
ATOM 1358 O O . PHE A 1 179 ? 6.825 14.176 -19.902 1.00 96.81 179 PHE A O 1
ATOM 1365 N N . GLU A 1 180 ? 7.106 16.258 -20.695 1.00 96.12 180 GLU A N 1
ATOM 1366 C CA . GLU A 1 180 ? 8.378 15.988 -21.361 1.00 96.12 180 GLU A CA 1
ATOM 1367 C C . GLU A 1 180 ? 9.523 16.010 -20.343 1.00 96.12 180 GLU A C 1
ATOM 1369 O O . GLU A 1 180 ? 9.671 16.967 -19.585 1.00 96.12 180 GLU A O 1
ATOM 1374 N N . ASN A 1 181 ? 10.381 14.992 -20.369 1.00 91.44 181 ASN A N 1
ATOM 1375 C CA . ASN A 1 181 ? 11.550 14.898 -19.500 1.00 91.44 181 ASN A CA 1
ATOM 1376 C C . ASN A 1 181 ? 12.648 15.811 -20.058 1.00 91.44 181 ASN A C 1
ATOM 1378 O O . ASN A 1 181 ? 13.468 15.410 -20.887 1.00 91.44 181 ASN A O 1
ATOM 1382 N N . ARG A 1 182 ? 12.609 17.080 -19.647 1.00 87.69 182 ARG A N 1
ATOM 1383 C CA . ARG A 1 182 ? 13.521 18.141 -20.091 1.00 87.69 182 ARG A CA 1
ATOM 1384 C C . ARG A 1 182 ? 14.475 18.548 -18.962 1.00 87.69 182 ARG A C 1
ATOM 1386 O O . ARG A 1 182 ? 14.109 18.422 -17.800 1.00 87.69 182 ARG A O 1
ATOM 1393 N N . PRO A 1 183 ? 15.682 19.055 -19.284 1.00 83.69 183 PRO A N 1
ATOM 1394 C CA . PRO A 1 183 ? 16.234 19.271 -20.630 1.00 83.69 183 PRO A CA 1
ATOM 1395 C C . PRO A 1 183 ? 16.711 17.985 -21.321 1.00 83.69 183 PRO A C 1
ATOM 1397 O O . PRO A 1 183 ? 16.889 17.981 -22.537 1.00 83.69 183 PRO A O 1
ATOM 1400 N N . THR A 1 184 ? 16.899 16.906 -20.563 1.00 88.88 184 THR A N 1
ATOM 1401 C CA . THR A 1 184 ? 17.410 15.619 -21.037 1.00 88.88 184 THR A CA 1
ATOM 1402 C C . THR A 1 184 ? 16.518 14.474 -20.555 1.00 88.88 184 THR A C 1
ATOM 1404 O O . THR A 1 184 ? 16.029 14.514 -19.424 1.00 88.88 184 THR A O 1
ATOM 1407 N N . PRO A 1 185 ? 16.329 13.422 -21.373 1.00 91.56 185 PRO A N 1
ATOM 1408 C CA . PRO A 1 185 ? 15.589 12.225 -20.990 1.00 91.56 185 PRO A CA 1
ATOM 1409 C C . PRO A 1 185 ? 16.450 11.347 -20.072 1.00 91.56 185 PRO A C 1
ATOM 1411 O O . PRO A 1 185 ? 16.890 10.266 -20.447 1.00 91.56 185 PRO A O 1
ATOM 1414 N N . ASP A 1 186 ? 16.756 11.856 -18.882 1.00 94.19 186 ASP A N 1
ATOM 1415 C CA . ASP A 1 186 ? 17.551 11.195 -17.854 1.00 94.19 186 ASP A CA 1
ATOM 1416 C C . ASP A 1 186 ? 16.828 11.223 -16.499 1.00 94.19 186 ASP A C 1
ATOM 1418 O O . ASP A 1 186 ? 15.643 11.562 -16.397 1.00 94.19 186 ASP A O 1
ATOM 1422 N N . ARG A 1 187 ? 17.546 10.842 -15.436 1.00 94.62 187 ARG A N 1
ATOM 1423 C CA . ARG A 1 187 ? 17.025 10.873 -14.068 1.00 94.62 187 ARG A CA 1
ATOM 1424 C C . ARG A 1 187 ? 16.538 12.261 -13.665 1.00 94.62 187 ARG A C 1
ATOM 1426 O O . ARG A 1 187 ? 15.452 12.366 -13.106 1.00 94.62 187 ARG A O 1
ATOM 1433 N N . ALA A 1 188 ? 17.345 13.289 -13.906 1.00 93.75 188 ALA A N 1
ATOM 1434 C CA . ALA A 1 188 ? 17.059 14.642 -13.456 1.00 93.75 188 ALA A CA 1
ATOM 1435 C C . ALA A 1 188 ? 15.862 15.220 -14.215 1.00 93.75 188 ALA A C 1
ATOM 1437 O O . ALA A 1 188 ? 14.951 15.750 -13.584 1.00 93.75 188 ALA A O 1
ATOM 1438 N N . GLY A 1 189 ? 15.812 15.038 -15.539 1.00 95.19 189 GLY A N 1
ATOM 1439 C CA . GLY A 1 189 ? 14.666 15.473 -16.341 1.00 95.19 189 GLY A CA 1
ATOM 1440 C C . GLY A 1 189 ? 13.373 14.741 -15.977 1.00 95.19 189 GLY A C 1
ATOM 1441 O O . GLY A 1 189 ? 12.311 15.352 -15.911 1.00 95.19 189 GLY A O 1
ATOM 1442 N N . THR A 1 190 ? 13.455 13.446 -15.660 1.00 95.69 190 THR A N 1
ATOM 1443 C CA . THR A 1 190 ? 12.299 12.666 -15.183 1.00 95.69 190 THR A CA 1
ATOM 1444 C C . THR A 1 190 ? 11.823 13.117 -13.803 1.00 95.69 190 THR A C 1
ATOM 1446 O O . THR A 1 190 ? 10.624 13.208 -13.553 1.00 95.69 190 THR A O 1
ATOM 1449 N N . GLU A 1 191 ? 12.751 13.378 -12.885 1.00 95.56 191 GLU A N 1
ATOM 1450 C CA . GLU A 1 191 ? 12.438 13.874 -11.547 1.00 95.56 191 GLU A CA 1
ATOM 1451 C C . GLU A 1 191 ? 11.819 15.283 -11.600 1.00 95.56 191 GLU A C 1
ATOM 1453 O O . GLU A 1 191 ? 10.846 15.547 -10.894 1.00 95.56 191 GLU A O 1
ATOM 1458 N N . GLN A 1 192 ? 12.297 16.150 -12.498 1.00 94.38 192 GLN A N 1
ATOM 1459 C CA . GLN A 1 192 ? 11.682 17.451 -12.760 1.00 94.38 192 GLN A CA 1
ATOM 1460 C C . GLN A 1 192 ? 10.259 17.310 -13.321 1.00 94.38 192 GLN A C 1
ATOM 1462 O O . GLN A 1 192 ? 9.329 17.899 -12.774 1.00 94.38 192 GLN A O 1
ATOM 1467 N N . ALA A 1 193 ? 10.065 16.490 -14.356 1.00 95.75 193 ALA A N 1
ATOM 1468 C CA . ALA A 1 193 ? 8.738 16.237 -14.916 1.00 95.75 193 ALA A CA 1
ATOM 1469 C C . ALA A 1 193 ? 7.776 15.629 -13.874 1.00 95.75 193 ALA A C 1
ATOM 1471 O O . ALA A 1 193 ? 6.578 15.903 -13.890 1.00 95.75 193 ALA A O 1
ATOM 1472 N N . LEU A 1 194 ? 8.288 14.823 -12.933 1.00 96.38 194 LEU A N 1
ATOM 1473 C CA . LEU A 1 194 ? 7.501 14.301 -11.816 1.00 96.38 194 LEU A CA 1
ATOM 1474 C C . LEU A 1 194 ? 7.067 15.424 -10.861 1.00 96.38 194 LEU A C 1
ATOM 1476 O O . LEU A 1 194 ? 5.910 15.427 -10.449 1.00 96.38 194 LEU A O 1
ATOM 1480 N N . ALA A 1 195 ? 7.945 16.375 -10.523 1.00 95.06 195 ALA A N 1
ATOM 1481 C CA . ALA A 1 195 ? 7.555 17.554 -9.741 1.00 95.06 195 ALA A CA 1
ATOM 1482 C C . ALA A 1 195 ? 6.474 18.379 -10.450 1.00 95.06 195 ALA A C 1
ATOM 1484 O O . ALA A 1 195 ? 5.490 18.756 -9.819 1.00 95.06 195 ALA A O 1
ATOM 1485 N N . GLU A 1 196 ? 6.628 18.618 -11.754 1.00 95.88 196 GLU A N 1
ATOM 1486 C CA . GLU A 1 196 ? 5.641 19.345 -12.561 1.00 95.88 196 GLU A CA 1
ATOM 1487 C C . GLU A 1 196 ? 4.281 18.628 -12.565 1.00 95.88 196 GLU A C 1
ATOM 1489 O O . GLU A 1 196 ? 3.249 19.262 -12.351 1.00 95.88 196 GLU A O 1
ATOM 1494 N N . ALA A 1 197 ? 4.271 17.297 -12.698 1.00 97.12 197 ALA A N 1
ATOM 1495 C CA . ALA A 1 197 ? 3.052 16.496 -12.613 1.00 97.12 197 ALA A CA 1
ATOM 1496 C C . ALA A 1 197 ? 2.385 16.549 -11.229 1.00 97.12 197 ALA A C 1
ATOM 1498 O O . ALA A 1 197 ? 1.160 16.494 -11.137 1.00 97.12 197 ALA A O 1
ATOM 1499 N N . VAL A 1 198 ? 3.163 16.652 -10.148 1.00 95.88 198 VAL A N 1
ATOM 1500 C CA . VAL A 1 198 ? 2.617 16.813 -8.792 1.00 95.88 198 VAL A CA 1
ATOM 1501 C C . VAL A 1 198 ? 1.977 18.187 -8.626 1.00 95.88 198 VAL A C 1
ATOM 1503 O O . VAL A 1 198 ? 0.835 18.252 -8.184 1.00 95.88 198 VAL A O 1
ATOM 1506 N N . VAL A 1 199 ? 2.656 19.262 -9.038 1.00 95.38 199 VAL A N 1
ATOM 1507 C CA . VAL A 1 199 ? 2.101 20.628 -8.990 1.00 95.38 199 VAL A CA 1
ATOM 1508 C C . VAL A 1 199 ? 0.799 20.710 -9.788 1.00 95.38 199 VAL A C 1
ATOM 1510 O O . VAL A 1 199 ? -0.216 21.146 -9.257 1.00 95.38 199 VAL A O 1
ATOM 1513 N N . TRP A 1 200 ? 0.799 20.185 -11.015 1.00 97.12 200 TRP A N 1
ATOM 1514 C CA . TRP A 1 200 ? -0.396 20.095 -11.858 1.00 97.12 200 TRP A CA 1
ATOM 1515 C C . TRP A 1 200 ? -1.561 19.367 -11.172 1.00 97.12 200 TRP A C 1
ATOM 1517 O O . TRP A 1 200 ? -2.716 19.783 -11.267 1.00 97.12 200 TRP A O 1
ATOM 1527 N N . ALA A 1 201 ? -1.278 18.265 -10.476 1.00 96.12 201 ALA A N 1
ATOM 1528 C CA . ALA A 1 201 ? -2.305 17.490 -9.794 1.00 96.12 201 ALA A CA 1
ATOM 1529 C C . ALA A 1 201 ? -2.890 18.226 -8.576 1.00 96.12 201 ALA A C 1
ATOM 1531 O O . ALA A 1 201 ? -4.090 18.106 -8.328 1.00 96.12 201 ALA A O 1
ATOM 1532 N N . GLU A 1 202 ? -2.069 18.976 -7.838 1.00 94.00 202 GLU A N 1
ATOM 1533 C CA . GLU A 1 202 ? -2.518 19.801 -6.709 1.00 94.00 202 GLU A CA 1
ATOM 1534 C C . GLU A 1 202 ? -3.364 20.988 -7.180 1.00 94.00 202 GLU A C 1
ATOM 1536 O O . GLU A 1 202 ? -4.436 21.217 -6.630 1.00 94.00 202 GLU A O 1
ATOM 1541 N N . GLU A 1 203 ? -2.958 21.681 -8.250 1.00 95.00 203 GLU A N 1
ATOM 1542 C CA . GLU A 1 203 ? -3.748 22.767 -8.851 1.00 95.00 203 GLU A CA 1
ATOM 1543 C C . GLU A 1 203 ? -5.147 22.273 -9.262 1.00 95.00 203 GLU A C 1
ATOM 1545 O O . GLU A 1 203 ? -6.163 22.885 -8.926 1.00 95.00 203 GLU A O 1
ATOM 1550 N N . LEU A 1 204 ? -5.227 21.099 -9.898 1.00 93.75 204 LEU A N 1
ATOM 1551 C CA . LEU A 1 204 ? -6.509 20.468 -10.225 1.00 93.75 204 LEU A CA 1
ATOM 1552 C C . LEU A 1 204 ? -7.306 20.047 -8.981 1.00 93.75 204 LEU A C 1
ATOM 1554 O O . LEU A 1 204 ? -8.537 20.086 -9.000 1.00 93.75 204 LEU A O 1
ATOM 1558 N N . ALA A 1 205 ? -6.646 19.614 -7.906 1.00 91.81 205 ALA A N 1
ATOM 1559 C CA . ALA A 1 205 ? -7.322 19.270 -6.659 1.00 91.81 205 ALA A CA 1
ATOM 1560 C C . ALA A 1 205 ? -7.937 20.509 -5.987 1.00 91.81 205 ALA A C 1
ATOM 1562 O O . ALA A 1 205 ? -9.078 20.444 -5.521 1.00 91.81 205 ALA A O 1
ATOM 1563 N N . GLU A 1 206 ? -7.236 21.645 -6.013 1.00 91.38 206 GLU A N 1
ATOM 1564 C CA . GLU A 1 206 ? -7.739 22.927 -5.513 1.00 91.38 206 GLU A CA 1
ATOM 1565 C C . GLU A 1 206 ? -8.988 23.391 -6.279 1.00 91.38 206 GLU A C 1
ATOM 1567 O O . GLU A 1 206 ? -9.965 23.825 -5.657 1.00 91.38 206 GLU A O 1
ATOM 1572 N N . GLU A 1 207 ? -9.006 23.231 -7.607 1.00 91.12 207 GLU A N 1
ATOM 1573 C CA . GLU A 1 207 ? -10.172 23.529 -8.454 1.00 91.12 207 GLU A CA 1
ATOM 1574 C C . GLU A 1 207 ? -11.404 22.676 -8.098 1.00 91.12 207 GLU A C 1
ATOM 1576 O O . GLU A 1 207 ? -12.542 23.146 -8.199 1.00 91.12 207 GLU A O 1
ATOM 1581 N N . LEU A 1 208 ? -11.200 21.435 -7.642 1.00 86.38 208 LEU A N 1
ATOM 1582 C CA . LEU A 1 208 ? -12.271 20.521 -7.220 1.00 86.38 208 LEU A CA 1
ATOM 1583 C C . LEU A 1 208 ? -12.819 20.838 -5.816 1.00 86.38 208 LEU A C 1
ATOM 1585 O O . LEU A 1 208 ? -13.885 20.336 -5.444 1.00 86.38 208 LEU A O 1
ATOM 1589 N N . GLY A 1 209 ? -12.127 21.683 -5.045 1.00 82.56 209 GLY A N 1
ATOM 1590 C CA . GLY A 1 209 ? -12.587 22.234 -3.771 1.00 82.56 209 GLY A CA 1
ATOM 1591 C C . GLY A 1 209 ? -11.630 22.000 -2.598 1.00 82.56 209 GLY A C 1
ATOM 1592 O O . GLY A 1 209 ? -10.892 21.023 -2.549 1.00 82.56 209 GLY A O 1
ATOM 1593 N N . ARG A 1 210 ? -11.726 22.877 -1.586 1.00 66.56 210 ARG A N 1
ATOM 1594 C CA . ARG A 1 210 ? -10.767 23.040 -0.467 1.00 66.56 210 ARG A CA 1
ATOM 1595 C C . ARG A 1 210 ? -10.515 21.821 0.433 1.00 66.56 210 ARG A C 1
ATOM 1597 O O . ARG A 1 210 ? -9.572 21.853 1.212 1.00 66.56 210 ARG A O 1
ATOM 1604 N N . ASP A 1 211 ? -11.360 20.795 0.375 1.00 74.62 211 ASP A N 1
ATOM 1605 C CA . ASP A 1 211 ? -11.213 19.568 1.177 1.00 74.62 211 ASP A CA 1
ATOM 1606 C C . ASP A 1 211 ? -10.595 18.403 0.379 1.00 74.62 211 ASP A C 1
ATOM 1608 O O . ASP A 1 211 ? -10.537 17.270 0.871 1.00 74.62 211 ASP A O 1
ATOM 1612 N N . THR A 1 212 ? -10.158 18.665 -0.856 1.00 80.31 212 THR A N 1
ATOM 1613 C CA . THR A 1 212 ? -9.597 17.667 -1.762 1.00 80.31 212 THR A CA 1
ATOM 1614 C C . THR A 1 212 ? -8.097 17.906 -1.910 1.00 80.31 212 THR A C 1
ATOM 1616 O O . THR A 1 212 ? -7.681 18.966 -2.352 1.00 80.31 212 THR A O 1
ATOM 1619 N N . GLU A 1 213 ? -7.286 16.926 -1.518 1.00 87.06 213 GLU A N 1
ATOM 1620 C CA . GLU A 1 213 ? -5.818 16.984 -1.569 1.00 87.06 213 GLU A CA 1
ATOM 1621 C C . GLU A 1 213 ? -5.312 15.725 -2.283 1.00 87.06 213 GLU A C 1
ATOM 1623 O O . GLU A 1 213 ? -5.886 14.640 -2.106 1.00 87.06 213 GLU A O 1
ATOM 1628 N N . VAL A 1 214 ? -4.227 15.833 -3.052 1.00 89.38 214 VAL A N 1
ATOM 1629 C CA . VAL A 1 214 ? -3.555 14.654 -3.608 1.00 89.38 214 VAL A CA 1
ATOM 1630 C C . VAL A 1 214 ? -2.655 14.069 -2.528 1.00 89.38 214 VAL A C 1
ATOM 1632 O O . VAL A 1 214 ? -1.636 14.639 -2.179 1.00 89.38 214 VAL A O 1
ATOM 1635 N N . TYR A 1 215 ? -3.003 12.907 -1.973 1.00 89.69 215 TYR A N 1
ATOM 1636 C CA . TYR A 1 215 ? -2.147 12.276 -0.955 1.00 89.69 215 TYR A CA 1
ATOM 1637 C C . TYR A 1 215 ? -1.388 11.052 -1.464 1.00 89.69 215 TYR A C 1
ATOM 1639 O O . TYR A 1 215 ? -0.349 10.701 -0.911 1.00 89.69 215 TYR A O 1
ATOM 1647 N N . ARG A 1 216 ? -1.893 10.371 -2.497 1.00 93.31 216 ARG A N 1
ATOM 1648 C CA . ARG A 1 216 ? -1.312 9.128 -3.021 1.00 93.31 216 ARG A CA 1
ATOM 1649 C C . ARG A 1 216 ? -0.753 9.357 -4.417 1.00 93.31 216 ARG A C 1
ATOM 1651 O O . ARG A 1 216 ? -1.494 9.750 -5.317 1.00 93.31 216 ARG A O 1
ATOM 1658 N N . ILE A 1 217 ? 0.531 9.049 -4.585 1.00 96.31 217 ILE A N 1
ATOM 1659 C CA . ILE A 1 217 ? 1.230 9.096 -5.870 1.00 96.31 217 ILE A CA 1
ATOM 1660 C C . ILE A 1 217 ? 1.644 7.674 -6.237 1.00 96.31 217 ILE A C 1
ATOM 1662 O O . ILE A 1 217 ? 2.388 7.018 -5.512 1.00 96.31 217 ILE A O 1
ATOM 1666 N N . GLU A 1 218 ? 1.179 7.182 -7.373 1.00 97.75 218 GLU A N 1
ATOM 1667 C CA . GLU A 1 218 ? 1.531 5.864 -7.884 1.00 97.75 218 GLU A CA 1
ATOM 1668 C C . GLU A 1 218 ? 2.503 6.008 -9.047 1.00 97.75 218 GLU A C 1
ATOM 1670 O O . GLU A 1 218 ? 2.140 6.531 -10.096 1.00 97.75 218 GLU A O 1
ATOM 1675 N N . VAL A 1 219 ? 3.736 5.539 -8.877 1.00 98.19 219 VAL A N 1
ATOM 1676 C CA . VAL A 1 219 ? 4.783 5.655 -9.896 1.00 98.19 219 VAL A CA 1
ATOM 1677 C C . VAL A 1 219 ? 4.989 4.305 -10.566 1.00 98.19 219 VAL A C 1
ATOM 1679 O O . VAL A 1 219 ? 5.525 3.368 -9.974 1.00 98.19 219 VAL A O 1
ATOM 1682 N N . ALA A 1 220 ? 4.564 4.206 -11.822 1.00 98.19 220 ALA A N 1
ATOM 1683 C CA . ALA A 1 220 ? 4.703 3.021 -12.646 1.00 98.19 220 ALA A CA 1
ATOM 1684 C C . ALA A 1 220 ? 5.965 3.094 -13.508 1.00 98.19 220 ALA A C 1
ATOM 1686 O O . ALA A 1 220 ? 6.039 3.889 -14.448 1.00 98.19 220 ALA A O 1
ATOM 1687 N N . ALA A 1 221 ? 6.933 2.220 -13.239 1.00 97.62 221 ALA A N 1
ATOM 1688 C CA . ALA A 1 221 ? 8.219 2.189 -13.936 1.00 97.62 221 ALA A CA 1
ATOM 1689 C C . ALA A 1 221 ? 8.581 0.764 -14.407 1.00 97.62 221 ALA A C 1
ATOM 1691 O O . ALA A 1 221 ? 8.043 -0.216 -13.882 1.00 97.62 221 ALA A O 1
ATOM 1692 N N . PRO A 1 222 ? 9.453 0.621 -15.424 1.00 96.50 222 PRO A N 1
ATOM 1693 C CA . PRO A 1 222 ? 10.005 -0.675 -15.812 1.00 96.50 222 PRO A CA 1
ATOM 1694 C C . PRO A 1 222 ? 10.957 -1.204 -14.734 1.00 96.50 222 PRO A C 1
ATOM 1696 O O . PRO A 1 222 ? 11.544 -0.428 -13.975 1.00 96.50 222 PRO A O 1
ATOM 1699 N N . SER A 1 223 ? 11.166 -2.521 -14.705 1.00 96.38 223 SER A N 1
ATOM 1700 C CA . SER A 1 223 ? 11.968 -3.207 -13.682 1.00 96.38 223 SER A CA 1
ATOM 1701 C C . SER A 1 223 ? 13.375 -2.629 -13.512 1.00 96.38 223 SER A C 1
ATOM 1703 O O . SER A 1 223 ? 13.820 -2.401 -12.389 1.00 96.38 223 SER A O 1
ATOM 1705 N N . ALA A 1 224 ? 14.053 -2.295 -14.614 1.00 95.38 224 ALA A N 1
ATOM 1706 C CA . ALA A 1 224 ? 15.385 -1.688 -14.576 1.00 95.38 224 ALA A CA 1
ATOM 1707 C C . ALA A 1 224 ? 15.419 -0.341 -13.826 1.00 95.38 224 ALA A C 1
ATOM 1709 O O . ALA A 1 224 ? 16.349 -0.096 -13.056 1.00 95.38 224 ALA A O 1
ATOM 1710 N N . LEU A 1 225 ? 14.400 0.511 -14.002 1.00 96.19 225 LEU A N 1
ATOM 1711 C CA . LEU A 1 225 ? 14.274 1.772 -13.266 1.00 96.19 225 LEU A CA 1
ATOM 1712 C C . LEU A 1 225 ? 13.821 1.527 -11.828 1.00 96.19 225 LEU A C 1
ATOM 1714 O O . LEU A 1 225 ? 14.406 2.097 -10.911 1.00 96.19 225 LEU A O 1
ATOM 1718 N N . LEU A 1 226 ? 12.860 0.625 -11.610 1.00 96.12 226 LEU A N 1
ATOM 1719 C CA . LEU A 1 226 ? 12.400 0.247 -10.273 1.00 96.12 226 LEU A CA 1
ATOM 1720 C C . LEU A 1 226 ? 13.543 -0.239 -9.382 1.00 96.12 226 LEU A C 1
ATOM 1722 O O . LEU A 1 226 ? 13.509 0.010 -8.188 1.00 96.12 226 LEU A O 1
ATOM 1726 N N . LEU A 1 227 ? 14.582 -0.874 -9.923 1.00 94.94 227 LEU A N 1
ATOM 1727 C CA . LEU A 1 227 ? 15.728 -1.345 -9.139 1.00 94.94 227 LEU A CA 1
ATOM 1728 C C . LEU A 1 227 ? 16.671 -0.225 -8.679 1.00 94.94 227 LEU A C 1
ATOM 1730 O O . LEU A 1 227 ? 17.252 -0.346 -7.602 1.00 94.94 227 LEU A O 1
ATOM 1734 N N . ARG A 1 228 ? 16.792 0.873 -9.437 1.00 93.00 228 ARG A N 1
ATOM 1735 C CA . ARG A 1 228 ? 17.794 1.932 -9.186 1.00 93.00 228 ARG A CA 1
ATOM 1736 C C . ARG A 1 228 ? 17.225 3.294 -8.791 1.00 93.00 228 ARG A C 1
ATOM 1738 O O . ARG A 1 228 ? 17.941 4.101 -8.206 1.00 93.00 228 ARG A O 1
ATOM 1745 N N . TRP A 1 229 ? 15.965 3.566 -9.114 1.00 94.94 229 TRP A N 1
ATOM 1746 C CA . TRP A 1 229 ? 15.319 4.851 -8.871 1.00 94.94 229 TRP A CA 1
ATOM 1747 C C . TRP A 1 229 ? 14.340 4.785 -7.705 1.00 94.94 229 TRP A C 1
ATOM 1749 O O . TRP A 1 229 ? 13.605 3.808 -7.561 1.00 94.94 229 TRP A O 1
ATOM 1759 N N . ARG A 1 230 ? 14.338 5.842 -6.890 1.00 94.69 230 ARG A N 1
ATOM 1760 C CA . ARG A 1 230 ? 13.500 6.021 -5.703 1.00 94.69 230 ARG A CA 1
ATOM 1761 C C . ARG A 1 230 ? 12.747 7.345 -5.815 1.00 94.69 230 ARG A C 1
ATOM 1763 O O . ARG A 1 230 ? 13.245 8.356 -5.315 1.00 94.69 230 ARG A O 1
ATOM 1770 N N . PRO A 1 231 ? 11.590 7.372 -6.495 1.00 95.19 231 PRO A N 1
ATOM 1771 C CA . PRO A 1 231 ? 10.811 8.601 -6.636 1.00 95.19 231 PRO A CA 1
ATOM 1772 C C . PRO A 1 231 ? 10.432 9.206 -5.277 1.00 95.19 231 PRO A C 1
ATOM 1774 O O . PRO A 1 231 ? 10.359 10.419 -5.135 1.00 95.19 231 PRO A O 1
ATOM 1777 N N . GLU A 1 232 ? 10.261 8.381 -4.247 1.00 95.12 232 GLU A N 1
ATOM 1778 C CA . GLU A 1 232 ? 9.958 8.819 -2.888 1.00 95.12 232 GLU A CA 1
ATOM 1779 C C . GLU A 1 232 ? 11.090 9.604 -2.205 1.00 95.12 232 GLU A C 1
ATOM 1781 O O . GLU A 1 232 ? 10.833 10.332 -1.248 1.00 95.12 232 GLU A O 1
ATOM 1786 N N . GLU A 1 233 ? 12.335 9.458 -2.663 1.00 94.12 233 GLU A N 1
ATOM 1787 C CA . GLU A 1 233 ? 13.502 10.164 -2.117 1.00 94.12 233 GLU A CA 1
ATOM 1788 C C . GLU A 1 233 ? 13.849 11.438 -2.891 1.00 94.12 233 GLU A C 1
ATOM 1790 O O . GLU A 1 233 ? 14.693 12.208 -2.427 1.00 94.12 233 GLU A O 1
ATOM 1795 N N . TYR A 1 234 ? 13.212 11.677 -4.041 1.00 89.44 234 TYR A N 1
ATOM 1796 C CA . TYR A 1 234 ? 13.418 12.895 -4.817 1.00 89.44 234 TYR A CA 1
ATOM 1797 C C . TYR A 1 234 ? 13.006 14.128 -4.003 1.00 89.44 234 TYR A C 1
ATOM 1799 O O . TYR A 1 234 ? 11.933 14.133 -3.399 1.00 89.44 234 TYR A O 1
ATOM 1807 N N . ALA A 1 235 ? 13.872 15.145 -3.957 1.00 79.12 235 ALA A N 1
ATOM 1808 C CA . ALA A 1 235 ? 13.723 16.288 -3.061 1.00 79.12 235 ALA A CA 1
ATOM 1809 C C . ALA A 1 235 ? 14.101 17.627 -3.720 1.00 79.12 235 ALA A C 1
ATOM 1811 O O . ALA A 1 235 ? 15.241 18.070 -3.573 1.00 79.12 235 ALA A O 1
ATOM 1812 N N . PRO A 1 236 ? 13.164 18.309 -4.403 1.00 69.00 236 PRO A N 1
ATOM 1813 C CA . PRO A 1 236 ? 13.376 19.693 -4.821 1.00 69.00 236 PRO A CA 1
ATOM 1814 C C . PRO A 1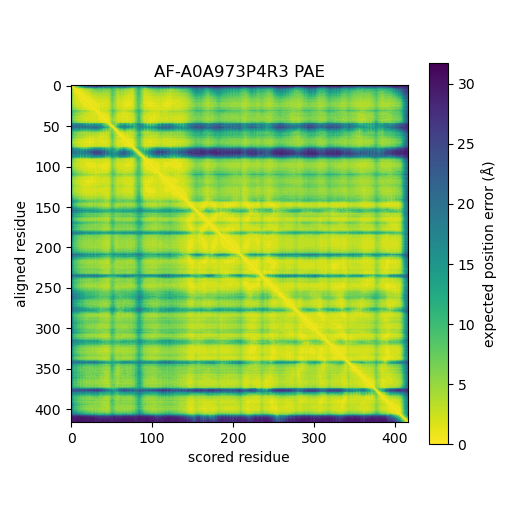 236 ? 13.335 20.664 -3.623 1.00 69.00 236 PRO A C 1
ATOM 1816 O O . PRO A 1 236 ? 14.052 21.660 -3.616 1.00 69.00 236 PRO A O 1
ATOM 1819 N N . SER A 1 237 ? 12.550 20.351 -2.582 1.00 76.31 237 SER A N 1
ATOM 1820 C CA . SER A 1 237 ? 12.430 21.132 -1.334 1.00 76.31 237 SER A CA 1
ATOM 1821 C C . SER A 1 237 ? 12.305 20.229 -0.096 1.00 76.31 237 SER A C 1
ATOM 1823 O O . SER A 1 237 ? 13.030 20.395 0.885 1.00 76.31 237 SER A O 1
ATOM 1825 N N . SER A 1 238 ? 11.440 19.219 -0.174 1.00 82.81 238 SER A N 1
ATOM 1826 C CA . SER A 1 238 ? 11.299 18.081 0.738 1.00 82.81 238 SER A CA 1
ATOM 1827 C C . SER A 1 238 ? 11.309 16.789 -0.080 1.00 82.81 238 SER A C 1
ATOM 1829 O O . SER A 1 238 ? 11.002 16.799 -1.271 1.00 82.81 238 SER A O 1
ATOM 1831 N N . ARG A 1 239 ? 11.678 15.656 0.536 1.00 90.69 239 ARG A N 1
ATOM 1832 C CA . ARG A 1 239 ? 11.521 14.349 -0.126 1.00 90.69 239 ARG A CA 1
ATOM 1833 C C . ARG A 1 239 ? 10.044 14.136 -0.444 1.00 90.69 239 ARG A C 1
ATOM 1835 O O . ARG A 1 239 ? 9.236 14.249 0.473 1.00 90.69 239 ARG A O 1
ATOM 1842 N N . LEU A 1 240 ? 9.702 13.725 -1.663 1.00 92.69 240 LEU A N 1
ATOM 1843 C CA . LEU A 1 240 ? 8.313 13.474 -2.068 1.00 92.69 240 LEU A CA 1
ATOM 1844 C C . LEU A 1 240 ? 7.595 12.529 -1.092 1.00 92.69 240 LEU A C 1
ATOM 1846 O O . LEU A 1 240 ? 6.461 12.750 -0.676 1.00 92.69 240 LEU A O 1
ATOM 1850 N N . GLY A 1 241 ? 8.305 11.499 -0.642 1.00 91.94 241 GLY A N 1
ATOM 1851 C CA . GLY A 1 241 ? 7.813 10.539 0.327 1.00 91.94 241 GLY A CA 1
ATOM 1852 C C . GLY A 1 241 ? 7.505 11.104 1.715 1.00 91.94 241 GLY A C 1
ATOM 1853 O O . GLY A 1 241 ? 6.914 10.387 2.513 1.00 91.94 241 GLY A O 1
ATOM 1854 N N . MET A 1 242 ? 7.915 12.329 2.056 1.00 90.25 242 MET A N 1
ATOM 1855 C CA . MET A 1 242 ? 7.567 12.973 3.332 1.00 90.25 242 MET A CA 1
ATOM 1856 C C . MET A 1 242 ? 6.119 13.443 3.359 1.00 90.25 242 MET A C 1
ATOM 1858 O O . MET A 1 242 ? 5.471 13.323 4.404 1.00 90.25 242 MET A O 1
ATOM 1862 N N . ASP A 1 243 ? 5.636 13.905 2.209 1.00 88.50 243 ASP A N 1
ATOM 1863 C CA . ASP A 1 243 ? 4.345 14.568 2.063 1.00 88.50 243 ASP A CA 1
ATOM 1864 C C . ASP A 1 243 ? 3.308 13.638 1.410 1.00 88.50 243 ASP A C 1
ATOM 1866 O O . ASP A 1 243 ? 2.142 13.649 1.803 1.00 88.50 243 ASP A O 1
ATOM 1870 N N . TYR A 1 244 ? 3.755 12.727 0.535 1.00 91.38 244 TYR A N 1
ATOM 1871 C CA . TYR A 1 244 ? 2.892 11.849 -0.261 1.00 91.38 244 TYR A CA 1
ATOM 1872 C C . TYR A 1 244 ? 3.111 10.363 0.004 1.00 91.38 244 TYR A C 1
ATOM 1874 O O . TYR A 1 244 ? 4.238 9.902 0.221 1.00 91.38 244 TYR A O 1
ATOM 1882 N N . ASP A 1 245 ? 2.030 9.584 -0.044 1.00 92.19 245 ASP A N 1
ATOM 1883 C CA . ASP A 1 245 ? 2.057 8.124 -0.093 1.00 92.19 245 ASP A CA 1
ATOM 1884 C C . ASP A 1 245 ? 2.496 7.663 -1.488 1.00 92.19 245 ASP A C 1
ATOM 1886 O O . ASP A 1 245 ? 1.670 7.456 -2.380 1.00 92.19 245 ASP A O 1
ATOM 1890 N N . VAL A 1 246 ? 3.810 7.508 -1.671 1.00 95.56 246 VAL A N 1
ATOM 1891 C CA . VAL A 1 246 ? 4.396 7.033 -2.930 1.00 95.56 246 VAL A CA 1
ATOM 1892 C C . VAL A 1 246 ? 4.350 5.503 -2.998 1.00 95.56 246 VAL A C 1
ATOM 1894 O O . VAL A 1 246 ? 4.935 4.818 -2.156 1.00 95.56 246 VAL A O 1
ATOM 1897 N N . VAL A 1 247 ? 3.676 4.961 -4.014 1.00 96.81 247 VAL A N 1
ATOM 1898 C CA . VAL A 1 247 ? 3.542 3.518 -4.273 1.00 96.81 247 VAL A CA 1
ATOM 1899 C C . VAL A 1 247 ? 4.160 3.180 -5.626 1.00 96.81 247 VAL A C 1
ATOM 1901 O O . VAL A 1 247 ? 3.839 3.808 -6.631 1.00 96.81 247 VAL A O 1
ATOM 1904 N N . LEU A 1 248 ? 5.033 2.173 -5.671 1.00 97.88 248 LEU A N 1
ATOM 1905 C CA . LEU A 1 248 ? 5.663 1.739 -6.918 1.00 97.88 248 LEU A CA 1
ATOM 1906 C C . LEU A 1 248 ? 4.811 0.677 -7.617 1.00 97.88 248 LEU A C 1
ATOM 1908 O O . LEU A 1 248 ? 4.382 -0.298 -6.995 1.00 97.88 248 LEU A O 1
ATOM 1912 N N . ARG A 1 249 ? 4.616 0.856 -8.922 1.00 98.00 249 ARG A N 1
ATOM 1913 C CA . ARG A 1 249 ? 3.868 -0.046 -9.806 1.00 98.00 249 ARG A CA 1
ATOM 1914 C C . ARG A 1 249 ? 4.761 -0.545 -10.940 1.00 98.00 249 ARG A C 1
ATOM 1916 O O . ARG A 1 249 ? 5.720 0.129 -11.329 1.00 98.00 249 ARG A O 1
ATOM 1923 N N . TRP A 1 250 ? 4.419 -1.682 -11.537 1.00 97.50 250 TRP A N 1
ATOM 1924 C CA . TRP A 1 250 ? 5.114 -2.157 -12.737 1.00 97.50 250 TRP A CA 1
ATOM 1925 C C . TRP A 1 250 ? 4.478 -1.600 -14.013 1.00 97.50 250 TRP A C 1
ATOM 1927 O O . TRP A 1 250 ? 3.330 -1.914 -14.345 1.00 97.50 250 TRP A O 1
ATOM 1937 N N . SER A 1 251 ? 5.222 -0.779 -14.761 1.00 95.94 251 SER A N 1
ATOM 1938 C CA . SER A 1 251 ? 4.683 -0.068 -15.934 1.00 95.94 251 SER A CA 1
ATOM 1939 C C . SER A 1 251 ? 4.222 -0.995 -17.061 1.00 95.94 251 SER A C 1
ATOM 1941 O O . SER A 1 251 ? 3.284 -0.653 -17.785 1.00 95.94 251 SER A O 1
ATOM 1943 N N . VAL A 1 252 ? 4.814 -2.187 -17.186 1.00 94.44 252 VAL A N 1
ATOM 1944 C CA . VAL A 1 252 ? 4.478 -3.156 -18.243 1.00 94.44 252 VAL A CA 1
ATOM 1945 C C . VAL A 1 252 ? 3.017 -3.616 -18.142 1.00 94.44 252 VAL A C 1
ATOM 1947 O O . VAL A 1 252 ? 2.409 -3.956 -19.156 1.00 94.44 252 VAL A O 1
ATOM 1950 N N . ARG A 1 253 ? 2.378 -3.541 -16.961 1.00 93.44 253 ARG A N 1
ATOM 1951 C CA . ARG A 1 253 ? 0.947 -3.872 -16.811 1.00 93.44 253 ARG A CA 1
ATOM 1952 C C . ARG A 1 253 ? 0.004 -2.939 -17.564 1.00 93.44 253 ARG A C 1
ATOM 1954 O O . ARG A 1 253 ? -1.110 -3.362 -17.891 1.00 93.44 253 ARG A O 1
ATOM 1961 N N . LEU A 1 254 ? 0.423 -1.706 -17.852 1.00 91.69 254 LEU A N 1
ATOM 1962 C CA . LEU A 1 254 ? -0.383 -0.767 -18.633 1.00 91.69 254 LEU A CA 1
ATOM 1963 C C . LEU A 1 254 ? -0.497 -1.230 -20.083 1.00 91.69 254 LEU A C 1
ATOM 1965 O O . LEU A 1 254 ? -1.600 -1.276 -20.628 1.00 91.69 254 LEU A O 1
ATOM 1969 N N . ASN A 1 255 ? 0.628 -1.654 -20.664 1.00 88.31 255 ASN A N 1
ATOM 1970 C CA . ASN A 1 255 ? 0.736 -2.093 -22.055 1.00 88.31 255 ASN A CA 1
ATOM 1971 C C . ASN A 1 255 ? 1.405 -3.475 -22.158 1.00 88.31 255 ASN A C 1
ATOM 1973 O O . ASN A 1 255 ? 2.506 -3.588 -22.695 1.00 88.31 255 ASN A O 1
ATOM 1977 N N . PRO A 1 256 ? 0.756 -4.534 -21.643 1.00 89.25 256 PRO A N 1
ATOM 1978 C CA . PRO A 1 256 ? 1.368 -5.849 -21.566 1.00 89.25 256 PRO A CA 1
ATOM 1979 C C . PRO A 1 256 ? 1.456 -6.499 -22.957 1.00 89.25 256 PRO A C 1
ATOM 1981 O O . PRO A 1 256 ? 0.464 -6.473 -23.702 1.00 89.25 256 PRO A O 1
ATOM 1984 N N . PRO A 1 257 ? 2.577 -7.162 -23.308 1.00 88.00 257 PRO A N 1
ATOM 1985 C CA . PRO A 1 257 ? 2.636 -8.048 -24.467 1.00 88.00 257 PRO A CA 1
ATOM 1986 C C . PRO A 1 257 ? 1.590 -9.171 -24.373 1.00 88.00 257 PRO A C 1
ATOM 1988 O O . PRO A 1 257 ? 1.007 -9.440 -23.320 1.00 88.00 257 PRO A O 1
ATOM 1991 N N . ALA A 1 258 ? 1.322 -9.842 -25.499 1.00 86.06 258 ALA A N 1
ATOM 1992 C CA . ALA A 1 258 ? 0.279 -10.871 -25.595 1.00 86.06 258 ALA A CA 1
ATOM 1993 C C . ALA A 1 258 ? 0.422 -11.992 -24.548 1.00 86.06 258 ALA A C 1
ATOM 1995 O O . ALA A 1 258 ? -0.573 -12.378 -23.937 1.00 86.06 258 ALA A O 1
ATOM 1996 N N . SER A 1 259 ? 1.648 -12.449 -24.285 1.00 82.69 259 SER A N 1
ATOM 1997 C CA . SER A 1 259 ? 1.946 -13.460 -23.263 1.00 82.69 259 SER A CA 1
ATOM 1998 C C . SER A 1 259 ? 1.501 -13.027 -21.860 1.00 82.69 259 SER A C 1
ATOM 2000 O O . SER A 1 259 ? 0.843 -13.791 -21.158 1.00 82.69 259 SER A O 1
ATOM 2002 N N . LEU A 1 260 ? 1.766 -11.774 -21.474 1.00 86.00 260 LEU A N 1
ATOM 2003 C CA . LEU A 1 260 ? 1.353 -11.231 -20.175 1.00 86.00 260 LEU A CA 1
ATOM 2004 C C . LEU A 1 260 ? -0.155 -10.988 -20.076 1.00 86.00 260 LEU A C 1
ATOM 2006 O O . LEU A 1 260 ? -0.724 -11.076 -18.988 1.00 86.00 260 LEU A O 1
ATOM 2010 N N . ARG A 1 261 ? -0.834 -10.719 -21.198 1.00 84.31 261 ARG A N 1
ATOM 2011 C CA . ARG A 1 261 ? -2.301 -10.591 -21.207 1.00 84.31 261 ARG A CA 1
ATOM 2012 C C . ARG A 1 261 ? -2.990 -11.891 -20.797 1.00 84.31 261 ARG A C 1
ATOM 2014 O O . ARG A 1 261 ? -3.983 -11.830 -20.078 1.00 84.31 261 ARG A O 1
ATOM 2021 N N . LEU A 1 262 ? -2.448 -13.041 -21.198 1.00 81.00 262 LEU A N 1
ATOM 2022 C CA . LEU A 1 262 ? -2.965 -14.354 -20.800 1.00 81.00 262 LEU A CA 1
ATOM 2023 C C . LEU A 1 262 ? -2.738 -14.626 -19.303 1.00 81.00 262 LEU A C 1
ATOM 2025 O O . LEU A 1 262 ? -3.615 -15.171 -18.636 1.00 81.00 262 LEU A O 1
ATOM 2029 N N . ALA A 1 263 ? -1.609 -14.169 -18.756 1.00 83.12 263 ALA A N 1
ATOM 2030 C CA . ALA A 1 263 ? -1.274 -14.315 -17.337 1.00 83.12 263 ALA A CA 1
ATOM 2031 C C . ALA A 1 263 ? -2.074 -13.382 -16.402 1.00 83.12 263 ALA A C 1
ATOM 2033 O O . ALA A 1 263 ? -2.139 -13.623 -15.196 1.00 83.12 263 ALA A O 1
ATOM 2034 N N . ALA A 1 264 ? -2.730 -12.340 -16.929 1.00 84.19 264 ALA A N 1
ATOM 2035 C CA . ALA A 1 264 ? -3.412 -11.322 -16.124 1.00 84.19 264 ALA A CA 1
ATOM 2036 C C . ALA A 1 264 ? -4.499 -11.887 -15.189 1.00 84.19 264 ALA A C 1
ATOM 2038 O O . ALA A 1 264 ? -4.694 -11.365 -14.091 1.00 84.19 264 ALA A O 1
ATOM 2039 N N . ARG A 1 265 ? -5.191 -12.962 -15.596 1.00 85.88 265 ARG A N 1
ATOM 2040 C CA . ARG A 1 265 ? -6.171 -13.644 -14.734 1.00 85.88 265 ARG A CA 1
ATOM 2041 C C . ARG A 1 265 ? -5.493 -14.344 -13.554 1.00 85.88 265 ARG A C 1
ATOM 2043 O O . ARG A 1 265 ? -5.973 -14.223 -12.434 1.00 85.88 265 ARG A O 1
ATOM 2050 N N . GLY A 1 266 ? -4.363 -15.013 -13.791 1.00 89.00 266 GLY A N 1
ATOM 2051 C CA . GLY A 1 266 ? -3.586 -15.671 -12.735 1.00 89.00 266 GLY A CA 1
ATOM 2052 C C . GLY A 1 266 ? -3.097 -14.683 -11.676 1.00 89.00 266 GLY A C 1
ATOM 2053 O O . GLY A 1 266 ? -3.196 -14.958 -10.483 1.00 89.00 266 GLY A O 1
ATOM 2054 N N . VAL A 1 267 ? -2.674 -13.489 -12.101 1.00 91.44 267 VAL A N 1
ATOM 2055 C CA . VAL A 1 267 ? -2.261 -12.410 -11.188 1.00 91.44 267 VAL A CA 1
ATOM 2056 C C . VAL A 1 267 ? -3.419 -11.930 -10.306 1.00 91.44 267 VAL A C 1
ATOM 2058 O O . VAL A 1 267 ? -3.219 -11.731 -9.110 1.00 91.44 267 VAL A O 1
ATOM 2061 N N . ARG A 1 268 ? -4.637 -11.789 -10.850 1.00 91.44 268 ARG A N 1
ATOM 2062 C CA . ARG A 1 268 ? -5.825 -11.427 -10.050 1.00 91.44 268 ARG A CA 1
ATOM 2063 C C . ARG A 1 268 ? -6.199 -12.514 -9.044 1.00 91.44 268 ARG A C 1
ATOM 2065 O O . ARG A 1 268 ? -6.330 -12.215 -7.865 1.00 91.44 268 ARG A O 1
ATOM 2072 N N . ASN A 1 269 ? -6.248 -13.775 -9.471 1.00 90.94 269 ASN A N 1
ATOM 2073 C CA . ASN A 1 269 ? -6.492 -14.903 -8.563 1.00 90.94 269 ASN A CA 1
ATOM 2074 C C . ASN A 1 269 ? -5.425 -14.982 -7.450 1.00 90.94 269 ASN A C 1
ATOM 2076 O O . ASN A 1 269 ? -5.680 -15.421 -6.331 1.00 90.94 269 ASN A O 1
ATOM 2080 N N . ARG A 1 270 ? -4.184 -14.587 -7.754 1.00 93.38 270 ARG A N 1
ATOM 2081 C CA . ARG A 1 270 ? -3.111 -14.482 -6.762 1.00 93.38 270 ARG A CA 1
ATOM 2082 C C . ARG A 1 270 ? -3.330 -13.319 -5.797 1.00 93.38 270 ARG A C 1
ATOM 2084 O O . ARG A 1 270 ? -3.123 -13.501 -4.604 1.00 93.38 270 ARG A O 1
ATOM 2091 N N . TRP A 1 271 ? -3.782 -12.165 -6.281 1.00 93.12 271 TRP A N 1
ATOM 2092 C CA . TR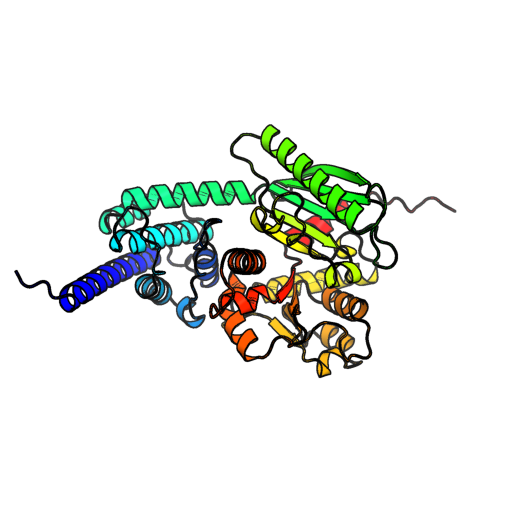P A 1 271 ? -4.170 -11.044 -5.423 1.00 93.12 271 TRP A CA 1
ATOM 2093 C C . TRP A 1 271 ? -5.268 -11.439 -4.424 1.00 93.12 271 TRP A C 1
ATOM 2095 O O . TRP A 1 271 ? -5.136 -11.158 -3.237 1.00 93.12 271 TRP A O 1
ATOM 2105 N N . GLU A 1 272 ? -6.288 -12.181 -4.863 1.00 89.31 272 GLU A N 1
ATOM 2106 C CA . GLU A 1 272 ? -7.345 -12.700 -3.980 1.00 89.31 272 GLU A CA 1
ATOM 2107 C C . GLU A 1 272 ? -6.780 -13.594 -2.861 1.00 89.31 272 GLU A C 1
ATOM 2109 O O . GLU A 1 272 ? -7.144 -13.441 -1.697 1.00 89.31 272 GLU A O 1
ATOM 2114 N N . ARG A 1 273 ? -5.823 -14.478 -3.181 1.00 89.19 273 ARG A N 1
ATOM 2115 C CA . ARG A 1 273 ? -5.125 -15.311 -2.180 1.00 89.19 273 ARG A CA 1
ATOM 2116 C C . ARG A 1 273 ? -4.266 -14.498 -1.218 1.00 89.19 273 ARG A C 1
ATOM 2118 O O . ARG A 1 273 ? -4.211 -14.816 -0.037 1.00 89.19 273 ARG A O 1
ATOM 2125 N N . ILE A 1 274 ? -3.597 -13.462 -1.718 1.00 89.88 274 ILE A N 1
ATOM 2126 C CA . ILE A 1 274 ? -2.812 -12.524 -0.908 1.00 89.88 274 ILE A CA 1
ATOM 2127 C C . ILE A 1 274 ? -3.722 -11.741 0.055 1.00 89.88 274 ILE A C 1
ATOM 2129 O O . ILE A 1 274 ? -3.309 -11.417 1.166 1.00 89.88 274 ILE A O 1
ATOM 2133 N N . GLY A 1 275 ? -4.956 -11.446 -0.352 1.00 82.00 275 GLY A N 1
ATOM 2134 C CA . GLY A 1 275 ? -5.956 -10.794 0.491 1.00 82.00 275 GLY A CA 1
ATOM 2135 C C . GLY A 1 275 ? -6.628 -11.716 1.512 1.00 82.00 275 GLY A C 1
ATOM 2136 O O . GLY A 1 275 ? -7.272 -11.214 2.429 1.00 82.00 275 GLY A O 1
ATOM 2137 N N . ALA A 1 276 ? -6.493 -13.040 1.379 1.00 80.44 276 ALA A N 1
ATOM 2138 C CA . ALA A 1 276 ? -7.166 -13.990 2.257 1.00 80.44 276 ALA A CA 1
ATOM 2139 C C . ALA A 1 276 ? -6.589 -13.961 3.690 1.00 80.44 276 ALA A C 1
ATOM 2141 O O . ALA A 1 276 ? -5.368 -13.885 3.869 1.00 80.44 276 ALA A O 1
ATOM 2142 N N . PRO A 1 277 ? -7.435 -14.072 4.732 1.00 68.75 277 PRO A N 1
ATOM 2143 C CA . PRO A 1 277 ? -6.965 -14.061 6.107 1.00 68.75 277 PRO A CA 1
ATOM 2144 C C . PRO A 1 277 ? -6.034 -15.245 6.401 1.00 68.75 277 PRO A C 1
ATOM 2146 O O . PRO A 1 277 ? -6.415 -16.404 6.261 1.00 68.75 277 PRO A O 1
ATOM 2149 N N . GLY A 1 278 ? -4.827 -14.946 6.888 1.00 72.19 278 GLY A N 1
ATOM 2150 C CA . GLY A 1 278 ? -3.855 -15.939 7.356 1.00 72.19 278 GLY A CA 1
ATOM 2151 C C . GLY A 1 278 ? -3.124 -15.492 8.628 1.00 72.19 278 GLY A C 1
ATOM 2152 O O . GLY A 1 278 ? -3.192 -14.309 8.972 1.00 72.19 278 GLY A O 1
ATOM 2153 N N . PRO A 1 279 ? -2.473 -16.410 9.365 1.00 69.25 279 PRO A N 1
ATOM 2154 C CA . PRO A 1 279 ? -1.714 -16.075 10.575 1.00 69.25 279 PRO A CA 1
ATOM 2155 C C . PRO A 1 279 ? -0.410 -15.323 10.268 1.00 69.25 279 PRO A C 1
ATOM 2157 O O . PRO A 1 279 ? 0.043 -14.537 11.090 1.00 69.25 279 PRO A O 1
ATOM 2160 N N . ASP A 1 280 ? 0.157 -15.516 9.079 1.00 81.94 280 ASP A N 1
ATOM 2161 C CA . ASP A 1 280 ? 1.420 -14.911 8.656 1.00 81.94 280 ASP A CA 1
ATOM 2162 C C . ASP A 1 280 ? 1.219 -13.967 7.471 1.00 81.94 280 ASP A C 1
ATOM 2164 O O . ASP A 1 280 ? 0.190 -14.021 6.787 1.00 81.94 280 ASP A O 1
ATOM 2168 N N . ALA A 1 281 ? 2.223 -13.127 7.186 1.00 85.75 281 ALA A N 1
ATOM 2169 C CA . ALA A 1 281 ? 2.232 -12.410 5.921 1.00 85.75 281 ALA A CA 1
ATOM 2170 C C . ALA A 1 281 ? 2.185 -13.435 4.774 1.00 85.75 281 ALA A C 1
ATOM 2172 O O . ALA A 1 281 ? 2.975 -14.386 4.768 1.00 85.75 281 ALA A O 1
ATOM 2173 N N . PRO A 1 282 ? 1.298 -13.258 3.785 1.00 92.31 282 PRO A N 1
ATOM 2174 C CA . PRO A 1 282 ? 1.206 -14.114 2.618 1.00 92.31 282 PRO A CA 1
ATOM 2175 C C . PRO A 1 282 ? 2.346 -13.779 1.648 1.00 92.31 282 PRO A C 1
ATOM 2177 O O . PRO A 1 282 ? 2.115 -13.303 0.540 1.00 92.31 282 PRO A O 1
ATOM 2180 N N . VAL A 1 283 ? 3.585 -14.001 2.088 1.00 95.00 283 VAL A N 1
ATOM 2181 C CA . VAL A 1 283 ? 4.805 -13.793 1.310 1.00 95.00 283 VAL A CA 1
ATOM 2182 C C . VAL A 1 283 ? 5.583 -15.098 1.244 1.00 95.00 283 VAL A C 1
ATOM 2184 O O . VAL A 1 283 ? 5.951 -15.677 2.266 1.00 95.00 283 VAL A O 1
ATOM 2187 N N . ASP A 1 284 ? 5.850 -15.540 0.025 1.00 95.50 284 ASP A N 1
ATOM 2188 C CA . ASP A 1 284 ? 6.783 -16.606 -0.287 1.00 95.50 284 ASP A CA 1
ATOM 2189 C C . ASP A 1 284 ? 8.173 -15.991 -0.482 1.00 95.50 284 ASP A C 1
ATOM 2191 O O . ASP A 1 284 ? 8.437 -15.307 -1.475 1.00 95.50 284 ASP A O 1
ATOM 2195 N N . TRP A 1 285 ? 9.047 -16.178 0.509 1.00 95.88 285 TRP A N 1
ATOM 2196 C CA . TRP A 1 285 ? 10.414 -15.662 0.480 1.00 95.88 285 TRP A CA 1
ATOM 2197 C C . TRP A 1 285 ? 11.319 -16.598 -0.318 1.00 95.88 285 TRP A C 1
ATOM 2199 O O . TRP A 1 285 ? 11.575 -17.722 0.102 1.00 95.88 285 TRP A O 1
ATOM 2209 N N . LEU A 1 286 ? 11.813 -16.113 -1.451 1.00 96.25 286 LEU A N 1
ATOM 2210 C CA . LEU A 1 286 ? 12.795 -16.784 -2.285 1.00 96.25 286 LEU A CA 1
ATOM 2211 C C . LEU A 1 286 ? 14.201 -16.487 -1.777 1.00 96.25 286 LEU A C 1
ATOM 2213 O O . LEU A 1 286 ? 14.635 -15.328 -1.713 1.00 96.25 286 LEU A O 1
ATOM 2217 N N . SER A 1 287 ? 14.924 -17.559 -1.477 1.00 94.94 287 SER A N 1
ATOM 2218 C CA . SER A 1 287 ? 16.355 -17.490 -1.232 1.00 94.94 287 SER A CA 1
ATOM 2219 C C . SER A 1 287 ? 17.127 -17.155 -2.507 1.00 94.94 287 SER A C 1
ATOM 2221 O O . SER A 1 287 ? 16.661 -17.368 -3.630 1.00 94.94 287 SER A O 1
ATOM 2223 N N . ARG A 1 288 ? 18.371 -16.699 -2.347 1.00 93.69 288 ARG A N 1
ATOM 2224 C CA . ARG A 1 288 ? 19.320 -16.548 -3.465 1.00 93.69 288 ARG A CA 1
ATOM 2225 C C . ARG A 1 288 ? 19.439 -17.817 -4.316 1.00 93.69 288 ARG A C 1
ATOM 2227 O O . ARG A 1 288 ? 19.534 -17.730 -5.533 1.00 93.69 288 ARG A O 1
ATOM 2234 N N . HIS A 1 289 ? 19.444 -18.991 -3.690 1.00 93.94 289 HIS A N 1
ATOM 2235 C CA . HIS A 1 289 ? 19.565 -20.251 -4.420 1.00 93.94 289 HIS A CA 1
ATOM 2236 C C . HIS A 1 289 ? 18.330 -20.522 -5.288 1.00 93.94 289 HIS A C 1
ATOM 2238 O O . HIS A 1 289 ? 18.469 -20.831 -6.466 1.00 93.94 289 HIS A O 1
ATOM 2244 N N . GLU A 1 290 ? 17.131 -20.334 -4.735 1.00 95.88 290 GLU A N 1
ATOM 2245 C CA . GLU A 1 290 ? 15.875 -20.526 -5.469 1.00 95.88 290 GLU A CA 1
ATOM 2246 C C . GLU A 1 290 ? 15.685 -19.496 -6.585 1.00 95.88 290 GLU A C 1
ATOM 2248 O O . GLU A 1 290 ? 15.231 -19.850 -7.670 1.00 95.88 290 GLU A O 1
ATOM 2253 N N . ALA A 1 291 ? 16.076 -18.239 -6.348 1.00 95.12 291 ALA A N 1
ATOM 2254 C CA . ALA A 1 291 ? 16.031 -17.179 -7.353 1.00 95.12 291 ALA A CA 1
ATOM 2255 C C . ALA A 1 291 ? 16.984 -17.433 -8.537 1.00 95.12 291 ALA A C 1
ATOM 2257 O O . ALA A 1 291 ? 16.735 -16.960 -9.644 1.00 95.12 291 ALA A O 1
ATOM 2258 N N . GLY A 1 292 ? 18.076 -18.170 -8.306 1.00 93.44 292 GLY A N 1
ATOM 2259 C CA . GLY A 1 292 ? 19.041 -18.562 -9.335 1.00 93.44 292 GLY A CA 1
ATOM 2260 C C . GLY A 1 292 ? 18.719 -19.878 -10.041 1.00 93.44 292 GLY A C 1
ATOM 2261 O O . GLY A 1 292 ? 19.465 -20.270 -10.939 1.00 93.44 292 GLY A O 1
ATOM 2262 N N . ASP A 1 293 ? 17.653 -20.576 -9.645 1.00 94.88 293 ASP A N 1
ATOM 2263 C CA . ASP A 1 293 ? 17.318 -21.881 -10.201 1.00 94.88 293 ASP A CA 1
ATOM 2264 C C . ASP A 1 293 ? 16.655 -21.748 -11.588 1.00 94.88 293 ASP A C 1
ATOM 2266 O O . ASP A 1 293 ? 15.614 -21.093 -11.712 1.00 94.88 293 ASP A O 1
ATOM 2270 N N . PRO A 1 294 ? 17.178 -22.410 -12.639 1.00 94.31 294 PRO A N 1
ATOM 2271 C CA . PRO A 1 294 ? 16.598 -22.358 -13.984 1.00 94.31 294 PRO A CA 1
ATOM 2272 C C . PRO A 1 294 ? 15.138 -22.831 -14.079 1.00 94.31 294 PRO A C 1
ATOM 2274 O O . PRO A 1 294 ? 14.451 -22.486 -15.036 1.00 94.31 294 PRO A O 1
ATOM 2277 N N . ARG A 1 295 ? 14.651 -23.617 -13.109 1.00 96.38 295 ARG A N 1
ATOM 2278 C CA . ARG A 1 295 ? 13.265 -24.115 -13.037 1.00 96.38 295 ARG A CA 1
ATOM 2279 C C . ARG A 1 295 ? 12.313 -23.155 -12.327 1.00 96.38 295 ARG A C 1
ATOM 2281 O O . ARG A 1 295 ? 11.130 -23.466 -12.198 1.00 96.38 295 ARG A O 1
ATOM 2288 N N . LEU A 1 296 ? 12.790 -22.010 -11.834 1.00 96.62 296 LEU A N 1
ATOM 2289 C CA . LEU A 1 296 ? 11.944 -21.016 -11.173 1.00 96.62 296 LEU A CA 1
ATOM 2290 C C . LEU A 1 296 ? 10.725 -20.588 -12.021 1.00 96.62 296 LEU A C 1
ATOM 2292 O O . LEU A 1 296 ? 9.630 -20.544 -11.458 1.00 96.62 296 LEU A O 1
ATOM 2296 N N . PRO A 1 297 ? 10.836 -20.336 -13.346 1.00 95.25 297 PRO A N 1
ATOM 2297 C CA . PRO A 1 297 ? 9.673 -19.993 -14.168 1.00 95.25 297 PRO A CA 1
ATOM 2298 C C . PRO A 1 297 ? 8.577 -21.064 -14.151 1.00 95.25 297 PRO A C 1
ATOM 2300 O O . PRO A 1 297 ? 7.394 -20.729 -14.112 1.00 95.25 297 PRO A O 1
ATOM 2303 N N . ASP A 1 298 ? 8.962 -22.341 -14.151 1.00 96.12 298 ASP A N 1
ATOM 2304 C CA . ASP A 1 298 ? 8.015 -23.456 -14.107 1.00 96.12 298 ASP A CA 1
ATOM 2305 C C . ASP A 1 298 ? 7.339 -23.530 -12.736 1.00 96.12 298 ASP A C 1
ATOM 2307 O O . ASP A 1 298 ? 6.118 -23.584 -12.661 1.00 96.12 298 ASP A O 1
ATOM 2311 N N . ARG A 1 299 ? 8.096 -23.374 -11.643 1.00 96.25 299 ARG A N 1
ATOM 2312 C CA . ARG A 1 299 ? 7.530 -23.334 -10.282 1.00 96.25 299 ARG A CA 1
ATOM 2313 C C . ARG A 1 299 ? 6.567 -22.170 -10.058 1.00 96.25 299 ARG A C 1
ATOM 2315 O O . ARG A 1 299 ? 5.564 -22.329 -9.365 1.00 96.25 299 ARG A O 1
ATOM 2322 N N . LEU A 1 300 ? 6.860 -20.998 -10.628 1.00 94.75 300 LEU A N 1
ATOM 2323 C CA . LEU A 1 300 ? 5.972 -19.833 -10.573 1.00 94.75 300 LEU A CA 1
ATOM 2324 C C . LEU A 1 300 ? 4.666 -20.081 -11.337 1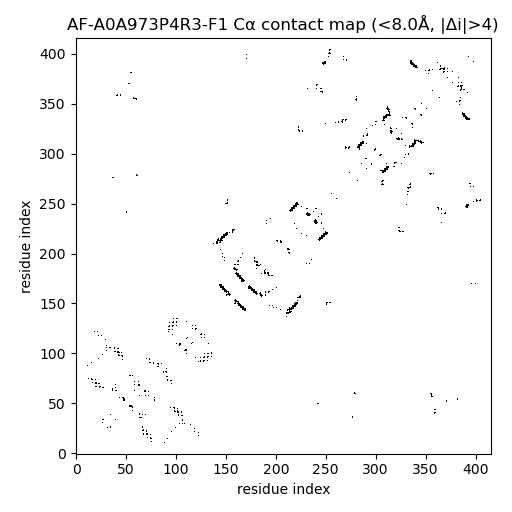.00 94.75 300 LEU A C 1
ATOM 2326 O O . LEU A 1 300 ? 3.604 -19.659 -10.869 1.00 94.75 300 LEU A O 1
ATOM 2330 N N . ARG A 1 301 ? 4.753 -20.766 -12.486 1.00 92.38 301 ARG A N 1
ATOM 2331 C CA . ARG A 1 301 ? 3.608 -21.158 -13.319 1.00 92.38 301 ARG A CA 1
ATOM 2332 C C . ARG A 1 301 ? 2.754 -22.233 -12.653 1.00 92.38 301 ARG A C 1
ATOM 2334 O O . ARG A 1 301 ? 1.535 -22.108 -12.662 1.00 92.38 301 ARG A O 1
ATOM 2341 N N . ASP A 1 302 ? 3.394 -23.217 -12.033 1.00 93.19 302 ASP A N 1
ATOM 2342 C CA . ASP A 1 302 ? 2.761 -24.317 -11.295 1.00 93.19 302 ASP A CA 1
ATOM 2343 C C . ASP A 1 302 ? 2.271 -23.887 -9.899 1.00 93.19 302 ASP A C 1
ATOM 2345 O O . ASP A 1 302 ? 1.886 -24.716 -9.079 1.00 93.19 302 ASP A O 1
ATOM 2349 N N . GLU A 1 303 ? 2.298 -22.581 -9.619 1.00 91.38 303 GLU A N 1
ATOM 2350 C CA . GLU A 1 303 ? 1.826 -21.960 -8.382 1.00 91.38 303 GLU A CA 1
ATOM 2351 C C . GLU A 1 303 ? 2.489 -22.475 -7.094 1.00 91.38 303 GLU A C 1
ATOM 2353 O O . GLU A 1 303 ? 1.908 -22.378 -6.016 1.00 91.38 303 GLU A O 1
ATOM 2358 N N . GLN A 1 304 ? 3.736 -22.950 -7.163 1.00 93.38 304 GLN A N 1
ATOM 2359 C CA . GLN A 1 304 ? 4.496 -23.315 -5.957 1.00 93.38 304 GLN A CA 1
ATOM 2360 C C . GLN A 1 304 ? 4.806 -22.090 -5.083 1.00 93.38 304 GLN A C 1
ATOM 2362 O O . GLN A 1 304 ? 4.916 -22.205 -3.867 1.00 93.38 304 GLN A O 1
ATOM 2367 N N . TYR A 1 305 ? 4.890 -20.912 -5.706 1.00 93.12 305 TYR A N 1
ATOM 2368 C CA . TYR A 1 305 ? 4.965 -19.611 -5.040 1.00 93.12 305 TYR A CA 1
ATOM 2369 C C . TYR A 1 305 ? 3.678 -18.840 -5.340 1.00 93.12 305 TYR A C 1
ATOM 2371 O O . TYR A 1 305 ? 3.617 -18.017 -6.256 1.00 93.12 305 TYR A O 1
ATOM 2379 N N . ALA A 1 306 ? 2.617 -19.226 -4.637 1.00 90.69 306 ALA A N 1
ATOM 2380 C CA . ALA A 1 306 ? 1.225 -18.841 -4.857 1.00 90.69 306 ALA A CA 1
ATOM 2381 C C . ALA A 1 306 ? 0.815 -17.512 -4.205 1.00 90.69 306 ALA A C 1
ATOM 2383 O O . ALA A 1 306 ? -0.321 -17.079 -4.406 1.00 90.69 306 ALA A O 1
ATOM 2384 N N . ARG A 1 307 ? 1.681 -16.891 -3.398 1.00 93.81 307 ARG A N 1
ATOM 2385 C CA . ARG A 1 307 ? 1.379 -15.674 -2.633 1.00 93.81 307 ARG A CA 1
ATOM 2386 C C . ARG A 1 307 ? 2.188 -14.483 -3.168 1.00 93.81 307 ARG A C 1
ATOM 2388 O O . ARG A 1 307 ? 2.634 -14.505 -4.318 1.00 93.81 307 ARG A O 1
ATOM 2395 N N . ALA A 1 308 ? 2.337 -13.411 -2.387 1.00 96.44 308 ALA A N 1
ATOM 2396 C CA . ALA A 1 308 ? 3.285 -12.354 -2.732 1.00 96.44 308 ALA A CA 1
ATOM 2397 C C . ALA A 1 308 ? 4.699 -12.944 -2.737 1.00 96.44 308 ALA A C 1
ATOM 2399 O O . ALA A 1 308 ? 4.967 -13.893 -2.008 1.00 96.44 308 ALA A O 1
ATOM 2400 N N . VAL A 1 309 ? 5.612 -12.393 -3.530 1.00 97.75 309 VAL A N 1
ATOM 2401 C CA . VAL A 1 309 ? 6.987 -12.899 -3.589 1.00 97.75 309 VAL A CA 1
ATOM 2402 C C . VAL A 1 309 ? 7.908 -11.928 -2.870 1.00 97.75 309 VAL A C 1
ATOM 2404 O O . VAL A 1 309 ? 7.896 -10.733 -3.147 1.00 97.75 309 VAL A O 1
ATOM 2407 N N . GLY A 1 310 ? 8.712 -12.432 -1.944 1.00 97.19 310 GLY A N 1
ATOM 2408 C CA . GLY A 1 310 ? 9.785 -11.676 -1.308 1.00 97.19 310 GLY A CA 1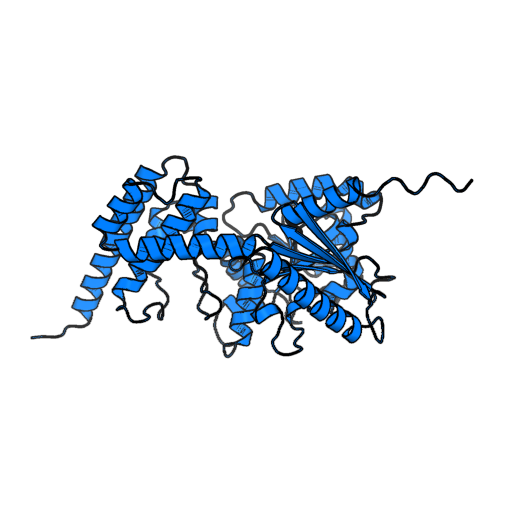
ATOM 2409 C C . GLY A 1 310 ? 11.138 -12.245 -1.706 1.00 97.19 310 GLY A C 1
ATOM 2410 O O . GLY A 1 310 ? 11.267 -13.448 -1.877 1.00 97.19 310 GLY A O 1
ATOM 2411 N N . LEU A 1 311 ? 12.159 -11.407 -1.838 1.00 97.06 311 LEU A N 1
ATOM 2412 C CA . LEU A 1 311 ? 13.546 -11.847 -1.980 1.00 97.06 311 LEU A CA 1
ATOM 2413 C C . LEU A 1 311 ? 14.278 -11.624 -0.659 1.00 97.06 311 LEU A C 1
ATOM 2415 O O . LEU A 1 311 ? 14.165 -10.556 -0.061 1.00 97.06 311 LEU A O 1
ATOM 2419 N N . ASP A 1 312 ? 15.055 -12.607 -0.208 1.00 94.69 312 ASP A N 1
ATOM 2420 C CA . ASP A 1 312 ? 15.926 -12.452 0.968 1.00 94.69 312 ASP A CA 1
ATOM 2421 C C . ASP A 1 312 ? 17.255 -11.733 0.655 1.00 94.69 312 ASP A C 1
ATOM 2423 O O . ASP A 1 312 ? 18.092 -11.528 1.534 1.00 94.69 312 ASP A O 1
ATOM 2427 N N . HIS A 1 313 ? 17.456 -11.331 -0.599 1.00 93.88 313 HIS A N 1
ATOM 2428 C CA . HIS A 1 313 ? 18.684 -10.757 -1.136 1.00 93.88 313 HIS A CA 1
ATOM 2429 C C . HIS A 1 313 ? 18.374 -9.645 -2.143 1.00 93.88 313 HIS A C 1
ATOM 2431 O O . HIS A 1 313 ? 17.270 -9.550 -2.678 1.00 93.88 313 HIS A O 1
ATOM 2437 N N . VAL A 1 314 ? 19.367 -8.796 -2.418 1.00 92.69 314 VAL A N 1
ATOM 2438 C CA . VAL A 1 314 ? 19.257 -7.772 -3.466 1.00 92.69 314 VAL A CA 1
ATOM 2439 C C . VAL A 1 314 ? 19.178 -8.466 -4.836 1.00 92.69 314 VAL A C 1
ATOM 2441 O O . VAL A 1 314 ? 20.050 -9.296 -5.123 1.00 92.69 314 VAL A O 1
ATOM 2444 N N . PRO A 1 315 ? 18.188 -8.136 -5.692 1.00 92.56 315 PRO A N 1
ATOM 2445 C CA . PRO A 1 315 ? 18.024 -8.756 -7.006 1.00 92.56 315 PRO A CA 1
ATOM 2446 C C . PRO A 1 315 ? 19.310 -8.708 -7.843 1.00 92.56 315 PRO A C 1
ATOM 2448 O O . PRO A 1 315 ? 19.994 -7.687 -7.889 1.00 92.56 315 PRO A O 1
ATOM 2451 N N . GLY A 1 316 ? 19.644 -9.821 -8.502 1.00 85.31 316 GLY A N 1
ATOM 2452 C CA . GLY A 1 316 ? 20.804 -9.964 -9.397 1.00 85.31 316 GLY A CA 1
ATOM 2453 C C . GLY A 1 316 ? 22.179 -10.037 -8.725 1.00 85.31 316 GLY A C 1
ATOM 2454 O O . GLY A 1 316 ? 23.154 -10.393 -9.386 1.00 85.31 316 GLY A O 1
ATOM 2455 N N . HIS A 1 317 ? 22.305 -9.770 -7.421 1.00 85.62 317 HIS A N 1
ATOM 2456 C CA . HIS A 1 317 ? 23.572 -10.009 -6.732 1.00 85.62 317 HIS A CA 1
ATOM 2457 C C . HIS A 1 317 ? 23.847 -11.514 -6.726 1.00 85.62 317 HIS A C 1
ATOM 2459 O O . HIS A 1 317 ? 23.049 -12.263 -6.168 1.00 85.62 317 HIS A O 1
ATOM 2465 N N . GLY A 1 318 ? 24.975 -11.963 -7.282 1.00 83.19 318 GLY A N 1
ATOM 2466 C CA . GLY A 1 318 ? 25.413 -13.367 -7.247 1.00 83.19 318 GLY A CA 1
ATOM 2467 C C . GLY A 1 318 ? 24.426 -14.372 -7.853 1.00 83.19 318 GLY A C 1
ATOM 2468 O O . GLY A 1 318 ? 24.354 -15.496 -7.361 1.00 83.19 318 GLY A O 1
ATOM 2469 N N . LEU A 1 319 ? 23.657 -13.956 -8.863 1.00 88.44 319 LEU A N 1
ATOM 2470 C CA . LEU A 1 319 ? 22.742 -14.801 -9.631 1.00 88.44 319 LEU A CA 1
ATOM 2471 C C . LEU A 1 319 ? 23.185 -14.875 -11.102 1.00 88.44 319 LEU A C 1
ATOM 2473 O O . LEU A 1 319 ? 23.811 -13.936 -11.590 1.00 88.44 319 LEU A O 1
ATOM 2477 N N . PRO A 1 320 ? 22.839 -15.957 -11.825 1.00 87.38 320 PRO A N 1
ATOM 2478 C CA . PRO A 1 320 ? 23.115 -16.079 -13.259 1.00 87.38 320 PRO A CA 1
ATOM 2479 C C . PRO A 1 320 ? 22.177 -15.228 -14.135 1.00 87.38 320 PRO A C 1
ATOM 2481 O O . PRO A 1 320 ? 22.464 -15.012 -15.308 1.00 87.38 320 PRO A O 1
ATOM 2484 N N . VAL A 1 321 ? 21.056 -14.761 -13.578 1.00 91.00 321 VAL A N 1
ATOM 2485 C CA . VAL A 1 321 ? 20.061 -13.907 -14.240 1.00 91.00 321 VAL A CA 1
ATOM 2486 C C . VAL A 1 321 ? 20.273 -12.444 -13.847 1.00 91.00 321 VAL A C 1
ATOM 2488 O O . VAL A 1 321 ? 20.622 -12.147 -12.700 1.00 91.00 321 VAL A O 1
ATOM 2491 N N . SER A 1 322 ? 20.063 -11.518 -14.787 1.00 94.50 322 SER A N 1
ATOM 2492 C CA . SER A 1 322 ? 20.177 -10.089 -14.493 1.00 94.50 322 SER A CA 1
ATOM 2493 C C . SER A 1 322 ? 19.084 -9.636 -13.510 1.00 94.50 322 SER A C 1
ATOM 2495 O O . SER A 1 322 ? 18.001 -10.221 -13.440 1.00 94.50 322 SER A O 1
ATOM 2497 N N . ALA A 1 323 ? 19.354 -8.583 -12.730 1.00 94.75 323 ALA A N 1
ATOM 2498 C CA . ALA A 1 323 ? 18.379 -8.064 -11.768 1.00 94.75 323 ALA A CA 1
ATOM 2499 C C . ALA A 1 323 ? 17.047 -7.632 -12.428 1.00 94.75 323 ALA A C 1
ATOM 2501 O O . ALA A 1 323 ? 15.997 -8.001 -11.894 1.00 94.75 323 ALA A O 1
ATOM 2502 N N . PRO A 1 324 ? 17.046 -6.897 -13.566 1.00 96.12 324 PRO A N 1
ATOM 2503 C CA . PRO A 1 324 ? 15.808 -6.546 -14.261 1.00 96.12 324 PRO A CA 1
ATOM 2504 C C . PRO A 1 324 ? 15.033 -7.767 -14.762 1.00 96.12 324 PRO A C 1
ATOM 2506 O O . PRO A 1 324 ? 13.827 -7.825 -14.541 1.00 96.12 324 PRO A O 1
ATOM 2509 N N . ASP A 1 325 ? 15.718 -8.756 -15.349 1.00 95.88 325 ASP A N 1
ATOM 2510 C CA . ASP A 1 325 ? 15.068 -9.956 -15.897 1.00 95.88 325 ASP A CA 1
ATOM 2511 C C . ASP A 1 325 ? 14.421 -10.800 -14.795 1.00 95.88 325 ASP A C 1
ATOM 2513 O O . ASP A 1 325 ? 13.307 -11.300 -14.960 1.00 95.88 325 ASP A O 1
ATOM 2517 N N . LEU A 1 326 ? 15.089 -10.929 -13.641 1.00 97.12 326 LEU A N 1
ATOM 2518 C CA . LEU A 1 326 ? 14.503 -11.590 -12.477 1.00 97.12 326 LEU A CA 1
ATOM 2519 C C . LEU A 1 326 ? 13.243 -10.853 -12.014 1.00 97.12 326 LEU A C 1
ATOM 2521 O O . LEU A 1 326 ? 12.223 -11.486 -11.759 1.00 97.12 326 LEU A O 1
ATOM 2525 N N . LEU A 1 327 ? 13.292 -9.524 -11.908 1.00 97.19 327 LEU A N 1
ATOM 2526 C CA . LEU A 1 327 ? 12.146 -8.749 -11.440 1.00 97.19 327 LEU A CA 1
ATOM 2527 C C . LEU A 1 327 ? 10.969 -8.816 -12.432 1.00 97.19 327 LEU A C 1
ATOM 2529 O O . LEU A 1 327 ? 9.834 -9.008 -11.998 1.00 97.19 327 LEU A O 1
ATOM 2533 N N . ASP A 1 328 ? 11.227 -8.760 -13.743 1.00 95.81 328 ASP A N 1
ATOM 2534 C CA . ASP A 1 328 ? 10.205 -8.952 -14.784 1.00 95.81 328 ASP A CA 1
ATOM 2535 C C . ASP A 1 328 ? 9.599 -10.364 -14.738 1.00 95.81 328 ASP A C 1
ATOM 2537 O O . ASP A 1 328 ? 8.376 -10.521 -14.849 1.00 95.81 328 ASP A O 1
ATOM 2541 N N . LEU A 1 329 ? 10.421 -11.397 -14.511 1.00 95.88 329 LEU A N 1
ATOM 2542 C CA . LEU A 1 329 ? 9.946 -12.766 -14.303 1.00 95.88 329 LEU A CA 1
ATOM 2543 C C . LEU A 1 329 ? 9.009 -12.842 -13.091 1.00 95.88 329 LEU A C 1
ATOM 2545 O O . LEU A 1 329 ? 7.907 -13.373 -13.203 1.00 95.88 329 LEU A O 1
ATOM 2549 N N . LEU A 1 330 ? 9.405 -12.296 -11.940 1.00 97.06 330 LEU A N 1
ATOM 2550 C CA . LEU A 1 330 ? 8.583 -12.349 -10.728 1.00 97.06 330 LEU A CA 1
ATOM 2551 C C . LEU A 1 330 ? 7.272 -11.567 -10.889 1.00 97.06 330 LEU A C 1
ATOM 2553 O O . LEU A 1 330 ? 6.210 -12.079 -10.536 1.00 97.06 330 LEU A O 1
ATOM 2557 N N . LEU A 1 331 ? 7.318 -10.363 -11.468 1.00 96.31 331 LEU A N 1
ATOM 2558 C CA . LEU A 1 331 ? 6.143 -9.503 -11.673 1.00 96.31 331 LEU A CA 1
ATOM 2559 C C . LEU A 1 331 ? 5.181 -10.028 -12.742 1.00 96.31 331 LEU A C 1
ATOM 2561 O O . LEU A 1 331 ? 3.982 -9.730 -12.714 1.00 96.31 331 LEU A O 1
ATOM 2565 N N . THR A 1 332 ? 5.666 -10.877 -13.647 1.00 95.38 332 THR A N 1
ATOM 2566 C CA . THR A 1 332 ? 4.811 -11.624 -14.577 1.00 95.38 332 THR A CA 1
ATOM 2567 C C . THR A 1 332 ? 3.801 -12.496 -13.829 1.00 95.38 332 THR A C 1
ATOM 2569 O O . THR A 1 332 ? 2.633 -12.550 -14.222 1.00 95.38 332 THR A O 1
ATOM 2572 N N . PHE A 1 333 ? 4.223 -13.136 -12.734 1.00 94.81 333 PHE A N 1
ATOM 2573 C CA . PHE A 1 333 ? 3.400 -14.092 -11.987 1.00 94.81 333 PHE A CA 1
ATOM 2574 C C . PHE A 1 333 ? 2.830 -13.531 -10.680 1.00 94.81 333 PHE A C 1
ATOM 2576 O O . PHE A 1 333 ? 1.774 -13.984 -10.244 1.00 94.81 333 PHE A O 1
ATOM 2583 N N . SER A 1 334 ? 3.481 -12.538 -10.067 1.00 96.12 334 SER A N 1
ATOM 2584 C CA . SER A 1 334 ? 3.085 -11.964 -8.779 1.00 96.12 334 SER A CA 1
ATOM 2585 C C . SER A 1 334 ? 2.657 -10.496 -8.885 1.00 96.12 334 SER A C 1
ATOM 2587 O O . SER A 1 334 ? 3.375 -9.700 -9.492 1.00 96.12 334 SER A O 1
ATOM 2589 N N . PRO A 1 335 ? 1.528 -10.090 -8.268 1.00 96.25 335 PRO A N 1
ATOM 2590 C CA . PRO A 1 335 ? 1.159 -8.679 -8.150 1.00 96.25 335 PRO A CA 1
ATOM 2591 C C . PRO A 1 335 ? 2.005 -7.934 -7.110 1.00 96.25 335 PRO A C 1
ATOM 2593 O O . PRO A 1 335 ? 2.079 -6.713 -7.141 1.00 96.25 335 PRO A O 1
ATOM 2596 N N . VAL A 1 336 ? 2.640 -8.641 -6.176 1.00 97.88 336 VAL A N 1
ATOM 2597 C CA . VAL A 1 336 ? 3.463 -8.030 -5.130 1.00 97.88 336 VAL A CA 1
ATOM 2598 C C . VAL A 1 336 ? 4.826 -8.696 -5.134 1.00 97.88 336 VAL A C 1
ATOM 2600 O O . VAL A 1 336 ? 4.924 -9.918 -4.983 1.00 97.88 336 VAL A O 1
ATOM 2603 N N . VAL A 1 337 ? 5.869 -7.891 -5.315 1.00 98.12 337 VAL A N 1
ATOM 2604 C CA . VAL A 1 337 ? 7.260 -8.340 -5.228 1.00 98.12 337 VAL A CA 1
ATOM 2605 C C . VAL A 1 337 ? 8.007 -7.418 -4.279 1.00 98.12 337 VAL A C 1
ATOM 2607 O O . VAL A 1 337 ? 7.975 -6.204 -4.464 1.00 98.12 337 VAL A O 1
ATOM 2610 N N . LEU A 1 338 ? 8.660 -7.991 -3.270 1.00 97.75 338 LEU A N 1
ATOM 2611 C CA . LEU A 1 338 ? 9.419 -7.288 -2.236 1.00 97.75 338 LEU A CA 1
ATOM 2612 C C . LEU A 1 338 ? 10.894 -7.674 -2.311 1.00 97.75 338 LEU A C 1
ATOM 2614 O O . LEU A 1 338 ? 11.220 -8.836 -2.542 1.00 97.75 338 LEU A O 1
ATOM 2618 N N . TRP A 1 339 ? 11.793 -6.727 -2.068 1.00 96.69 339 TRP A N 1
ATOM 2619 C CA . TRP A 1 339 ? 13.227 -7.007 -2.007 1.00 96.69 339 TRP A CA 1
ATOM 2620 C C . TRP A 1 339 ? 13.960 -6.040 -1.073 1.00 96.69 339 TRP A C 1
ATOM 2622 O O . TRP A 1 339 ? 13.523 -4.898 -0.903 1.00 96.69 339 TRP A O 1
ATOM 2632 N N . PRO A 1 340 ? 15.064 -6.462 -0.438 1.00 94.31 340 PRO A N 1
ATOM 2633 C CA . PRO A 1 340 ? 15.878 -5.589 0.385 1.00 94.31 340 PRO A CA 1
ATOM 2634 C C . PRO A 1 340 ? 16.594 -4.543 -0.454 1.00 94.31 340 PRO A C 1
ATOM 2636 O O . PRO A 1 340 ? 17.017 -4.774 -1.585 1.00 94.31 340 PRO A O 1
ATOM 2639 N N . ASP A 1 341 ? 16.785 -3.399 0.179 1.00 85.69 341 ASP A N 1
ATOM 2640 C CA . ASP A 1 341 ? 17.557 -2.292 -0.350 1.00 85.69 341 ASP A CA 1
ATOM 2641 C C . ASP A 1 341 ? 19.062 -2.406 -0.045 1.00 85.69 341 ASP A C 1
ATOM 2643 O O . ASP A 1 341 ? 19.909 -1.916 -0.787 1.00 85.69 341 ASP A O 1
ATOM 2647 N N . ALA A 1 342 ? 19.401 -3.064 1.067 1.00 78.19 342 ALA A N 1
ATOM 2648 C CA . ALA A 1 342 ? 20.768 -3.191 1.561 1.00 78.19 342 ALA A CA 1
ATOM 2649 C C . ALA A 1 342 ? 21.408 -4.519 1.137 1.00 78.19 342 ALA A C 1
ATOM 2651 O O . ALA A 1 342 ? 20.748 -5.560 1.131 1.00 78.19 342 ALA A O 1
ATOM 2652 N N . GLN A 1 343 ? 22.719 -4.488 0.874 1.00 73.75 343 GLN A N 1
ATOM 2653 C CA . GLN A 1 343 ? 23.502 -5.665 0.471 1.00 73.75 343 GLN A CA 1
ATOM 2654 C C . GLN A 1 343 ? 23.447 -6.815 1.489 1.00 73.75 343 GLN A C 1
ATOM 2656 O O . GLN A 1 343 ? 23.524 -7.975 1.091 1.00 73.75 343 GLN A O 1
ATOM 2661 N N . ASP A 1 344 ? 23.217 -6.507 2.769 1.00 77.19 344 ASP A N 1
ATOM 2662 C CA . ASP A 1 344 ? 23.066 -7.493 3.850 1.00 77.19 344 ASP A CA 1
ATOM 2663 C C . ASP A 1 344 ? 21.818 -8.390 3.715 1.00 77.19 344 ASP A C 1
ATOM 2665 O O . ASP A 1 344 ? 21.620 -9.304 4.518 1.00 77.19 344 ASP A O 1
ATOM 2669 N N . GLY A 1 345 ? 20.951 -8.125 2.732 1.00 86.25 345 GLY A N 1
ATOM 2670 C CA 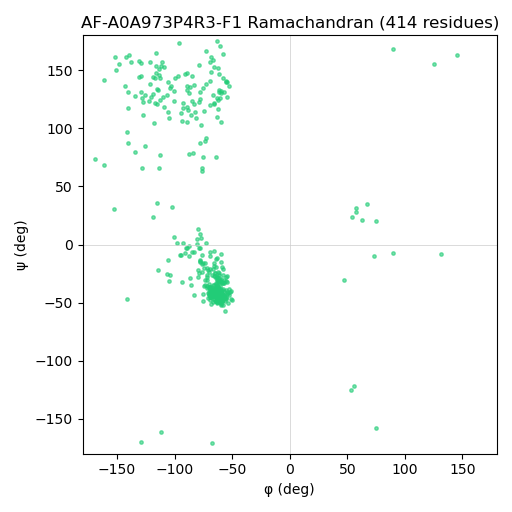. GLY A 1 345 ? 19.754 -8.912 2.462 1.00 86.25 345 GLY A CA 1
ATOM 2671 C C . GLY A 1 345 ? 18.615 -8.678 3.460 1.00 86.25 345 GLY A C 1
ATOM 2672 O O . GLY A 1 345 ? 18.523 -7.634 4.115 1.00 86.25 345 GLY A O 1
ATOM 2673 N N . PHE A 1 346 ? 17.721 -9.663 3.549 1.00 90.19 346 PHE A N 1
ATOM 2674 C CA . PHE A 1 346 ? 16.526 -9.664 4.389 1.00 90.19 346 PHE A CA 1
ATOM 2675 C C . PHE A 1 346 ? 16.381 -11.003 5.141 1.00 90.19 346 PHE A C 1
ATOM 2677 O O . PHE A 1 346 ? 15.633 -11.890 4.718 1.00 90.19 346 PHE A O 1
ATOM 2684 N N . PRO A 1 347 ? 17.121 -11.187 6.252 1.00 86.62 347 PRO A N 1
ATOM 2685 C CA . PRO A 1 347 ? 17.210 -12.472 6.949 1.00 86.62 347 PRO A CA 1
ATOM 2686 C C . PRO A 1 347 ? 15.873 -12.887 7.582 1.00 86.62 347 PRO A C 1
ATOM 2688 O O . PRO A 1 347 ? 15.055 -12.035 7.919 1.00 86.62 347 PRO A O 1
ATOM 2691 N N . SER A 1 348 ? 15.674 -14.180 7.867 1.00 87.88 348 SER A N 1
ATOM 2692 C CA . SER A 1 348 ? 14.397 -14.715 8.386 1.00 87.88 348 SER A CA 1
ATOM 2693 C C . SER A 1 348 ? 13.877 -14.023 9.653 1.00 87.88 348 SER A C 1
ATOM 2695 O O . SER A 1 348 ? 12.675 -13.848 9.813 1.00 87.88 348 SER A O 1
ATOM 2697 N N . ARG A 1 349 ? 14.761 -13.539 10.539 1.00 86.25 349 ARG A N 1
ATOM 2698 C CA . ARG A 1 349 ? 14.349 -12.739 11.712 1.00 86.25 349 ARG A CA 1
ATOM 2699 C C . ARG A 1 349 ? 13.617 -11.444 11.324 1.00 86.25 349 ARG A C 1
ATOM 2701 O O . ARG A 1 349 ? 12.697 -11.021 12.013 1.00 86.25 349 ARG A O 1
ATOM 2708 N N . CYS A 1 350 ? 14.025 -10.821 10.220 1.00 87.44 350 CYS A N 1
ATOM 2709 C CA . CYS A 1 350 ? 13.388 -9.634 9.658 1.00 87.44 350 CYS A CA 1
ATOM 2710 C C . CYS A 1 350 ? 12.060 -9.991 8.983 1.00 87.44 350 CYS A C 1
ATOM 2712 O O . CYS A 1 350 ? 11.107 -9.228 9.097 1.00 87.44 350 CYS A O 1
ATOM 2714 N N . GLN A 1 351 ? 11.974 -11.170 8.360 1.00 89.25 351 GLN A N 1
ATOM 2715 C CA . GLN A 1 351 ? 10.738 -11.703 7.776 1.00 89.25 351 GLN A CA 1
ATOM 2716 C C . GLN A 1 351 ? 9.661 -11.938 8.848 1.00 89.25 351 GLN A C 1
ATOM 2718 O O . GLN A 1 351 ? 8.514 -11.552 8.652 1.00 89.25 351 GLN A O 1
ATOM 2723 N N . LEU A 1 352 ? 10.037 -12.460 10.022 1.00 83.50 352 LEU A N 1
ATOM 2724 C CA . LEU A 1 352 ? 9.114 -12.601 11.157 1.00 83.50 352 LEU A CA 1
ATOM 2725 C C . LEU A 1 352 ? 8.589 -11.246 11.642 1.00 83.50 352 LEU A C 1
ATOM 2727 O O . LEU A 1 352 ? 7.392 -11.085 11.844 1.00 83.50 352 LEU A O 1
ATOM 2731 N N . VAL A 1 353 ? 9.466 -10.246 11.775 1.00 82.62 353 VAL A N 1
ATOM 2732 C CA . VAL A 1 353 ? 9.051 -8.879 12.137 1.00 82.62 353 VAL A CA 1
ATOM 2733 C C . VAL A 1 353 ? 8.135 -8.277 11.072 1.00 82.62 353 VAL A C 1
ATOM 2735 O O . VAL A 1 353 ? 7.202 -7.555 11.404 1.00 82.62 353 VAL A O 1
ATOM 2738 N N . PHE A 1 354 ? 8.384 -8.565 9.796 1.00 85.69 354 PHE A N 1
ATOM 2739 C CA . PHE A 1 354 ? 7.574 -8.079 8.685 1.00 85.69 354 PHE A CA 1
ATOM 2740 C C . PHE A 1 354 ? 6.124 -8.595 8.729 1.00 85.69 354 PHE A C 1
ATOM 2742 O O . PHE A 1 354 ? 5.226 -7.868 8.296 1.00 85.69 354 PHE A O 1
ATOM 2749 N N . ASN A 1 355 ? 5.865 -9.773 9.313 1.00 84.00 355 ASN A N 1
ATOM 2750 C CA . ASN A 1 355 ? 4.501 -10.294 9.488 1.00 84.00 355 ASN A CA 1
ATOM 2751 C C . ASN A 1 355 ? 3.596 -9.310 10.238 1.00 84.00 355 ASN A C 1
ATOM 2753 O O . ASN A 1 355 ? 2.458 -9.080 9.824 1.00 84.00 355 ASN A O 1
ATOM 2757 N N . ASP A 1 356 ? 4.135 -8.638 11.258 1.00 78.12 356 ASP A N 1
ATOM 2758 C CA . ASP A 1 356 ? 3.407 -7.629 12.031 1.00 78.12 356 ASP A CA 1
ATOM 2759 C C . ASP A 1 356 ? 3.016 -6.406 11.187 1.00 78.12 356 ASP A C 1
ATOM 2761 O O . ASP A 1 356 ? 2.120 -5.660 11.567 1.00 78.12 356 ASP A O 1
ATOM 2765 N N . TYR A 1 357 ? 3.661 -6.177 10.041 1.00 80.25 357 TYR A N 1
ATOM 2766 C CA . TYR A 1 357 ? 3.460 -4.992 9.204 1.00 80.25 357 TYR A CA 1
ATOM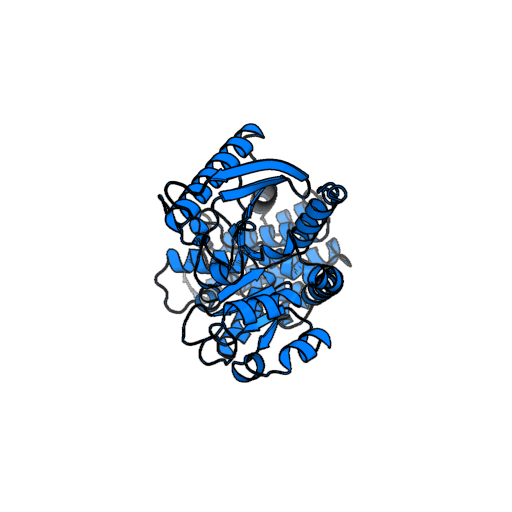 2767 C C . TYR A 1 357 ? 2.671 -5.246 7.929 1.00 80.25 357 TYR A C 1
ATOM 2769 O O . TYR A 1 357 ? 2.225 -4.274 7.317 1.00 80.25 357 TYR A O 1
ATOM 2777 N N . TRP A 1 358 ? 2.461 -6.503 7.530 1.00 86.19 358 TRP A N 1
ATOM 2778 C CA . TRP A 1 358 ? 1.817 -6.845 6.258 1.00 86.19 358 TRP A CA 1
ATOM 2779 C C . TRP A 1 358 ? 0.491 -6.107 6.036 1.00 86.19 358 TRP A C 1
ATOM 2781 O O . TRP A 1 358 ? 0.288 -5.465 5.009 1.00 86.19 358 TRP A O 1
ATOM 2791 N N . HIS A 1 359 ? -0.372 -6.107 7.052 1.00 81.12 359 HIS A N 1
ATOM 2792 C CA . HIS A 1 359 ? -1.686 -5.460 7.019 1.00 81.12 359 HIS A CA 1
ATOM 2793 C C . HIS A 1 359 ? -1.629 -3.930 6.844 1.00 81.12 359 HIS A C 1
ATOM 2795 O O . HIS A 1 359 ? -2.651 -3.282 6.618 1.00 81.12 359 HIS A O 1
ATOM 2801 N N . THR A 1 360 ? -0.441 -3.331 6.972 1.00 81.25 360 THR A N 1
ATOM 2802 C CA . THR A 1 360 ? -0.222 -1.898 6.775 1.00 81.25 360 THR A CA 1
ATOM 2803 C C . THR A 1 360 ? 0.244 -1.543 5.356 1.00 81.25 360 THR A C 1
ATOM 2805 O O . THR A 1 360 ? 0.303 -0.364 4.993 1.00 81.25 360 THR A O 1
ATOM 2808 N N . LEU A 1 361 ? 0.571 -2.520 4.523 1.00 88.56 361 LEU A N 1
ATOM 2809 C CA . LEU A 1 361 ? 1.116 -2.280 3.191 1.00 88.56 361 LEU A CA 1
ATOM 2810 C C . LEU A 1 361 ? 0.029 -1.904 2.165 1.00 88.56 361 LEU A C 1
ATOM 2812 O O . LEU A 1 361 ? -1.138 -2.235 2.375 1.00 88.56 361 LEU A O 1
ATOM 2816 N N . PRO A 1 362 ? 0.375 -1.169 1.087 1.00 90.75 362 PRO A N 1
ATOM 2817 C CA . PRO A 1 362 ? 1.712 -0.664 0.737 1.00 90.75 362 PRO A CA 1
ATOM 2818 C C . PRO A 1 362 ? 2.143 0.585 1.522 1.00 90.75 362 PRO A C 1
ATOM 2820 O O . PRO A 1 362 ? 3.338 0.787 1.720 1.00 90.75 362 PRO A O 1
ATOM 2823 N N . THR A 1 363 ? 1.205 1.386 2.043 1.00 86.25 363 THR A N 1
ATOM 2824 C CA . THR A 1 363 ? 1.503 2.649 2.753 1.00 86.25 363 THR A CA 1
ATOM 2825 C C . THR A 1 363 ? 2.469 2.466 3.939 1.00 86.25 363 THR A C 1
ATOM 2827 O O . THR A 1 363 ? 3.235 3.360 4.278 1.00 86.25 363 THR A O 1
ATOM 2830 N N . GLY A 1 364 ? 2.491 1.288 4.568 1.00 85.69 364 GLY A N 1
ATOM 2831 C CA . GLY A 1 364 ? 3.390 0.994 5.686 1.00 85.69 364 GLY A CA 1
ATOM 2832 C C . GLY A 1 364 ? 4.875 1.087 5.320 1.00 85.69 364 GLY A C 1
ATOM 2833 O O . GLY A 1 364 ? 5.679 1.451 6.174 1.00 85.69 364 GLY A O 1
ATOM 2834 N N . LEU A 1 365 ? 5.239 0.835 4.052 1.00 89.50 365 LEU A N 1
ATOM 2835 C CA . LEU A 1 365 ? 6.613 1.013 3.566 1.00 89.50 365 LEU A CA 1
ATOM 2836 C C . LEU A 1 365 ? 7.036 2.479 3.645 1.00 89.50 365 LEU A C 1
ATOM 2838 O O . LEU A 1 365 ? 8.101 2.788 4.182 1.00 89.50 365 LEU A O 1
ATOM 2842 N N . ILE A 1 366 ? 6.202 3.388 3.131 1.00 89.19 366 ILE A N 1
ATOM 2843 C CA . ILE A 1 366 ? 6.536 4.812 3.121 1.00 89.19 366 ILE A CA 1
ATOM 2844 C C . ILE A 1 366 ? 6.466 5.414 4.525 1.00 89.19 366 ILE A C 1
ATOM 2846 O O . ILE A 1 366 ? 7.338 6.197 4.887 1.00 89.19 366 ILE A O 1
ATOM 2850 N N . ASP A 1 367 ? 5.528 4.970 5.367 1.00 85.81 367 ASP A N 1
ATOM 2851 C CA . ASP A 1 367 ? 5.464 5.367 6.778 1.00 85.81 367 ASP A CA 1
ATOM 2852 C C . ASP A 1 367 ? 6.744 4.990 7.536 1.00 85.81 367 ASP A C 1
ATOM 2854 O O . ASP A 1 367 ? 7.311 5.814 8.260 1.00 85.81 367 ASP A O 1
ATOM 2858 N N . ALA A 1 368 ? 7.238 3.764 7.335 1.00 86.31 368 ALA A N 1
ATOM 2859 C CA . ALA A 1 368 ? 8.480 3.303 7.942 1.00 86.31 368 ALA A CA 1
ATOM 2860 C C . ALA A 1 368 ? 9.686 4.143 7.480 1.00 86.31 368 ALA A C 1
ATOM 2862 O O . ALA A 1 368 ? 10.531 4.519 8.296 1.00 86.31 368 ALA A O 1
ATOM 2863 N N . ARG A 1 369 ? 9.747 4.506 6.192 1.00 87.75 369 ARG A N 1
ATOM 2864 C CA . ARG A 1 369 ? 10.806 5.377 5.651 1.00 87.75 369 ARG A CA 1
ATOM 2865 C C . ARG A 1 369 ? 10.715 6.808 6.167 1.00 87.75 369 ARG A C 1
ATOM 2867 O O . ARG A 1 369 ? 11.731 7.344 6.590 1.00 87.75 369 ARG A O 1
ATOM 2874 N N . ARG A 1 370 ? 9.520 7.407 6.217 1.00 87.88 370 ARG A N 1
ATOM 2875 C CA . ARG A 1 370 ? 9.295 8.735 6.822 1.00 87.88 370 ARG A CA 1
ATOM 2876 C C . ARG A 1 370 ? 9.787 8.780 8.255 1.00 87.88 370 ARG A C 1
ATOM 2878 O O . ARG A 1 370 ? 10.453 9.735 8.642 1.00 87.88 370 ARG A O 1
ATOM 2885 N N . LYS A 1 371 ? 9.472 7.744 9.037 1.00 82.44 371 LYS A N 1
ATOM 2886 C CA . LYS A 1 371 ? 9.955 7.628 10.411 1.00 82.44 371 LYS A CA 1
ATOM 2887 C C . LYS A 1 371 ? 11.482 7.599 10.448 1.00 82.44 371 LYS A C 1
ATOM 2889 O O . LYS A 1 371 ? 12.085 8.427 11.122 1.00 82.44 371 LYS A O 1
ATOM 2894 N N . ARG A 1 372 ? 12.097 6.729 9.642 1.00 84.81 372 ARG A N 1
ATOM 2895 C CA . ARG A 1 372 ? 13.557 6.635 9.497 1.00 84.81 372 ARG A CA 1
ATOM 2896 C C . ARG A 1 372 ? 14.212 7.945 9.039 1.00 84.81 372 ARG A C 1
ATOM 2898 O O . ARG A 1 372 ? 15.345 8.216 9.403 1.00 84.81 372 ARG A O 1
ATOM 2905 N N . TRP A 1 373 ? 13.532 8.753 8.230 1.00 86.62 373 TRP A N 1
ATOM 2906 C CA . TRP A 1 373 ? 14.036 10.055 7.790 1.00 86.62 373 TRP A CA 1
ATOM 2907 C C . TRP A 1 373 ? 13.939 11.148 8.860 1.00 86.62 373 TRP A C 1
ATOM 2909 O O . TRP A 1 373 ? 14.678 12.125 8.762 1.00 86.62 373 TRP A O 1
ATOM 2919 N N . ARG A 1 374 ? 13.035 11.013 9.840 1.00 82.62 374 ARG A N 1
ATOM 2920 C CA . ARG A 1 374 ? 12.831 11.984 10.930 1.00 82.62 374 ARG A CA 1
ATOM 2921 C C . ARG A 1 374 ? 13.630 11.661 12.193 1.00 82.62 374 ARG A C 1
ATOM 2923 O O . ARG A 1 374 ? 13.991 12.580 12.918 1.00 82.62 374 ARG A O 1
ATOM 2930 N N . GLU A 1 375 ? 13.855 10.383 12.474 1.00 77.31 375 GLU A N 1
ATOM 2931 C CA . GLU A 1 375 ? 14.456 9.892 13.720 1.00 77.31 375 GLU A CA 1
ATOM 2932 C C . GLU A 1 375 ? 15.841 9.264 13.462 1.00 77.31 375 GLU A C 1
ATOM 2934 O O . GLU A 1 375 ? 16.084 8.726 12.383 1.00 77.31 375 GLU A O 1
ATOM 2939 N N . ASP A 1 376 ? 16.756 9.306 14.444 1.00 61.09 376 ASP A N 1
ATOM 2940 C CA . ASP A 1 376 ? 18.055 8.612 14.353 1.00 61.09 376 ASP A CA 1
ATOM 2941 C C . ASP A 1 376 ? 17.817 7.083 14.329 1.00 61.09 376 ASP A C 1
ATOM 2943 O O . ASP A 1 376 ? 17.193 6.543 15.252 1.00 61.09 376 ASP A O 1
ATOM 2947 N N . PRO A 1 377 ? 18.248 6.368 13.271 1.00 57.69 377 PRO A N 1
ATOM 2948 C CA . PRO A 1 377 ? 17.863 4.986 13.008 1.00 57.69 377 PRO A CA 1
ATOM 2949 C C . PRO A 1 377 ? 18.576 3.994 13.926 1.00 57.69 377 PRO A C 1
ATOM 2951 O O . PRO A 1 377 ? 19.484 3.287 13.490 1.00 57.69 377 PRO A O 1
ATOM 2954 N N . ARG A 1 378 ? 18.186 3.890 15.201 1.00 54.62 378 ARG A N 1
ATOM 2955 C CA . ARG A 1 378 ? 18.684 2.815 16.073 1.00 54.62 378 ARG A CA 1
ATOM 2956 C C . ARG A 1 378 ? 17.581 2.270 16.973 1.00 54.62 378 ARG A C 1
ATOM 2958 O O . ARG A 1 378 ? 17.083 2.959 17.851 1.00 54.62 378 ARG A O 1
ATOM 2965 N N . THR A 1 379 ? 17.285 0.982 16.772 1.00 57.75 379 THR A N 1
ATOM 2966 C CA . THR A 1 379 ? 16.457 0.055 17.582 1.00 57.75 379 THR A CA 1
ATOM 2967 C C . THR A 1 379 ? 14.954 -0.064 17.308 1.00 57.75 379 THR A C 1
ATOM 2969 O O . THR A 1 379 ? 14.356 -1.006 17.826 1.00 57.75 379 THR A O 1
ATOM 2972 N N . ASP A 1 380 ? 14.335 0.754 16.449 1.00 67.00 380 ASP A N 1
ATOM 2973 C CA . ASP A 1 380 ? 12.931 0.515 16.078 1.00 67.00 380 ASP A CA 1
ATOM 2974 C C . ASP A 1 380 ? 12.834 -0.612 15.042 1.00 67.00 380 ASP A C 1
ATOM 2976 O O . ASP A 1 380 ? 13.397 -0.483 13.952 1.00 67.00 380 ASP A O 1
ATOM 2980 N N . PRO A 1 381 ? 12.089 -1.700 15.293 1.00 67.31 381 PRO A N 1
ATOM 2981 C CA . PRO A 1 381 ? 11.962 -2.733 14.289 1.00 67.31 381 PRO A CA 1
ATOM 2982 C C . PRO A 1 381 ? 11.056 -2.320 13.100 1.00 67.31 381 PRO A C 1
ATOM 2984 O O . PRO A 1 381 ? 10.880 -3.121 12.189 1.00 67.31 381 PRO A O 1
ATOM 2987 N N . ALA A 1 382 ? 10.502 -1.096 13.060 1.00 68.69 382 ALA A N 1
ATOM 2988 C CA . ALA A 1 382 ? 9.997 -0.459 11.834 1.00 68.69 382 ALA A CA 1
ATOM 2989 C C . ALA A 1 382 ? 11.117 -0.179 10.811 1.00 68.69 382 ALA A C 1
ATOM 2991 O O . ALA A 1 382 ? 10.854 -0.156 9.608 1.00 68.69 382 ALA A O 1
ATOM 2992 N N . ASP A 1 383 ? 12.372 -0.045 11.259 1.00 79.81 383 ASP A N 1
ATOM 2993 C CA . ASP A 1 383 ? 13.546 0.072 10.381 1.00 79.81 383 ASP A CA 1
ATOM 2994 C C . ASP A 1 383 ? 13.662 -1.131 9.432 1.00 79.81 383 ASP A C 1
ATOM 2996 O O . ASP A 1 383 ? 14.023 -0.981 8.266 1.00 79.81 383 ASP A O 1
ATOM 3000 N N . VAL A 1 384 ? 13.244 -2.320 9.885 1.00 83.75 384 VAL A N 1
ATOM 3001 C CA . VAL A 1 384 ? 13.199 -3.530 9.053 1.00 83.75 384 VAL A CA 1
ATOM 3002 C C . VAL A 1 384 ? 12.335 -3.313 7.809 1.00 83.75 384 VAL A C 1
ATOM 3004 O O . VAL A 1 384 ? 12.763 -3.630 6.703 1.00 83.75 384 VAL A O 1
ATOM 3007 N N . VAL A 1 385 ? 11.145 -2.729 7.964 1.00 87.06 385 VAL A N 1
ATOM 3008 C CA . VAL A 1 385 ? 10.229 -2.462 6.844 1.00 87.06 385 VAL A CA 1
ATOM 3009 C C . VAL A 1 385 ? 10.750 -1.328 5.965 1.00 87.06 385 VAL A C 1
ATOM 3011 O O . VAL A 1 385 ? 10.658 -1.411 4.744 1.00 87.06 385 VAL A O 1
ATOM 3014 N N . ALA A 1 386 ? 11.363 -0.299 6.559 1.00 88.88 386 ALA A N 1
ATOM 3015 C CA . ALA A 1 386 ? 11.940 0.824 5.818 1.00 88.88 386 ALA A CA 1
ATOM 3016 C C . ALA A 1 386 ? 13.067 0.400 4.854 1.00 88.88 386 ALA A C 1
ATOM 3018 O O . ALA A 1 386 ? 13.335 1.099 3.875 1.00 88.88 386 ALA A O 1
ATOM 3019 N N . ARG A 1 387 ? 13.722 -0.737 5.129 1.00 88.94 387 ARG A N 1
ATOM 3020 C CA . ARG A 1 387 ? 14.781 -1.341 4.302 1.00 88.94 387 ARG A CA 1
ATOM 3021 C C . ARG A 1 387 ? 14.263 -2.184 3.138 1.00 88.94 387 ARG A C 1
ATOM 3023 O O . ARG A 1 387 ? 15.075 -2.647 2.340 1.00 88.94 387 ARG A O 1
ATOM 3030 N N . LEU A 1 388 ? 12.956 -2.414 3.045 1.00 93.69 388 LEU A N 1
ATOM 3031 C CA . LEU A 1 388 ? 12.361 -3.097 1.905 1.00 93.69 388 LEU A CA 1
ATOM 3032 C C . LEU A 1 388 ? 11.984 -2.102 0.817 1.00 93.69 388 LEU A C 1
ATOM 3034 O O . LEU A 1 388 ? 11.563 -0.971 1.070 1.00 93.69 388 LEU A O 1
ATOM 3038 N N . ARG A 1 389 ? 12.087 -2.570 -0.416 1.00 95.19 389 ARG A N 1
ATOM 3039 C CA . ARG A 1 389 ? 11.454 -2.008 -1.599 1.00 95.19 389 ARG A CA 1
ATOM 3040 C C . ARG A 1 389 ? 10.385 -2.978 -2.067 1.00 95.19 389 ARG A C 1
ATOM 3042 O O . ARG A 1 389 ? 10.425 -4.163 -1.739 1.00 95.19 389 ARG A O 1
ATOM 3049 N N . GLY A 1 390 ? 9.416 -2.461 -2.804 1.00 96.38 390 GLY A N 1
ATOM 3050 C CA . GLY A 1 390 ? 8.362 -3.304 -3.318 1.00 96.38 390 GLY A CA 1
ATOM 3051 C C . GLY A 1 390 ? 7.629 -2.672 -4.473 1.00 96.38 390 GLY A C 1
ATOM 3052 O O . GLY A 1 390 ? 7.375 -1.469 -4.456 1.00 96.38 390 GLY A O 1
ATOM 3053 N N . VAL A 1 391 ? 7.278 -3.508 -5.442 1.00 97.81 391 VAL A N 1
ATOM 3054 C CA . VAL A 1 391 ? 6.180 -3.226 -6.360 1.00 97.81 391 VAL A CA 1
ATOM 3055 C C . VAL A 1 391 ? 4.919 -3.787 -5.741 1.00 97.81 391 VAL A C 1
ATOM 3057 O O . VAL A 1 391 ? 4.906 -4.909 -5.227 1.00 97.81 391 VAL A O 1
ATOM 3060 N N . TRP A 1 392 ? 3.862 -2.999 -5.817 1.00 97.12 392 TRP A N 1
ATOM 3061 C CA . TRP A 1 392 ? 2.556 -3.375 -5.331 1.00 97.12 392 TRP A CA 1
ATOM 3062 C C . TRP A 1 392 ? 1.571 -3.145 -6.459 1.00 97.12 392 TRP A C 1
ATOM 3064 O O . TRP A 1 392 ? 1.349 -2.005 -6.814 1.00 97.12 392 TRP A O 1
ATOM 3074 N N . ASP A 1 393 ? 0.986 -4.181 -7.042 1.00 96.31 393 ASP A N 1
ATOM 3075 C CA . ASP A 1 393 ? -0.005 -4.096 -8.117 1.00 96.31 393 ASP A CA 1
ATOM 3076 C C . ASP A 1 393 ? -1.361 -4.608 -7.593 1.00 96.31 393 ASP A C 1
ATOM 3078 O O . ASP A 1 393 ? -1.845 -5.663 -8.000 1.00 96.31 393 ASP A O 1
ATOM 3082 N N . ASP A 1 394 ? -1.930 -3.869 -6.632 1.00 93.88 394 ASP A N 1
ATOM 3083 C CA . ASP A 1 394 ? -3.252 -4.124 -6.034 1.00 93.88 394 ASP A CA 1
ATOM 3084 C C . ASP A 1 394 ? -4.417 -4.085 -7.042 1.00 93.88 394 ASP A C 1
ATOM 3086 O O . ASP A 1 394 ? -4.272 -3.694 -8.202 1.00 93.88 394 ASP A O 1
ATOM 3090 N N . GLU A 1 395 ? -5.600 -4.490 -6.578 1.00 92.81 395 GLU A N 1
ATOM 3091 C CA . GLU A 1 395 ? -6.830 -4.526 -7.374 1.00 92.81 395 GLU A CA 1
ATOM 3092 C C . GLU A 1 395 ? -7.120 -3.204 -8.096 1.00 92.81 395 GLU A C 1
ATOM 3094 O O . GLU A 1 395 ? -7.355 -3.216 -9.306 1.00 92.81 395 GLU A O 1
ATOM 3099 N N . GLU A 1 396 ? -7.014 -2.066 -7.400 1.00 92.62 396 GLU A N 1
ATOM 3100 C CA . GLU A 1 396 ? -7.289 -0.753 -7.990 1.00 92.62 396 GLU A CA 1
ATOM 3101 C C . GLU A 1 396 ? -6.367 -0.456 -9.183 1.00 92.62 396 GLU A C 1
ATOM 3103 O O . GLU A 1 396 ? -6.804 0.088 -10.201 1.00 92.62 396 GLU A O 1
ATOM 3108 N N . TRP A 1 397 ? -5.087 -0.825 -9.084 1.00 95.12 397 TRP A N 1
ATOM 3109 C CA . TRP A 1 397 ? -4.133 -0.679 -10.180 1.00 95.12 397 TRP A CA 1
ATOM 3110 C C . TRP A 1 397 ? -4.385 -1.658 -11.323 1.00 95.12 397 TRP A C 1
ATOM 3112 O O . TRP A 1 397 ? -4.309 -1.286 -12.500 1.00 95.12 397 TRP A O 1
ATOM 3122 N N . LEU A 1 398 ? -4.707 -2.914 -11.008 1.00 94.25 398 LEU A N 1
ATOM 3123 C CA . LEU A 1 398 ? -5.039 -3.921 -12.016 1.00 94.25 398 LEU A CA 1
ATOM 3124 C C . LEU A 1 398 ? -6.297 -3.532 -12.805 1.00 94.25 398 LEU A C 1
ATOM 3126 O O . LEU A 1 398 ? -6.372 -3.803 -14.013 1.00 94.25 398 LEU A O 1
ATOM 3130 N N . ASP A 1 399 ? -7.265 -2.898 -12.146 1.00 94.12 399 ASP A N 1
ATOM 3131 C CA . ASP A 1 399 ? -8.475 -2.334 -12.745 1.00 94.12 399 ASP A CA 1
ATOM 3132 C C . ASP A 1 399 ? -8.182 -1.105 -13.586 1.00 94.12 399 ASP A C 1
ATOM 3134 O O . ASP A 1 399 ? -8.607 -1.063 -14.744 1.00 94.12 399 ASP A O 1
ATOM 3138 N N . PHE A 1 400 ? -7.377 -0.170 -13.076 1.00 94.62 400 PHE A N 1
ATOM 3139 C CA . PHE A 1 400 ? -6.892 0.964 -13.858 1.00 94.62 400 PHE A CA 1
ATOM 3140 C C . PHE A 1 400 ? -6.221 0.492 -15.157 1.00 94.62 400 PHE A C 1
ATOM 3142 O O . PHE A 1 400 ? -6.606 0.903 -16.255 1.00 94.62 400 PHE A O 1
ATOM 3149 N N . CYS A 1 401 ? -5.292 -0.464 -15.068 1.00 94.25 401 CYS A N 1
ATOM 3150 C CA . CYS A 1 401 ? -4.631 -1.040 -16.237 1.00 94.25 401 CYS A CA 1
ATOM 3151 C C . CYS A 1 401 ? -5.628 -1.707 -17.201 1.00 94.25 401 CYS A C 1
ATOM 3153 O O . CYS A 1 401 ? -5.500 -1.583 -18.420 1.00 94.25 401 CYS A O 1
ATOM 3155 N N . ALA A 1 402 ? -6.635 -2.422 -16.686 1.00 91.69 402 ALA A N 1
ATOM 3156 C CA . ALA A 1 402 ? -7.665 -3.048 -17.515 1.00 91.69 402 ALA A CA 1
ATOM 3157 C C . ALA A 1 402 ? -8.547 -2.022 -18.236 1.00 91.69 402 ALA A C 1
ATOM 3159 O O . ALA A 1 402 ? -8.806 -2.184 -19.431 1.00 91.69 402 ALA A O 1
ATOM 3160 N N . ALA A 1 403 ? -8.961 -0.960 -17.546 1.00 91.56 403 ALA A N 1
ATOM 3161 C CA . ALA A 1 403 ? -9.734 0.133 -18.120 1.00 91.56 403 ALA A CA 1
ATOM 3162 C C . ALA A 1 403 ? -8.952 0.839 -19.237 1.00 91.56 403 ALA A C 1
ATOM 3164 O O . ALA A 1 403 ? -9.473 1.005 -20.341 1.00 91.56 403 ALA A O 1
ATOM 3165 N N . ARG A 1 404 ? -7.667 1.150 -19.014 1.00 90.75 404 ARG A N 1
ATOM 3166 C CA . ARG A 1 404 ? -6.794 1.766 -20.030 1.00 90.75 404 ARG A CA 1
ATOM 3167 C C . ARG A 1 404 ? -6.639 0.906 -21.284 1.00 90.75 404 ARG A C 1
ATOM 3169 O O . ARG A 1 404 ? -6.662 1.441 -22.391 1.00 90.75 404 ARG A O 1
ATOM 3176 N N . ARG A 1 405 ? -6.543 -0.420 -21.134 1.00 87.62 405 ARG A N 1
ATOM 3177 C CA . ARG A 1 405 ? -6.499 -1.346 -22.279 1.00 87.62 405 ARG A CA 1
ATOM 3178 C C . ARG A 1 405 ? -7.799 -1.356 -23.081 1.00 87.62 405 ARG A C 1
ATOM 3180 O O . ARG A 1 405 ? -7.732 -1.421 -24.300 1.00 87.62 405 ARG A O 1
ATOM 3187 N N . ARG A 1 406 ? -8.959 -1.283 -22.418 1.00 86.50 406 ARG A N 1
ATOM 3188 C CA . ARG A 1 406 ? -10.272 -1.212 -23.092 1.00 86.50 406 ARG A CA 1
ATOM 3189 C C . ARG A 1 406 ? -10.493 0.131 -23.793 1.00 86.50 406 ARG A C 1
ATOM 3191 O O . ARG A 1 406 ? -11.134 0.166 -24.833 1.00 86.50 406 ARG A O 1
ATOM 3198 N N . ALA A 1 407 ? -9.961 1.215 -23.228 1.00 82.44 407 ALA A N 1
ATOM 3199 C CA . ALA A 1 407 ? -10.099 2.568 -23.762 1.00 82.44 407 ALA A CA 1
ATOM 3200 C C . ALA A 1 407 ? -9.175 2.867 -24.957 1.00 82.44 407 ALA A C 1
ATOM 3202 O O . ALA A 1 407 ? -9.386 3.859 -25.652 1.00 82.44 407 ALA A O 1
ATOM 3203 N N . ARG A 1 408 ? -8.149 2.043 -25.218 1.00 70.75 408 ARG A N 1
ATOM 3204 C CA . ARG A 1 408 ? -7.332 2.169 -26.432 1.00 70.75 408 ARG A CA 1
ATOM 3205 C C . ARG A 1 408 ? -8.136 1.655 -27.635 1.00 70.75 408 ARG A C 1
ATOM 3207 O O . ARG A 1 408 ? -8.412 0.457 -27.685 1.00 70.75 408 ARG A O 1
ATOM 3214 N N . PRO A 1 409 ? -8.499 2.507 -28.614 1.00 49.78 409 PRO A N 1
ATOM 3215 C CA . PRO A 1 409 ? -9.092 2.013 -29.848 1.00 49.78 409 PRO A CA 1
ATOM 3216 C C . PRO A 1 409 ? -8.092 1.093 -30.554 1.00 49.78 409 PRO A C 1
ATOM 3218 O O . PRO A 1 409 ? -6.882 1.320 -30.483 1.00 49.78 409 PRO A O 1
ATOM 3221 N N . ALA A 1 410 ? -8.599 0.068 -31.241 1.00 47.03 410 ALA A N 1
ATOM 3222 C CA . ALA A 1 410 ? -7.820 -0.830 -32.086 1.00 47.03 410 ALA A CA 1
ATOM 3223 C C . ALA A 1 410 ? -7.216 -0.061 -33.277 1.00 47.03 410 ALA A C 1
ATOM 3225 O O . ALA A 1 410 ? -7.702 -0.131 -34.400 1.00 47.03 410 ALA A O 1
ATOM 3226 N N . ARG A 1 411 ? -6.168 0.727 -33.039 1.00 45.94 411 ARG A N 1
ATOM 3227 C CA . ARG A 1 411 ? -5.305 1.267 -34.088 1.00 45.94 411 ARG A CA 1
ATOM 3228 C C . ARG A 1 411 ? -4.214 0.239 -34.356 1.00 45.94 411 ARG A C 1
ATOM 3230 O O . ARG A 1 411 ? -3.127 0.365 -33.822 1.00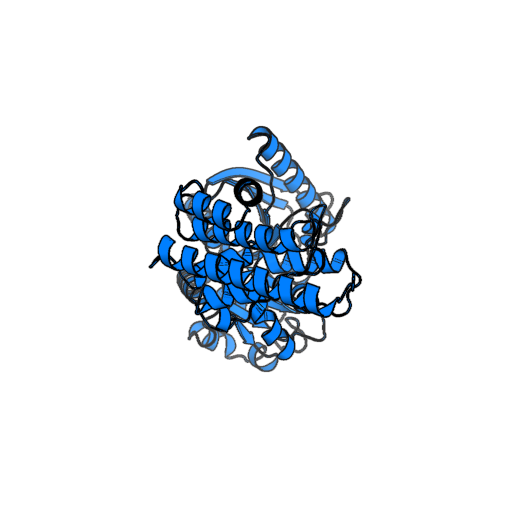 45.94 411 ARG A O 1
ATOM 3237 N N . ASP A 1 412 ? -4.578 -0.803 -35.096 1.00 43.34 412 ASP A N 1
ATOM 3238 C CA . ASP A 1 412 ? -3.660 -1.635 -35.885 1.00 43.34 412 ASP A CA 1
ATOM 3239 C C . ASP A 1 412 ? -4.484 -2.541 -36.798 1.00 43.34 412 ASP A C 1
ATOM 3241 O O . ASP A 1 412 ? -4.693 -3.731 -36.575 1.00 43.34 412 ASP A O 1
ATOM 3245 N N . GLY A 1 413 ? -5.042 -1.914 -37.826 1.00 38.50 413 GLY A N 1
ATOM 3246 C CA . GLY A 1 413 ? -5.795 -2.595 -38.866 1.00 38.50 413 GLY A CA 1
ATOM 3247 C C . GLY A 1 413 ? -5.738 -1.844 -40.186 1.00 38.50 413 GLY A C 1
ATOM 3248 O O . GLY A 1 413 ? -6.728 -1.837 -40.903 1.00 38.50 413 GLY A O 1
ATOM 3249 N N . SER A 1 414 ? -4.651 -1.124 -40.486 1.00 35.59 414 SER A N 1
ATOM 3250 C CA . SER A 1 414 ? -4.467 -0.458 -41.786 1.00 35.59 414 SER A CA 1
ATOM 3251 C C . SER A 1 414 ? -3.002 -0.101 -42.056 1.00 35.59 414 SER A C 1
ATOM 3253 O O . SER A 1 414 ? -2.670 1.075 -42.108 1.00 35.59 414 SER A O 1
ATOM 3255 N N . GLN A 1 415 ? -2.141 -1.098 -42.261 1.00 33.69 415 GLN A N 1
ATOM 3256 C CA . GLN A 1 415 ? -1.110 -1.036 -43.306 1.00 33.69 415 GLN A CA 1
ATOM 3257 C C . GLN A 1 415 ? -1.010 -2.437 -43.924 1.00 33.69 415 GLN A C 1
ATOM 3259 O O . GLN A 1 415 ? -0.439 -3.356 -43.340 1.00 33.69 415 GLN A O 1
ATOM 3264 N N . ARG A 1 416 ? -1.717 -2.600 -45.047 1.00 35.16 416 ARG A N 1
ATOM 3265 C CA . ARG A 1 416 ? -1.419 -3.595 -46.079 1.00 35.16 416 ARG A CA 1
ATOM 3266 C C . ARG A 1 416 ? -0.389 -2.997 -47.019 1.00 35.16 416 ARG A C 1
ATOM 3268 O O . ARG A 1 416 ? -0.474 -1.762 -47.212 1.00 35.16 416 ARG A O 1
#

pLDDT: mean 86.96, std 13.07, range [33.69, 98.19]

Foldseek 3Di:
DDPDVVVVVVVLLVLLLVLLVLLQVLCCVPLPVLLDLLLLLQLLLQLDDDLVDDFRQFQQLVLSVGSSSSSNSLSVCQGPPCDDPHDPSLSSLLSSLLSVLSSCVSSVHDLPDVSVCVSCVVSVNNVSNVVSNVVVVLVVLQVQKEKEKEQLCDDPQFQHQKIKIFIGGQLDTPDIDIFGQPPDSHPNSHLVSVVVSQVVNQVVQVVVHDSHGHAEYEYAGALSCLQPDDQQQRCPPHRVLSRHLYAYAHNCLLPPDPLLVVLLVLQVVLLVVQSDDDSFRQEDEDELVLLQDPCNLVCLVVCVSSYAYEYQARACDPHPDHRSVSVVSNVSRYQKYKWFPDRNGQDVVLRRLCRSCNSNPDSLLSSLLSNVVVDPPPDRSSVSSVRMRMHHCHPSNSSSSVVSVVPDPPPPDDDD

Mean predicted aligned error: 7.02 Å

Secondary structure (DSSP, 8-state):
----HHHHHHHHHHHHHHHHHHHHHHHHHHHGGG--HHHHHHHHTT----TT--PPPP--GGGGG-HHHHHHHHHHT--TT--SSS-HHHHHHHHHHHHHHHHHHHTT--TT-HHHHHHHHHTT-HHHHHHHHHHHHHHHHHTTEEEEEE-TT-STTSPPSEEEEEEEETTEEEEEEEEE--SSSSHHHHHHHHHHHHHHHHHHHHHH-TT----EEEEEE-HHHHHH--GGG--SSS-HHHHSEEEEEEGGGTS--HHHHHHHHHHHHHHHHHHS--SS--EEEE-HHHHT-TTHHHHHHTTSS-SEEEESS-TTTT-SS-HHHHHHHHHHH-SEEEEESSTT---HHHHHHHHTTGGGTTHHHHHHHHHHHHS--SS-THHHHHTEEEEE--HHHHHHHHHHHHHS----S---

Radius of gyration: 23.23 Å; Cα contacts (8 Å, |Δi|>4): 621; chains: 1; bounding box: 52×48×98 Å

Solvent-accessible surface area (backbone atoms only — not comparable to full-atom values): 22526 Å² total; per-residue (Å²): 132,88,84,51,70,65,62,53,50,51,52,48,53,54,53,43,51,50,51,28,52,54,48,31,54,46,51,50,70,72,45,45,87,53,66,42,53,64,36,51,44,52,13,57,47,65,68,54,52,58,96,88,55,71,77,72,82,77,59,65,56,77,32,49,79,38,64,52,47,44,37,45,49,54,51,76,63,61,66,90,74,61,48,67,100,45,59,73,76,51,29,52,50,39,52,48,28,38,35,53,47,39,30,30,55,64,51,72,41,69,82,80,39,67,69,60,52,58,49,25,55,76,70,73,28,55,67,43,38,52,52,28,48,53,50,50,51,54,52,52,38,28,63,37,29,34,40,38,38,34,35,62,70,33,60,97,47,43,59,24,62,37,36,42,38,36,39,25,53,71,93,45,75,77,46,74,52,76,37,62,14,50,97,42,48,36,70,67,10,42,53,48,29,50,53,52,54,49,55,55,46,42,56,54,24,51,76,77,32,94,78,42,42,66,31,34,37,35,44,18,30,37,46,48,38,58,75,74,56,58,74,43,66,45,57,96,86,57,37,44,29,70,79,28,47,57,43,38,29,60,18,54,62,54,70,50,55,75,73,54,58,69,36,49,61,56,23,51,59,28,47,56,56,43,69,48,92,64,79,57,47,54,56,42,69,37,45,68,68,56,72,49,38,91,59,42,68,56,38,47,73,72,44,76,56,52,36,25,38,28,35,35,35,37,73,41,66,98,40,92,50,54,36,38,60,51,47,48,55,49,54,61,57,23,40,29,44,35,30,24,73,44,88,89,30,41,54,71,74,50,52,59,59,43,37,57,44,46,69,36,56,74,60,40,39,40,52,24,36,41,46,52,74,76,43,82,87,73,88,60,75,51,53,58,47,36,40,45,48,53,38,53,49,49,70,72,54,53,47,50,25,49,51,54,52,69,70,50,75,89,85,84,84,84,84,132